Protein 3NKE (pdb70)

Radius of gyration: 24.03 Å; Cα contacts (8 Å, |Δi|>4): 809; chains: 3; bounding box: 55×60×63 Å

B-factor: mean 20.42, std 9.15, range [9.09, 65.32]

Organism: Escherichia coli (strain K12) (NCBI:txid83333)

Nearest PDB structures (foldseek):
  3nke-assembly1_A  TM=1.006E+00  e=5.273E-25  Escherichia coli K-12
  3nke-assembly1_C  TM=9.849E-01  e=6.735E-23  Escherichia coli K-12
  3nke-assembly1_B  TM=9.902E-01  e=1.759E-22  Escherichia coli K-12
  4p6i-assembly1_F  TM=9.764E-01  e=3.446E-22  Escherichia coli K-12
  5dqz-assembly1_C  TM=9.670E-01  e=1.459E-20  Escherichia coli K-12

Structure (mmCIF, N/CA/C/O backbone):
data_3NKE
#
_entry.id   3NKE
#
_cell.length_a   53.709
_cell.length_b   90.047
_cell.length_c   121.876
_cell.angle_alpha   90.00
_cell.angle_beta   90.00
_cell.angle_gamma   90.00
#
_symmetry.space_group_name_H-M   'P 21 21 21'
#
loop_
_entity.id
_entity.type
_entity.pdbx_description
1 polymer 'protein ygbT'
2 non-polymer 1,2-ETHANEDIOL
3 non-polymer 'SULFITE ION'
4 non-polymer 'SULFATE ION'
5 water water
#
loop_
_atom_site.group_PDB
_atom_site.id
_atom_site.type_symbol
_atom_site.label_atom_id
_atom_site.label_alt_id
_atom_site.label_comp_id
_atom_site.label_asym_id
_atom_site.label_entity_id
_atom_site.label_seq_id
_atom_site.pdbx_PDB_ins_code
_atom_site.Cartn_x
_atom_site.Cartn_y
_atom_site.Cartn_z
_atom_site.occupancy
_atom_site.B_iso_or_equiv
_atom_site.auth_seq_id
_atom_site.auth_comp_id
_atom_site.auth_asym_id
_atom_site.auth_atom_id
_atom_site.pdbx_PDB_model_num
ATOM 1 N N . ALA A 1 3 ? 2.170 15.519 35.640 1.00 28.49 94 ALA A N 1
ATOM 2 C CA . ALA A 1 3 ? 2.854 15.388 34.325 1.00 28.12 94 ALA A CA 1
ATOM 3 C C . ALA A 1 3 ? 3.937 14.285 34.291 1.00 25.11 94 ALA A C 1
ATOM 4 O O . ALA A 1 3 ? 3.899 13.491 33.347 1.00 26.09 94 ALA A O 1
ATOM 6 N N . ARG A 1 4 ? 4.896 14.217 35.238 1.00 23.87 95 ARG A N 1
ATOM 7 C CA . ARG A 1 4 ? 5.843 13.078 35.199 1.00 21.73 95 ARG A CA 1
ATOM 8 C C . ARG A 1 4 ? 5.053 11.800 35.320 1.00 18.60 95 ARG A C 1
ATOM 9 O O . ARG A 1 4 ? 5.400 10.853 34.664 1.00 17.07 95 ARG A O 1
ATOM 17 N N . SER A 1 5 ? 4.003 11.760 36.146 1.00 18.00 96 SER A N 1
ATOM 18 C CA . SER A 1 5 ? 3.230 10.528 36.319 1.00 17.70 96 SER A CA 1
ATOM 19 C C . SER A 1 5 ? 2.660 10.036 35.007 1.00 17.97 96 SER A C 1
ATOM 20 O O . SER A 1 5 ? 2.619 8.843 34.736 1.00 16.47 96 SER A O 1
ATOM 23 N N . ASP A 1 6 ? 2.262 10.969 34.161 1.00 17.58 97 ASP A N 1
ATOM 24 C CA . ASP A 1 6 ? 1.670 10.591 32.890 1.00 17.89 97 ASP A CA 1
ATOM 25 C C . ASP A 1 6 ? 2.694 9.923 31.990 1.00 16.24 97 ASP A C 1
ATOM 26 O O . ASP A 1 6 ? 2.367 8.980 31.295 1.00 16.01 97 ASP A O 1
ATOM 31 N N . LYS A 1 7 ? 3.916 10.428 31.987 1.00 15.41 98 LYS A N 1
ATOM 32 C CA . LYS A 1 7 ? 4.959 9.786 31.201 1.00 14.09 98 LYS A CA 1
ATOM 33 C C . LYS A 1 7 ? 5.217 8.370 31.694 1.00 12.39 98 LYS A C 1
ATOM 34 O O . LYS A 1 7 ? 5.315 7.456 30.905 1.00 11.57 98 LYS A O 1
ATOM 40 N N . LEU A 1 8 ? 5.328 8.204 33.001 1.00 11.81 99 LEU A N 1
ATOM 41 C CA . LEU A 1 8 ? 5.633 6.912 33.583 1.00 11.36 99 LEU A CA 1
ATOM 42 C C . LEU A 1 8 ? 4.529 5.921 33.350 1.00 11.80 99 LEU A C 1
ATOM 43 O O . LEU A 1 8 ? 4.780 4.747 33.058 1.00 12.93 99 LEU A O 1
ATOM 48 N N . LEU A 1 9 ? 3.282 6.383 33.410 1.00 12.56 100 LEU A N 1
ATOM 49 C CA . LEU A 1 9 ? 2.162 5.501 33.192 1.00 12.95 100 LEU A CA 1
ATOM 50 C C . LEU A 1 9 ? 2.081 5.080 31.711 1.00 11.94 100 LEU A C 1
ATOM 51 O O . LEU A 1 9 ? 1.724 3.945 31.425 1.00 13.65 100 LEU A O 1
ATOM 56 N N . TYR A 1 10 ? 2.462 5.976 30.796 1.00 12.02 101 TYR A N 1
ATOM 57 C CA . TYR A 1 10 ? 2.520 5.660 29.352 1.00 11.59 101 TYR A CA 1
ATOM 58 C C . TYR A 1 10 ? 3.596 4.601 29.094 1.00 11.01 101 TYR A C 1
ATOM 59 O O . TYR A 1 10 ? 3.373 3.589 28.437 1.00 12.08 101 TYR A O 1
ATOM 68 N N . GLN A 1 11 ? 4.790 4.803 29.637 1.00 9.81 102 GLN A N 1
ATOM 69 C CA . GLN A 1 11 ? 5.881 3.816 29.441 1.00 9.78 102 GLN A CA 1
ATOM 70 C C . GLN A 1 11 ? 5.484 2.452 30.019 1.00 10.21 102 GLN A C 1
ATOM 71 O O . GLN A 1 11 ? 5.715 1.427 29.399 1.00 10.81 102 GLN A O 1
ATOM 77 N N . ALA A 1 12 ? 4.927 2.440 31.222 1.00 10.97 103 ALA A N 1
ATOM 78 C CA . ALA A 1 12 ? 4.497 1.183 31.828 1.00 11.91 103 ALA A CA 1
ATOM 79 C C . ALA A 1 12 ? 3.371 0.539 31.025 1.00 12.65 103 ALA A C 1
ATOM 80 O O . ALA A 1 12 ? 3.385 -0.676 30.851 1.00 14.41 103 ALA A O 1
ATOM 82 N N . LYS A 1 13 ? 2.417 1.308 30.518 1.00 12.28 104 LYS A N 1
ATOM 83 C CA . LYS A 1 13 ? 1.364 0.729 29.674 1.00 14.27 104 LYS A CA 1
ATOM 84 C C . LYS A 1 13 ? 1.961 -0.050 28.497 1.00 13.76 104 LYS A C 1
ATOM 85 O O . LYS A 1 13 ? 1.567 -1.183 28.152 1.00 15.93 104 LYS A O 1
ATOM 91 N N . LEU A 1 14 ? 2.914 0.584 27.833 1.00 11.67 105 LEU A N 1
ATOM 92 C CA . LEU A 1 14 ? 3.549 0.004 26.657 1.00 11.97 105 LEU A CA 1
ATOM 93 C C . LEU A 1 14 ? 4.295 -1.253 27.055 1.00 11.64 105 LEU A C 1
ATOM 94 O O . LEU A 1 14 ? 4.291 -2.244 26.318 1.00 12.96 105 LEU A O 1
ATOM 99 N N . ALA A 1 15 ? 4.986 -1.224 28.189 1.00 11.95 106 ALA A N 1
ATOM 100 C CA . ALA A 1 15 ? 5.854 -2.305 28.608 1.00 12.66 106 ALA A CA 1
ATOM 101 C C . ALA A 1 15 ? 5.063 -3.524 29.097 1.00 14.74 106 ALA A C 1
ATOM 102 O O . ALA A 1 15 ? 5.623 -4.640 29.115 1.00 16.78 106 ALA A O 1
ATOM 104 N N . LEU A 1 16 ? 3.787 -3.329 29.468 1.00 14.60 107 LEU A N 1
ATOM 105 C CA . LEU A 1 16 ? 2.985 -4.415 30.054 1.00 15.73 107 LEU A CA 1
ATOM 106 C C . LEU A 1 16 ? 2.011 -5.073 29.098 1.00 15.91 107 LEU A C 1
ATOM 107 O O . LEU A 1 16 ? 1.267 -5.995 29.482 1.00 19.00 107 LEU A O 1
ATOM 112 N N . ASP A 1 17 ? 1.901 -4.552 27.898 1.00 14.78 108 ASP A N 1
ATOM 113 C CA . ASP A 1 17 ? 0.936 -5.067 26.920 1.00 15.24 108 ASP A CA 1
ATOM 114 C C . ASP A 1 17 ? 1.759 -5.796 25.855 1.00 15.58 108 ASP A C 1
ATOM 115 O O . ASP A 1 17 ? 2.670 -5.204 25.285 1.00 15.46 108 ASP A O 1
ATOM 120 N N . GLU A 1 18 ? 1.496 -7.080 25.584 1.00 15.55 109 GLU A N 1
ATOM 121 C CA . GLU A 1 18 ? 2.358 -7.836 24.663 1.00 16.51 109 GLU A CA 1
ATOM 122 C C . GLU A 1 18 ? 2.356 -7.288 23.256 1.00 15.59 109 GLU A C 1
ATOM 123 O O . GLU A 1 18 ? 3.410 -7.332 22.596 1.00 16.46 109 GLU A O 1
ATOM 129 N N A ASP A 1 19 ? 1.230 -6.772 22.761 0.50 15.36 110 ASP A N 1
ATOM 130 N N B ASP A 1 19 ? 1.220 -6.817 22.773 0.50 15.41 110 ASP A N 1
ATOM 131 C CA A ASP A 1 19 ? 1.132 -6.144 21.420 0.50 15.30 110 ASP A CA 1
ATOM 132 C CA B ASP A 1 19 ? 1.178 -6.246 21.449 0.50 15.24 110 ASP A CA 1
ATOM 133 C C A ASP A 1 19 ? 1.946 -4.844 21.356 0.50 13.79 110 ASP A C 1
ATOM 134 C C B ASP A 1 19 ? 2.044 -4.978 21.446 0.50 14.00 110 ASP A C 1
ATOM 135 O O A ASP A 1 19 ? 2.623 -4.529 20.360 0.50 11.63 110 ASP A O 1
ATOM 136 O O B ASP A 1 19 ? 2.924 -4.896 20.588 0.50 13.33 110 ASP A O 1
ATOM 145 N N . LEU A 1 20 ? 1.846 -4.066 22.413 1.00 13.95 111 LEU A N 1
ATOM 146 C CA . LEU A 1 20 ? 2.541 -2.786 22.434 1.00 12.80 111 LEU A CA 1
ATOM 147 C C . LEU A 1 20 ? 4.030 -3.001 22.618 1.00 12.23 111 LEU A C 1
ATOM 148 O O . LEU A 1 20 ? 4.818 -2.353 21.968 1.00 12.03 111 LEU A O 1
ATOM 153 N N . ARG A 1 21 ? 4.401 -3.911 23.499 1.00 11.53 112 ARG A N 1
ATOM 154 C CA . ARG A 1 21 ? 5.812 -4.235 23.760 1.00 13.22 112 ARG A CA 1
ATOM 155 C C . ARG A 1 21 ? 6.478 -4.664 22.469 1.00 12.63 112 ARG A C 1
ATOM 156 O O . ARG A 1 21 ? 7.596 -4.210 22.156 1.00 12.11 112 ARG A O 1
ATOM 164 N N . LEU A 1 22 ? 5.829 -5.532 21.703 1.00 12.06 113 LEU A N 1
ATOM 165 C CA . LEU A 1 22 ? 6.420 -5.967 20.442 1.00 12.06 113 LEU A CA 1
ATOM 166 C C . LEU A 1 22 ? 6.539 -4.809 19.447 1.00 11.85 113 LEU A C 1
ATOM 167 O O . LEU A 1 22 ? 7.555 -4.710 18.728 1.00 11.06 113 LEU A O 1
ATOM 172 N N . LYS A 1 23 ? 5.548 -3.924 19.356 1.00 10.52 114 LYS A N 1
ATOM 173 C CA . LYS A 1 23 ? 5.671 -2.774 18.482 1.00 11.57 114 LYS A CA 1
ATOM 174 C C . LYS A 1 23 ? 6.914 -1.935 18.854 1.00 10.56 114 LYS A C 1
ATOM 175 O O . LYS A 1 23 ? 7.649 -1.472 17.979 1.00 11.15 114 LYS A O 1
ATOM 181 N N . VAL A 1 24 ? 7.130 -1.723 20.149 1.00 10.02 115 VAL A N 1
ATOM 182 C CA . VAL A 1 24 ? 8.277 -0.926 20.614 1.00 10.24 115 VAL A CA 1
ATOM 183 C C . VAL A 1 24 ? 9.581 -1.642 20.269 1.00 9.66 115 VAL A C 1
ATOM 184 O O . VAL A 1 24 ? 10.512 -1.019 19.758 1.00 9.62 115 VAL A O 1
ATOM 188 N N . VAL A 1 25 ? 9.652 -2.946 20.536 1.00 9.75 116 VAL A N 1
ATOM 189 C CA . VAL A 1 25 ? 10.876 -3.727 20.233 1.00 9.81 116 VAL A CA 1
ATOM 190 C C . VAL A 1 25 ? 11.157 -3.725 18.743 1.00 9.80 116 VAL A C 1
ATOM 191 O O . VAL A 1 25 ? 12.316 -3.583 18.304 1.00 9.76 116 VAL A O 1
ATOM 195 N N . ARG A 1 26 ? 10.135 -3.849 17.919 1.00 9.91 117 ARG A N 1
ATOM 196 C CA . ARG A 1 26 ? 10.306 -3.782 16.482 1.00 10.45 117 ARG A CA 1
ATOM 197 C C . ARG A 1 26 ? 10.902 -2.434 16.063 1.00 9.91 117 ARG A C 1
ATOM 198 O O . ARG A 1 26 ? 11.756 -2.386 15.170 1.00 10.02 117 ARG A O 1
ATOM 206 N N . LYS A 1 27 ? 10.440 -1.337 16.670 1.00 9.83 118 LYS A N 1
ATOM 207 C CA . LYS A 1 27 ? 10.984 -0.023 16.339 1.00 9.85 118 LYS A CA 1
ATOM 208 C C . LYS A 1 27 ? 12.459 0.096 16.800 1.00 9.71 118 LYS A C 1
ATOM 209 O O . LYS A 1 27 ? 13.293 0.643 16.091 1.00 10.17 118 LYS A O 1
ATOM 223 N N . PHE A 1 29 ? 14.571 -2.310 16.921 1.00 9.65 120 PHE A N 1
ATOM 224 C CA . PHE A 1 29 ? 15.302 -3.077 15.932 1.00 9.74 120 PHE A CA 1
ATOM 225 C C . PHE A 1 29 ? 15.493 -2.270 14.653 1.00 9.79 120 PHE A C 1
ATOM 226 O O . PHE A 1 29 ? 16.593 -2.208 14.083 1.00 9.80 120 PHE A O 1
ATOM 234 N N . GLU A 1 30 ? 14.432 -1.640 14.198 1.00 9.88 121 GLU A N 1
ATOM 235 C CA . GLU A 1 30 ? 14.481 -0.848 12.994 1.00 10.64 121 GLU A CA 1
ATOM 236 C C . GLU A 1 30 ? 15.470 0.302 13.084 1.00 10.83 121 GLU A C 1
ATOM 237 O O . GLU A 1 30 ? 16.225 0.593 12.133 1.00 11.04 121 GLU A O 1
ATOM 243 N N . LEU A 1 31 ? 15.513 0.961 14.224 1.00 9.89 122 LEU A N 1
ATOM 244 C CA . LEU A 1 31 ? 16.453 2.064 14.398 1.00 9.95 122 LEU A CA 1
ATOM 245 C C . LEU A 1 31 ? 17.869 1.554 14.503 1.00 9.84 122 LEU A C 1
ATOM 246 O O . LEU A 1 31 ? 18.801 2.202 14.051 1.00 9.95 122 LEU A O 1
ATOM 251 N N . ARG A 1 32 ? 18.065 0.392 15.120 1.00 9.70 123 ARG A N 1
ATOM 252 C CA . ARG A 1 32 ? 19.400 -0.183 15.233 1.00 9.68 123 ARG A CA 1
ATOM 253 C C . ARG A 1 32 ? 19.979 -0.582 13.885 1.00 9.74 123 ARG A C 1
ATOM 254 O O . ARG A 1 32 ? 21.191 -0.427 13.663 1.00 9.77 123 ARG A O 1
ATOM 262 N N . PHE A 1 33 ? 19.147 -1.153 13.021 1.00 9.40 124 PHE A N 1
ATOM 263 C CA . PHE A 1 33 ? 19.640 -1.770 11.803 1.00 10.05 124 PHE A CA 1
ATOM 264 C C . PHE A 1 33 ? 19.246 -1.065 10.533 1.00 10.20 124 PHE A C 1
ATOM 265 O O . PHE A 1 33 ? 19.748 -1.443 9.480 1.00 12.08 124 PHE A O 1
ATOM 273 N N . GLY A 1 34 ? 18.420 -0.044 10.581 1.00 10.32 125 GLY A N 1
ATOM 274 C CA . GLY A 1 34 ? 17.955 0.638 9.348 1.00 10.95 125 GLY A CA 1
ATOM 275 C C . GLY A 1 34 ? 17.041 -0.192 8.501 1.00 12.47 125 GLY A C 1
ATOM 276 O O . GLY A 1 34 ? 16.921 0.047 7.285 1.00 14.00 125 GLY A O 1
ATOM 277 N N . GLU A 1 35 ? 16.358 -1.163 9.067 1.00 13.05 126 GLU A N 1
ATOM 278 C CA . GLU A 1 35 ? 15.542 -2.124 8.322 1.00 14.45 126 GLU A CA 1
ATOM 279 C C . GLU A 1 35 ? 14.273 -2.393 9.066 1.00 14.40 126 GLU A C 1
ATOM 280 O O . GLU A 1 35 ? 14.294 -2.504 10.282 1.00 14.56 126 GLU A O 1
ATOM 286 N N . PRO A 1 36 ? 13.166 -2.564 8.344 1.00 15.05 127 PRO A N 1
ATOM 287 C CA . PRO A 1 36 ? 11.970 -3.044 9.028 1.00 14.91 127 PRO A CA 1
ATOM 288 C C . PRO A 1 36 ? 12.258 -4.343 9.743 1.00 15.31 127 PRO A C 1
ATOM 289 O O . PRO A 1 36 ? 12.981 -5.231 9.223 1.00 15.54 127 PRO A O 1
ATOM 293 N N . ALA A 1 37 ? 11.708 -4.478 10.945 1.00 15.92 128 ALA A N 1
ATOM 294 C CA . ALA A 1 37 ? 11.915 -5.658 11.714 1.00 14.96 128 ALA A CA 1
ATOM 295 C C . ALA A 1 37 ? 11.208 -6.800 11.015 1.00 15.57 128 ALA A C 1
ATOM 296 O O . ALA A 1 37 ? 10.118 -6.621 10.483 1.00 16.44 128 ALA A O 1
ATOM 298 N N . PRO A 1 38 ? 11.810 -7.970 11.021 1.00 15.30 129 PRO A N 1
ATOM 299 C CA . PRO A 1 38 ? 11.164 -9.094 10.341 1.00 16.59 129 PRO A CA 1
ATOM 300 C C . PRO A 1 38 ? 9.845 -9.436 10.965 1.00 15.77 129 PRO A C 1
ATOM 301 O O . PRO A 1 38 ? 9.693 -9.482 12.206 1.00 15.55 129 PRO A O 1
ATOM 305 N N . ALA A 1 39 ? 8.908 -9.698 10.060 1.00 16.37 130 ALA A N 1
ATOM 306 C CA . ALA A 1 39 ? 7.569 -10.051 10.416 1.00 16.70 130 ALA A CA 1
ATOM 307 C C . ALA A 1 39 ? 7.492 -11.387 11.132 1.00 16.96 130 ALA A C 1
ATOM 308 O O . ALA A 1 39 ? 8.323 -12.278 10.957 1.00 16.03 130 ALA A O 1
ATOM 310 N N . ARG A 1 40 ? 6.468 -11.500 11.956 1.00 17.73 131 ARG A N 1
ATOM 311 C CA . ARG A 1 40 ? 6.121 -12.760 12.592 1.00 18.75 131 ARG A CA 1
ATOM 312 C C . ARG A 1 40 ? 7.282 -13.269 13.454 1.00 18.25 131 ARG A C 1
ATOM 313 O O . ARG A 1 40 ? 7.587 -14.452 13.472 1.00 19.54 131 ARG A O 1
ATOM 321 N N . ARG A 1 41 ? 7.946 -12.347 14.165 1.00 15.36 132 ARG A N 1
ATOM 322 C CA . ARG A 1 41 ? 8.983 -12.690 15.100 1.00 15.18 132 ARG A CA 1
ATOM 323 C C . ARG A 1 41 ? 8.674 -12.044 16.457 1.00 15.03 132 ARG A C 1
ATOM 324 O O . ARG A 1 41 ? 8.339 -10.868 16.525 1.00 16.79 132 ARG A O 1
ATOM 332 N N . SER A 1 42 ? 8.808 -12.809 17.513 1.00 14.36 133 SER A N 1
ATOM 333 C CA . SER A 1 42 ? 8.529 -12.342 18.866 1.00 14.87 133 SER A CA 1
ATOM 334 C C . SER A 1 42 ? 9.655 -11.471 19.355 1.00 13.86 133 SER A C 1
ATOM 335 O O . SER A 1 42 ? 10.727 -11.446 18.762 1.00 12.94 133 SER A O 1
ATOM 338 N N . VAL A 1 43 ? 9.464 -10.859 20.526 1.00 13.43 134 VAL A N 1
ATOM 339 C CA . VAL A 1 43 ? 10.530 -10.118 21.162 1.00 14.12 134 VAL A CA 1
ATOM 340 C C . VAL A 1 43 ? 11.730 -11.035 21.389 1.00 13.68 134 VAL A C 1
ATOM 341 O O . VAL A 1 43 ? 12.861 -10.639 21.130 1.00 13.45 134 VAL A O 1
ATOM 345 N N . GLU A 1 44 ? 11.543 -12.257 21.868 1.00 16.54 135 GLU A N 1
ATOM 346 C CA . GLU A 1 44 ? 12.704 -13.140 22.092 1.00 17.93 135 GLU A CA 1
ATOM 347 C C . GLU A 1 44 ? 13.433 -13.484 20.780 1.00 16.91 135 GLU A C 1
ATOM 348 O O . GLU A 1 44 ? 14.684 -13.531 20.762 1.00 16.73 135 GLU A O 1
ATOM 354 N N . GLN A 1 45 ? 12.677 -13.701 19.706 1.00 15.61 136 GLN A N 1
ATOM 355 C CA . GLN A 1 45 ? 13.312 -13.988 18.420 1.00 15.46 136 GLN A CA 1
ATOM 356 C C . GLN A 1 45 ? 14.085 -12.760 17.915 1.00 15.41 136 GLN A C 1
ATOM 357 O O . GLN A 1 45 ? 15.178 -12.901 17.398 1.00 14.75 136 GLN A O 1
ATOM 363 N N . LEU A 1 46 ? 13.534 -11.562 18.067 1.00 14.34 137 LEU A N 1
ATOM 364 C CA . LEU A 1 46 ? 14.248 -10.364 17.635 1.00 13.83 137 LEU A CA 1
ATOM 365 C C . LEU A 1 46 ? 15.526 -10.151 18.464 1.00 13.36 137 LEU A C 1
ATOM 366 O O . LEU A 1 46 ? 16.557 -9.719 17.937 1.00 13.22 137 LEU A O 1
ATOM 371 N N . ARG A 1 47 ? 15.473 -10.443 19.755 1.00 13.79 138 ARG A N 1
ATOM 372 C CA . ARG A 1 47 ? 16.663 -10.350 20.614 1.00 14.13 138 ARG A CA 1
ATOM 373 C C . ARG A 1 47 ? 17.743 -11.285 20.096 1.00 13.72 138 ARG A C 1
ATOM 374 O O . ARG A 1 47 ? 18.923 -10.899 20.068 1.00 14.51 138 ARG A O 1
ATOM 382 N N . GLY A 1 48 ? 17.365 -12.482 19.653 1.00 14.14 139 GLY A N 1
ATOM 383 C CA . GLY A 1 48 ? 18.323 -13.453 19.142 1.00 14.62 139 GLY A CA 1
ATOM 384 C C . GLY A 1 48 ? 18.948 -12.986 17.834 1.00 13.33 139 GLY A C 1
ATOM 385 O O . GLY A 1 48 ? 20.149 -13.137 17.627 1.00 13.73 139 GLY A O 1
ATOM 386 N N . ILE A 1 49 ? 18.136 -12.443 16.934 1.00 12.91 140 ILE A N 1
ATOM 387 C CA . ILE A 1 49 ? 18.643 -11.941 15.682 1.00 12.80 140 ILE A CA 1
ATOM 388 C C . ILE A 1 49 ? 19.585 -10.763 15.926 1.00 11.70 140 ILE A C 1
ATOM 389 O O . ILE A 1 49 ? 20.680 -10.714 15.363 1.00 13.21 140 ILE A O 1
ATOM 394 N N . GLU A 1 50 ? 19.190 -9.838 16.807 1.00 11.47 141 GLU A N 1
ATOM 395 C CA . GLU A 1 50 ? 20.073 -8.731 17.132 1.00 12.80 141 GLU A CA 1
ATOM 396 C C . GLU A 1 50 ? 21.399 -9.258 17.705 1.00 12.22 141 GLU A C 1
ATOM 397 O O . GLU A 1 50 ? 22.484 -8.775 17.360 1.00 12.23 141 GLU A O 1
ATOM 403 N N . GLY A 1 51 ? 21.327 -10.250 18.595 1.00 11.54 142 GLY A N 1
ATOM 404 C CA . GLY A 1 51 ? 22.527 -10.784 19.206 1.00 12.52 142 GLY A CA 1
ATOM 405 C C . GLY A 1 51 ? 23.493 -11.402 18.211 1.00 12.09 142 GLY A C 1
ATOM 406 O O . GLY A 1 51 ? 24.692 -11.199 18.301 1.00 12.65 142 GLY A O 1
ATOM 407 N N A SER A 1 52 ? 23.015 -12.178 17.241 0.50 12.29 143 SER A N 1
ATOM 408 N N B SER A 1 52 ? 22.956 -12.166 17.277 0.50 11.82 143 SER A N 1
ATOM 409 C CA A SER A 1 52 ? 23.909 -12.756 16.222 0.50 12.61 143 SER A CA 1
ATOM 410 C CA B SER A 1 52 ? 23.729 -12.745 16.204 0.50 11.76 143 SER A CA 1
ATOM 411 C C A SER A 1 52 ? 24.485 -11.667 15.301 0.50 11.71 143 SER A C 1
ATOM 412 C C B SER A 1 52 ? 24.445 -11.662 15.420 0.50 11.07 143 SER A C 1
ATOM 413 O O A SER A 1 52 ? 25.659 -11.751 14.865 0.50 11.36 143 SER A O 1
ATOM 414 O O B SER A 1 52 ? 25.656 -11.755 15.216 0.50 10.79 143 SER A O 1
ATOM 419 N N . ARG A 1 53 ? 23.718 -10.605 15.032 1.00 11.34 144 ARG A N 1
ATOM 420 C CA . ARG A 1 53 ? 24.280 -9.531 14.216 1.00 11.87 144 ARG A CA 1
ATOM 421 C C . ARG A 1 53 ? 25.356 -8.784 14.997 1.00 11.37 144 ARG A C 1
ATOM 422 O O . ARG A 1 53 ? 26.358 -8.407 14.454 1.00 12.49 144 ARG A O 1
ATOM 430 N N . VAL A 1 54 ? 25.125 -8.548 16.278 1.00 10.67 145 VAL A N 1
ATOM 431 C CA . VAL A 1 54 ? 26.088 -7.851 17.127 1.00 11.67 145 VAL A CA 1
ATOM 432 C C . VAL A 1 54 ? 27.366 -8.668 17.265 1.00 11.57 145 VAL A C 1
ATOM 433 O O . VAL A 1 54 ? 28.460 -8.154 17.206 1.00 11.34 145 VAL A O 1
ATOM 437 N N . ARG A 1 55 ? 27.239 -9.989 17.398 1.00 10.75 146 ARG A N 1
ATOM 438 C CA A ARG A 1 55 ? 28.431 -10.853 17.462 0.50 11.48 146 ARG A CA 1
ATOM 439 C CA B ARG A 1 55 ? 28.410 -10.826 17.493 0.50 12.06 146 ARG A CA 1
ATOM 440 C C . ARG A 1 55 ? 29.257 -10.662 16.214 1.00 11.97 146 ARG A C 1
ATOM 441 O O . ARG A 1 55 ? 30.484 -10.530 16.264 1.00 12.25 146 ARG A O 1
ATOM 456 N N . ALA A 1 56 ? 28.591 -10.639 15.067 1.00 11.38 147 ALA A N 1
ATOM 457 C CA . ALA A 1 56 ? 29.270 -10.435 13.824 1.00 12.40 147 ALA A CA 1
ATOM 458 C C . ALA A 1 56 ? 29.893 -9.049 13.714 1.00 12.63 147 ALA A C 1
ATOM 459 O O . ALA A 1 56 ? 30.993 -8.916 13.193 1.00 13.01 147 ALA A O 1
ATOM 461 N N . THR A 1 57 ? 29.225 -8.015 14.218 1.00 11.71 148 THR A N 1
ATOM 462 C CA . THR A 1 57 ? 29.783 -6.663 14.182 1.00 12.20 148 THR A CA 1
ATOM 463 C C . THR A 1 57 ? 31.063 -6.565 15.008 1.00 11.04 148 THR A C 1
ATOM 464 O O . THR A 1 57 ? 32.061 -5.998 14.549 1.00 12.45 148 THR A O 1
ATOM 468 N N . TYR A 1 58 ? 31.054 -7.136 16.221 1.00 11.47 149 TYR A N 1
ATOM 469 C CA . TYR A 1 58 ? 32.288 -7.113 17.023 1.00 11.60 149 TYR A CA 1
ATOM 470 C C . TYR A 1 58 ? 33.430 -7.830 16.326 1.00 13.16 149 TYR A C 1
ATOM 471 O O . TYR A 1 58 ? 34.586 -7.369 16.337 1.00 13.13 149 TYR A O 1
ATOM 480 N N . ALA A 1 59 ? 33.136 -8.973 15.708 1.00 13.56 150 ALA A N 1
ATOM 481 C CA . ALA A 1 59 ? 34.205 -9.727 15.031 1.00 13.90 150 ALA A CA 1
ATOM 482 C C . ALA A 1 59 ? 34.810 -8.945 13.862 1.00 13.77 150 ALA A C 1
ATOM 483 O O . ALA A 1 59 ? 36.030 -8.987 13.632 1.00 14.34 150 ALA A O 1
ATOM 485 N N . LEU A 1 60 ? 33.972 -8.229 13.124 1.00 12.91 151 LEU A N 1
ATOM 486 C CA . LEU A 1 60 ? 34.456 -7.423 12.009 1.00 13.64 151 LEU A CA 1
ATOM 487 C C . LEU A 1 60 ? 35.289 -6.228 12.528 1.00 12.79 151 LEU A C 1
ATOM 488 O O . LEU A 1 60 ? 36.370 -5.947 12.025 1.00 13.59 151 LEU A O 1
ATOM 493 N N . LEU A 1 61 ? 34.815 -5.556 13.565 1.00 11.28 152 LEU A N 1
ATOM 494 C CA . LEU A 1 61 ? 35.587 -4.475 14.176 1.00 10.96 152 LEU A CA 1
ATOM 495 C C . LEU A 1 61 ? 36.929 -4.985 14.629 1.00 10.82 152 LEU A C 1
ATOM 496 O O . LEU A 1 61 ? 37.929 -4.285 14.436 1.00 11.40 152 LEU A O 1
ATOM 501 N N . ALA A 1 62 ? 36.990 -6.174 15.211 1.00 11.37 153 ALA A N 1
ATOM 502 C CA . ALA A 1 62 ? 38.276 -6.683 15.669 1.00 11.80 153 ALA A CA 1
ATOM 503 C C . ALA A 1 62 ? 39.246 -6.808 14.509 1.00 13.61 153 ALA A C 1
ATOM 504 O O . ALA A 1 62 ? 40.420 -6.431 14.611 1.00 13.70 153 ALA A O 1
ATOM 506 N N . LYS A 1 63 ? 38.756 -7.265 13.364 1.00 13.61 154 LYS A N 1
ATOM 507 C CA . LYS A 1 63 ? 39.637 -7.403 12.183 1.00 14.78 154 LYS A CA 1
ATOM 508 C C . LYS A 1 63 ? 40.092 -6.036 11.710 1.00 14.87 154 LYS A C 1
ATOM 509 O O . LYS A 1 63 ? 41.285 -5.797 11.406 1.00 15.18 154 LYS A O 1
ATOM 515 N N . GLN A 1 64 ? 39.149 -5.101 11.650 1.00 12.99 155 GLN A N 1
ATOM 516 C CA . GLN A 1 64 ? 39.379 -3.748 11.165 1.00 12.99 155 GLN A CA 1
ATOM 517 C C . GLN A 1 64 ? 40.321 -2.894 12.028 1.00 13.46 155 GLN A C 1
ATOM 518 O O . GLN A 1 64 ? 40.830 -1.859 11.583 1.00 16.34 155 GLN A O 1
ATOM 524 N N . TYR A 1 65 ? 40.515 -3.312 13.259 1.00 12.94 156 TYR A N 1
ATOM 525 C CA . TYR A 1 65 ? 41.422 -2.643 14.162 1.00 12.67 156 TYR A CA 1
ATOM 526 C C . TYR A 1 65 ? 42.613 -3.521 14.564 1.00 13.75 156 TYR A C 1
ATOM 527 O O . TYR A 1 65 ? 43.447 -3.092 15.359 1.00 14.18 156 TYR A O 1
ATOM 536 N N . GLY A 1 66 ? 42.701 -4.718 13.997 1.00 14.88 157 GLY A N 1
ATOM 537 C CA . GLY A 1 66 ? 43.858 -5.588 14.280 1.00 15.52 157 GLY A CA 1
ATOM 538 C C . GLY A 1 66 ? 43.904 -6.142 15.678 1.00 15.61 157 GLY A C 1
ATOM 539 O O . GLY A 1 66 ? 44.996 -6.479 16.182 1.00 18.95 157 GLY A O 1
ATOM 540 N N . VAL A 1 67 ? 42.755 -6.353 16.296 1.00 14.50 158 VAL A N 1
ATOM 541 C CA . VAL A 1 67 ? 42.632 -6.787 17.677 1.00 15.59 158 VAL A CA 1
ATOM 542 C C . VAL A 1 67 ? 42.299 -8.270 17.775 1.00 16.03 158 VAL A C 1
ATOM 543 O O . VAL A 1 67 ? 41.371 -8.737 17.113 1.00 16.89 158 VAL A O 1
ATOM 547 N N . THR A 1 68 ? 43.036 -9.033 18.597 1.00 17.16 159 THR A N 1
ATOM 548 C CA . THR A 1 68 ? 42.720 -10.450 18.772 1.00 19.01 159 THR A CA 1
ATOM 549 C C . THR A 1 68 ? 41.394 -10.565 19.494 1.00 18.57 159 THR A C 1
ATOM 550 O O . THR A 1 68 ? 41.185 -9.881 20.495 1.00 17.76 159 THR A O 1
ATOM 554 N N . TRP A 1 69 ? 40.510 -11.428 18.993 1.00 18.14 160 TRP A N 1
ATOM 555 C CA . TRP A 1 69 ? 39.116 -11.491 19.421 1.00 17.78 160 TRP A CA 1
ATOM 556 C C . TRP A 1 69 ? 38.414 -12.840 19.151 1.00 20.82 160 TRP A C 1
ATOM 557 O O . TRP A 1 69 ? 38.427 -13.348 18.015 1.00 23.14 160 TRP A O 1
ATOM 568 N N . ASN A 1 70 ? 37.743 -13.316 20.193 1.00 22.59 161 ASN A N 1
ATOM 569 C CA . ASN A 1 70 ? 37.011 -14.566 20.273 1.00 25.14 161 ASN A CA 1
ATOM 570 C C . ASN A 1 70 ? 35.555 -14.298 20.677 1.00 23.57 161 ASN A C 1
ATOM 571 O O . ASN A 1 70 ? 34.771 -15.224 20.821 1.00 25.56 161 ASN A O 1
ATOM 576 N N . GLY A 1 71 ? 35.194 -13.027 20.892 1.00 20.47 162 GLY A N 1
ATOM 577 C CA . GLY A 1 71 ? 33.931 -12.690 21.512 1.00 18.98 162 GLY A CA 1
ATOM 578 C C . GLY A 1 71 ? 34.015 -11.714 22.690 1.00 17.67 162 GLY A C 1
ATOM 579 O O . GLY A 1 71 ? 35.053 -11.527 23.313 1.00 16.22 162 GLY A O 1
ATOM 580 N N . ARG A 1 72 ? 32.868 -11.122 22.994 1.00 16.78 163 ARG A N 1
ATOM 581 C CA . ARG A 1 72 ? 32.732 -10.124 24.034 1.00 16.28 163 ARG A CA 1
ATOM 582 C C . ARG A 1 72 ? 32.811 -10.894 25.344 1.00 18.59 163 ARG A C 1
ATOM 583 O O . ARG A 1 72 ? 32.075 -11.889 25.524 1.00 19.19 163 ARG A O 1
ATOM 591 N N . ARG A 1 73 ? 33.673 -10.476 26.254 1.00 23.83 164 ARG A N 1
ATOM 592 C CA . ARG A 1 73 ? 33.735 -11.139 27.543 1.00 27.21 164 ARG A CA 1
ATOM 593 C C . ARG A 1 73 ? 34.408 -10.313 28.610 1.00 27.57 164 ARG A C 1
ATOM 594 O O . ARG A 1 73 ? 35.375 -9.593 28.369 1.00 25.96 164 ARG A O 1
ATOM 602 N N . TYR A 1 74 ? 33.871 -10.444 29.805 1.00 30.32 165 TYR A N 1
ATOM 603 C CA . TYR A 1 74 ? 34.306 -9.642 30.934 1.00 32.94 165 TYR A CA 1
ATOM 604 C C . TYR A 1 74 ? 33.765 -10.297 32.183 1.00 36.90 165 TYR A C 1
ATOM 605 O O . TYR A 1 74 ? 32.738 -10.997 32.133 1.00 39.10 165 TYR A O 1
ATOM 614 N N . ASP A 1 75 ? 34.443 -10.066 33.300 1.00 40.45 166 ASP A N 1
ATOM 615 C CA . ASP A 1 75 ? 33.975 -10.559 34.593 1.00 44.79 166 ASP A CA 1
ATOM 616 C C . ASP A 1 75 ? 32.598 -9.977 34.925 1.00 45.44 166 ASP A C 1
ATOM 617 O O . ASP A 1 75 ? 32.461 -8.785 35.209 1.00 45.88 166 ASP A O 1
ATOM 622 N N . GLU A 1 80 ? 33.889 -4.420 34.003 1.00 43.00 171 GLU A N 1
ATOM 623 C CA . GLU A 1 80 ? 34.972 -3.437 34.005 1.00 43.61 171 GLU A CA 1
ATOM 624 C C . GLU A 1 80 ? 36.360 -4.052 33.740 1.00 44.64 171 GLU A C 1
ATOM 625 O O . GLU A 1 80 ? 37.230 -3.384 33.163 1.00 45.66 171 GLU A O 1
ATOM 627 N N . LYS A 1 81 ? 36.566 -5.303 34.175 1.00 44.74 172 LYS A N 1
ATOM 628 C CA . LYS A 1 81 ? 37.858 -6.008 34.029 1.00 45.76 172 LYS A CA 1
ATOM 629 C C . LYS A 1 81 ? 37.819 -7.110 32.950 1.00 42.22 172 LYS A C 1
ATOM 630 O O . LYS A 1 81 ? 36.755 -7.705 32.698 1.00 40.11 172 LYS A O 1
ATOM 632 N N . GLY A 1 82 ? 38.991 -7.382 32.352 1.00 31.08 173 GLY A N 1
ATOM 633 C CA . GLY A 1 82 ? 39.158 -8.309 31.198 1.00 29.59 173 GLY A CA 1
ATOM 634 C C . GLY A 1 82 ? 40.470 -8.026 30.451 1.00 27.59 173 GLY A C 1
ATOM 635 O O . GLY A 1 82 ? 41.369 -7.377 31.022 1.00 29.29 173 GLY A O 1
ATOM 636 N N . ASP A 1 83 ? 40.616 -8.505 29.200 1.00 23.77 174 ASP A N 1
ATOM 637 C CA . ASP A 1 83 ? 41.741 -8.088 28.327 1.00 20.79 174 ASP A CA 1
ATOM 638 C C . ASP A 1 83 ? 41.558 -6.600 27.924 1.00 17.09 174 ASP A C 1
ATOM 639 O O . ASP A 1 83 ? 40.537 -6.004 28.250 1.00 17.56 174 ASP A O 1
ATOM 644 N N . THR A 1 84 ? 42.545 -6.007 27.252 1.00 15.96 175 THR A N 1
ATOM 645 C CA . THR A 1 84 ? 42.509 -4.574 26.993 1.00 14.50 175 THR A CA 1
ATOM 646 C C . THR A 1 84 ? 41.252 -4.238 26.186 1.00 12.88 175 THR A C 1
ATOM 647 O O . THR A 1 84 ? 40.545 -3.280 26.510 1.00 12.57 175 THR A O 1
ATOM 651 N N . ILE A 1 85 ? 40.974 -4.971 25.116 1.00 11.44 176 ILE A N 1
ATOM 652 C CA . ILE A 1 85 ? 39.844 -4.611 24.281 1.00 11.60 176 ILE A CA 1
ATOM 653 C C . ILE A 1 85 ? 38.551 -4.690 25.074 1.00 11.61 176 ILE A C 1
ATOM 654 O O . ILE A 1 85 ? 37.713 -3.810 24.976 1.00 10.70 176 ILE A O 1
ATOM 659 N N . ASN A 1 86 ? 38.332 -5.755 25.826 1.00 11.43 177 ASN A N 1
ATOM 660 C CA . ASN A 1 86 ? 37.078 -5.840 26.573 1.00 12.66 177 ASN A CA 1
ATOM 661 C C . ASN A 1 86 ? 36.957 -4.798 27.660 1.00 12.88 177 ASN A C 1
ATOM 662 O O . ASN A 1 86 ? 35.876 -4.293 27.904 1.00 13.29 177 ASN A O 1
ATOM 667 N N . GLN A 1 87 ? 38.063 -4.423 28.292 1.00 12.66 178 GLN A N 1
ATOM 668 C CA . GLN A 1 87 ? 38.052 -3.324 29.242 1.00 13.77 178 GLN A CA 1
ATOM 669 C C . GLN A 1 87 ? 37.697 -2.009 28.537 1.00 12.50 178 GLN A C 1
ATOM 670 O O . GLN A 1 87 ? 36.924 -1.182 29.068 1.00 13.29 178 GLN A O 1
ATOM 676 N N . CYS A 1 88 ? 38.236 -1.790 27.343 1.00 11.39 179 CYS A N 1
ATOM 677 C CA . CYS A 1 88 ? 37.915 -0.589 26.603 1.00 11.02 179 CYS A CA 1
ATOM 678 C C . CYS A 1 88 ? 36.429 -0.531 26.242 1.00 10.69 179 CYS A C 1
ATOM 679 O O . CYS A 1 88 ? 35.797 0.512 26.334 1.00 10.27 179 CYS A O 1
ATOM 682 N N . ILE A 1 89 ? 35.907 -1.638 25.746 1.00 10.55 180 ILE A N 1
ATOM 683 C CA . ILE A 1 89 ? 34.471 -1.671 25.389 1.00 9.48 180 ILE A CA 1
ATOM 684 C C . ILE A 1 89 ? 33.610 -1.397 26.631 1.00 10.44 180 ILE A C 1
ATOM 685 O O . ILE A 1 89 ? 32.645 -0.643 26.524 1.00 10.49 180 ILE A O 1
ATOM 690 N N . SER A 1 90 ? 33.944 -2.006 27.764 1.00 11.08 181 SER A N 1
ATOM 691 C CA . SER A 1 90 ? 33.176 -1.755 29.000 1.00 11.83 181 SER A CA 1
ATOM 692 C C . SER A 1 90 ? 33.270 -0.282 29.385 1.00 11.15 181 SER A C 1
ATOM 693 O O . SER A 1 90 ? 32.260 0.325 29.790 1.00 12.36 181 SER A O 1
ATOM 696 N N . ALA A 1 91 ? 34.450 0.306 29.317 1.00 11.12 182 ALA A N 1
ATOM 697 C CA . ALA A 1 91 ? 34.586 1.710 29.664 1.00 11.33 182 ALA A CA 1
ATOM 698 C C . ALA A 1 91 ? 33.724 2.580 28.770 1.00 11.58 182 ALA A C 1
ATOM 699 O O . ALA A 1 91 ? 33.059 3.532 29.211 1.00 12.61 182 ALA A O 1
ATOM 701 N N . ALA A 1 92 ? 33.724 2.299 27.483 1.00 10.85 183 ALA A N 1
ATOM 702 C CA . ALA A 1 92 ? 32.982 3.094 26.526 1.00 10.26 183 ALA A CA 1
ATOM 703 C C . ALA A 1 92 ? 31.483 2.935 26.722 1.00 10.17 183 ALA A C 1
ATOM 704 O O . ALA A 1 92 ? 30.763 3.932 26.738 1.00 10.27 183 ALA A O 1
ATOM 706 N N . THR A 1 93 ? 31.014 1.702 26.865 1.00 9.93 184 THR A N 1
ATOM 707 C CA A THR A 1 93 ? 29.574 1.526 26.988 0.50 10.85 184 THR A CA 1
ATOM 708 C CA B THR A 1 93 ? 29.584 1.411 27.019 0.50 10.91 184 THR A CA 1
ATOM 709 C C . THR A 1 93 ? 29.079 2.023 28.335 1.00 11.34 184 THR A C 1
ATOM 710 O O . THR A 1 93 ? 27.992 2.621 28.383 1.00 11.59 184 THR A O 1
ATOM 717 N N A SER A 1 94 ? 29.853 1.877 29.403 0.50 11.03 185 SER A N 1
ATOM 718 N N B SER A 1 94 ? 29.860 1.902 29.411 0.50 10.41 185 SER A N 1
ATOM 719 C CA A SER A 1 94 ? 29.422 2.472 30.665 0.50 12.16 185 SER A CA 1
ATOM 720 C CA B SER A 1 94 ? 29.494 2.554 30.686 0.50 11.00 185 SER A CA 1
ATOM 721 C C A SER A 1 94 ? 29.308 4.011 30.594 0.50 12.81 185 SER A C 1
ATOM 722 C C B SER A 1 94 ? 29.273 4.047 30.537 0.50 12.14 185 SER A C 1
ATOM 723 O O A SER A 1 94 ? 28.418 4.587 31.240 0.50 12.77 185 SER A O 1
ATOM 724 O O B SER A 1 94 ? 28.327 4.641 31.082 0.50 11.78 185 SER A O 1
ATOM 729 N N . CYS A 1 95 ? 30.199 4.684 29.854 1.00 11.75 186 CYS A N 1
ATOM 730 C CA A CYS A 1 95 ? 30.091 6.107 29.601 0.50 11.92 186 CYS A CA 1
ATOM 731 C CA B CYS A 1 95 ? 30.115 6.126 29.601 0.50 12.13 186 CYS A CA 1
ATOM 732 C C . CYS A 1 95 ? 28.787 6.426 28.874 1.00 12.23 186 CYS A C 1
ATOM 733 O O . CYS A 1 95 ? 28.031 7.336 29.251 1.00 12.13 186 CYS A O 1
ATOM 738 N N . LEU A 1 96 ? 28.485 5.641 27.843 1.00 11.42 187 LEU A N 1
ATOM 739 C CA . LEU A 1 96 ? 27.261 5.838 27.114 1.00 11.49 187 LEU A CA 1
ATOM 740 C C . LEU A 1 96 ? 26.043 5.590 27.986 1.00 11.17 187 LEU A C 1
ATOM 741 O O . LEU A 1 96 ? 25.041 6.330 27.852 1.00 10.78 187 LEU A O 1
ATOM 746 N N . TYR A 1 97 ? 26.084 4.567 28.858 1.00 11.48 188 TYR A N 1
ATOM 747 C CA . TYR A 1 97 ? 24.930 4.312 29.771 1.00 11.21 188 TYR A CA 1
ATOM 748 C C . TYR A 1 97 ? 24.627 5.517 30.632 1.00 12.86 188 TYR A C 1
ATOM 749 O O . TYR A 1 97 ? 23.450 5.789 30.964 1.00 12.50 188 TYR A O 1
ATOM 758 N N . GLY A 1 98 ? 25.632 6.252 31.071 1.00 12.40 189 GLY A N 1
ATOM 759 C CA . GLY A 1 98 ? 25.394 7.431 31.887 1.00 13.32 189 GLY A CA 1
ATOM 760 C C . GLY A 1 98 ? 24.584 8.477 31.145 1.00 11.87 189 GLY A C 1
ATOM 761 O O . GLY A 1 98 ? 23.577 9.027 31.648 1.00 12.65 189 GLY A O 1
ATOM 762 N N A VAL A 1 99 ? 25.001 8.817 29.935 0.50 11.74 190 VAL A N 1
ATOM 763 N N B VAL A 1 99 ? 25.002 8.781 29.932 0.50 11.61 190 VAL A N 1
ATOM 764 C CA A VAL A 1 99 ? 24.303 9.828 29.172 0.50 11.29 190 VAL A CA 1
ATOM 765 C CA B VAL A 1 99 ? 24.365 9.795 29.129 0.50 10.71 190 VAL A CA 1
ATOM 766 C C A VAL A 1 99 ? 22.893 9.316 28.783 0.50 10.21 190 VAL A C 1
ATOM 767 C C B VAL A 1 99 ? 22.964 9.358 28.630 0.50 10.26 190 VAL A C 1
ATOM 768 O O A VAL A 1 99 ? 21.894 10.027 28.843 0.50 9.82 190 VAL A O 1
ATOM 769 O O B VAL A 1 99 ? 22.075 10.199 28.372 0.50 9.88 190 VAL A O 1
ATOM 776 N N . THR A 1 100 ? 22.812 8.042 28.450 1.00 9.70 191 THR A N 1
ATOM 777 C CA . THR A 1 100 ? 21.534 7.440 28.033 1.00 9.39 191 THR A CA 1
ATOM 778 C C . THR A 1 100 ? 20.570 7.516 29.194 1.00 9.36 191 THR A C 1
ATOM 779 O O . THR A 1 100 ? 19.382 7.875 29.016 1.00 9.28 191 THR A O 1
ATOM 783 N N . GLU A 1 101 ? 21.021 7.229 30.422 1.00 9.51 192 GLU A N 1
ATOM 784 C CA . GLU A 1 101 ? 20.179 7.417 31.581 1.00 9.57 192 GLU A CA 1
ATOM 785 C C . GLU A 1 101 ? 19.727 8.844 31.687 1.00 9.68 192 GLU A C 1
ATOM 786 O O . GLU A 1 101 ? 18.530 9.087 31.986 1.00 10.54 192 GLU A O 1
ATOM 792 N N . ALA A 1 102 ? 20.614 9.819 31.524 1.00 10.59 193 ALA A N 1
ATOM 793 C CA . ALA A 1 102 ? 20.208 11.206 31.609 1.00 10.91 193 ALA A CA 1
ATOM 794 C C . ALA A 1 102 ? 19.151 11.515 30.603 1.00 11.12 193 ALA A C 1
ATOM 795 O O . ALA A 1 102 ? 18.212 12.241 30.887 1.00 11.93 193 ALA A O 1
ATOM 797 N N . ALA A 1 103 ? 19.239 10.960 29.395 1.00 10.22 194 ALA A N 1
ATOM 798 C CA . ALA A 1 103 ? 18.247 11.238 28.343 1.00 10.38 194 ALA A CA 1
ATOM 799 C C . ALA A 1 103 ? 16.886 10.639 28.688 1.00 10.10 194 ALA A C 1
ATOM 800 O O . ALA A 1 103 ? 15.860 11.278 28.475 1.00 11.22 194 ALA A O 1
ATOM 802 N N . ILE A 1 104 ? 16.878 9.439 29.233 1.00 9.69 195 ILE A N 1
ATOM 803 C CA . ILE A 1 104 ? 15.669 8.795 29.673 1.00 9.88 195 ILE A CA 1
ATOM 804 C C . ILE A 1 104 ? 15.014 9.633 30.764 1.00 9.56 195 ILE A C 1
ATOM 805 O O . ILE A 1 104 ? 13.784 9.904 30.733 1.00 10.64 195 ILE A O 1
ATOM 810 N N . LEU A 1 105 ? 15.795 10.042 31.765 1.00 9.91 196 LEU A N 1
ATOM 811 C CA . LEU A 1 105 ? 15.255 10.894 32.849 1.00 11.04 196 LEU A CA 1
ATOM 812 C C . LEU A 1 105 ? 14.759 12.226 32.281 1.00 11.61 196 LEU A C 1
ATOM 813 O O . LEU A 1 105 ? 13.692 12.734 32.721 1.00 13.00 196 LEU A O 1
ATOM 818 N N . ALA A 1 106 ? 15.478 12.804 31.332 1.00 12.31 197 ALA A N 1
ATOM 819 C CA . ALA A 1 106 ? 15.088 14.073 30.718 1.00 13.34 197 ALA A CA 1
ATOM 820 C C . ALA A 1 106 ? 13.722 13.978 30.074 1.00 15.37 197 ALA A C 1
ATOM 821 O O . ALA A 1 106 ? 12.937 14.952 30.083 1.00 17.32 197 ALA A O 1
ATOM 823 N N . ALA A 1 107 ? 13.414 12.815 29.508 1.00 14.83 198 ALA A N 1
ATOM 824 C CA . ALA A 1 107 ? 12.139 12.558 28.832 1.00 16.10 198 ALA A CA 1
ATOM 825 C C . ALA A 1 107 ? 11.055 12.146 29.846 1.00 16.37 198 ALA A C 1
ATOM 826 O O . ALA A 1 107 ? 9.869 11.975 29.472 1.00 18.69 198 ALA A O 1
ATOM 828 N N . GLY A 1 108 ? 11.415 12.006 31.117 1.00 15.48 199 GLY A N 1
ATOM 829 C CA . GLY A 1 108 ? 10.500 11.709 32.241 1.00 16.22 199 GLY A CA 1
ATOM 830 C C . GLY A 1 108 ? 10.278 10.226 32.518 1.00 16.35 199 GLY A C 1
ATOM 831 O O . GLY A 1 108 ? 9.463 9.839 33.381 1.00 19.59 199 GLY A O 1
ATOM 832 N N . TYR A 1 109 ? 10.988 9.363 31.790 1.00 13.25 200 TYR A N 1
ATOM 833 C CA . TYR A 1 109 ? 10.802 7.941 31.886 1.00 12.87 200 TYR A CA 1
ATOM 834 C C . TYR A 1 109 ? 11.694 7.299 32.939 1.00 12.70 200 TYR A C 1
ATOM 835 O O . TYR A 1 109 ? 12.553 7.975 33.541 1.00 13.35 200 TYR A O 1
ATOM 844 N N . ALA A 1 110 ? 11.462 6.020 33.174 1.00 12.42 201 ALA A N 1
ATOM 845 C CA . ALA A 1 110 ? 12.172 5.266 34.190 1.00 12.98 201 ALA A CA 1
ATOM 846 C C . ALA A 1 110 ? 13.224 4.388 33.554 1.00 12.66 201 ALA A C 1
ATOM 847 O O . ALA A 1 110 ? 12.899 3.512 32.731 1.00 12.90 201 ALA A O 1
ATOM 849 N N . PRO A 1 111 ? 14.479 4.555 33.971 1.00 12.29 202 PRO A N 1
ATOM 850 C CA . PRO A 1 111 ? 15.548 3.670 33.469 1.00 11.92 202 PRO A CA 1
ATOM 851 C C . PRO A 1 111 ? 15.292 2.204 33.692 1.00 12.75 202 PRO A C 1
ATOM 852 O O . PRO A 1 111 ? 15.841 1.391 32.937 1.00 12.94 202 PRO A O 1
ATOM 856 N N . ALA A 1 112 ? 14.532 1.815 34.696 1.00 12.27 203 ALA A N 1
ATOM 857 C CA . ALA A 1 112 ? 14.366 0.446 35.123 1.00 14.43 203 ALA A CA 1
ATOM 858 C C . ALA A 1 112 ? 13.336 -0.296 34.293 1.00 14.47 203 ALA A C 1
ATOM 859 O O . ALA A 1 112 ? 13.277 -1.525 34.387 1.00 17.67 203 ALA A O 1
ATOM 861 N N . ILE A 1 113 ? 12.498 0.386 33.484 1.00 13.25 204 ILE A N 1
ATOM 862 C CA . ILE A 1 113 ? 11.336 -0.254 32.839 1.00 12.55 204 ILE A CA 1
ATOM 863 C C . ILE A 1 113 ? 11.657 -0.446 31.370 1.00 11.45 204 ILE A C 1
ATOM 864 O O . ILE A 1 113 ? 11.485 0.467 30.552 1.00 11.19 204 ILE A O 1
ATOM 869 N N . GLY A 1 114 ? 12.137 -1.637 31.049 1.00 12.35 205 GLY A N 1
ATOM 870 C CA . GLY A 1 114 ? 12.612 -1.957 29.707 1.00 11.90 205 GLY A CA 1
ATOM 871 C C . GLY A 1 114 ? 11.698 -2.833 28.905 1.00 11.50 205 GLY A C 1
ATOM 872 O O . GLY A 1 114 ? 10.613 -3.203 29.344 1.00 12.99 205 GLY A O 1
ATOM 873 N N . PHE A 1 115 ? 12.149 -3.115 27.693 1.00 10.55 206 PHE A N 1
ATOM 874 C CA . PHE A 1 115 ? 11.406 -3.840 26.651 1.00 10.84 206 PHE A CA 1
ATOM 875 C C . PHE A 1 115 ? 12.156 -5.078 26.203 1.00 13.09 206 PHE A C 1
ATOM 876 O O . PHE A 1 115 ? 11.625 -6.184 26.346 1.00 15.35 206 PHE A O 1
ATOM 884 N N . VAL A 1 116 ? 13.375 -4.903 25.679 1.00 12.89 207 VAL A N 1
ATOM 885 C CA . VAL A 1 116 ? 14.240 -6.032 25.312 1.00 13.08 207 VAL A CA 1
ATOM 886 C C . VAL A 1 116 ? 14.877 -6.588 26.569 1.00 14.21 207 VAL A C 1
ATOM 887 O O . VAL A 1 116 ? 14.819 -7.786 26.875 1.00 17.76 207 VAL A O 1
ATOM 891 N N . HIS A 1 117 ? 15.461 -5.705 27.341 1.00 13.28 208 HIS A N 1
ATOM 892 C CA . HIS A 1 117 ? 16.020 -6.029 28.667 1.00 13.66 208 HIS A CA 1
ATOM 893 C C . HIS A 1 117 ? 14.996 -5.711 29.721 1.00 15.38 208 HIS A C 1
ATOM 894 O O . HIS A 1 117 ? 14.278 -4.716 29.631 1.00 15.28 208 HIS A O 1
ATOM 901 N N . THR A 1 118 ? 14.976 -6.509 30.771 1.00 16.46 209 THR A N 1
ATOM 902 C CA . THR A 1 118 ? 14.045 -6.272 31.857 1.00 19.05 209 THR A CA 1
ATOM 903 C C . THR A 1 118 ? 14.682 -6.724 33.170 1.00 19.28 209 THR A C 1
ATOM 904 O O . THR A 1 118 ? 15.606 -7.522 33.218 1.00 19.24 209 THR A O 1
ATOM 908 N N . GLY A 1 119 ? 14.200 -6.131 34.252 1.00 19.11 210 GLY A N 1
ATOM 909 C CA . GLY A 1 119 ? 14.494 -6.605 35.598 1.00 19.48 210 GLY A CA 1
ATOM 910 C C . GLY A 1 119 ? 15.697 -6.005 36.283 1.00 19.41 210 GLY A C 1
ATOM 911 O O . GLY A 1 119 ? 16.011 -6.401 37.408 1.00 21.20 210 GLY A O 1
ATOM 912 N N . LYS A 1 120 ? 16.361 -5.037 35.668 1.00 17.69 211 LYS A N 1
ATOM 913 C CA . LYS A 1 120 ? 17.575 -4.433 36.242 1.00 17.99 211 LYS A CA 1
ATOM 914 C C . LYS A 1 120 ? 17.407 -2.916 36.306 1.00 16.17 211 LYS A C 1
ATOM 915 O O . LYS A 1 120 ? 16.607 -2.346 35.556 1.00 15.43 211 LYS A O 1
ATOM 921 N N . PRO A 1 121 ? 18.167 -2.236 37.166 1.00 15.70 212 PRO A N 1
ATOM 922 C CA . PRO A 1 121 ? 17.976 -0.786 37.292 1.00 15.73 212 PRO A CA 1
ATOM 923 C C . PRO A 1 121 ? 18.140 -0.009 35.990 1.00 15.34 212 PRO A C 1
ATOM 924 O O . PRO A 1 121 ? 17.579 1.084 35.845 1.00 15.57 212 PRO A O 1
ATOM 928 N N . LEU A 1 122 ? 18.929 -0.542 35.075 1.00 14.39 213 LEU A N 1
ATOM 929 C CA . LEU A 1 122 ? 19.197 0.183 33.855 1.00 13.92 213 LEU A CA 1
ATOM 930 C C . LEU A 1 122 ? 18.631 -0.532 32.624 1.00 11.04 213 LEU A C 1
ATOM 931 O O . LEU A 1 122 ? 19.101 -0.278 31.541 1.00 10.83 213 LEU A O 1
ATOM 936 N N . SER A 1 123 ? 17.624 -1.393 32.797 1.00 11.02 214 SER A N 1
ATOM 937 C CA . SER A 1 123 ? 17.127 -2.168 31.643 1.00 11.56 214 SER A CA 1
ATOM 938 C C . SER A 1 123 ? 16.762 -1.317 30.429 1.00 10.92 214 SER A C 1
ATOM 939 O O . SER A 1 123 ? 17.148 -1.654 29.323 1.00 10.25 214 SER A O 1
ATOM 942 N N . PHE A 1 124 ? 16.025 -0.233 30.614 1.00 9.91 215 PHE A N 1
ATOM 943 C CA . PHE A 1 124 ? 15.672 0.647 29.468 1.00 9.80 215 PHE A CA 1
ATOM 944 C C . PHE A 1 124 ? 16.873 1.372 28.931 1.00 9.77 215 PHE A C 1
ATOM 945 O O . PHE A 1 124 ? 16.963 1.643 27.749 1.00 9.73 215 PHE A O 1
ATOM 953 N N . VAL A 1 125 ? 17.835 1.711 29.810 1.00 9.83 216 VAL A N 1
ATOM 954 C CA . VAL A 1 125 ? 19.120 2.260 29.376 1.00 9.83 216 VAL A CA 1
ATOM 955 C C . VAL A 1 125 ? 19.802 1.297 28.420 1.00 9.82 21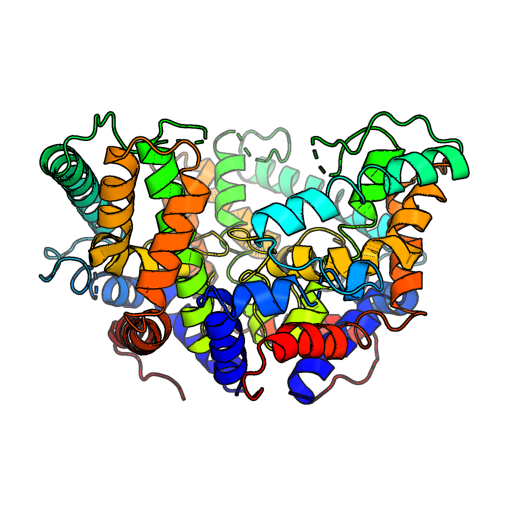6 VAL A C 1
ATOM 956 O O . VAL A 1 125 ? 20.283 1.715 27.386 1.00 9.77 216 VAL A O 1
ATOM 960 N N . TYR A 1 126 ? 19.833 0.018 28.760 1.00 9.89 217 TYR A N 1
ATOM 961 C CA . TYR A 1 126 ? 20.484 -0.967 27.878 1.00 9.92 217 TYR A CA 1
ATOM 962 C C . TYR A 1 126 ? 19.776 -0.988 26.534 1.00 9.85 217 TYR A C 1
ATOM 963 O O . TYR A 1 126 ? 20.408 -1.025 25.486 1.00 10.08 217 TYR A O 1
ATOM 972 N N . ASP A 1 127 ? 18.453 -0.961 26.567 1.00 9.83 218 ASP A N 1
ATOM 973 C CA . ASP A 1 127 ? 17.678 -0.986 25.329 1.00 9.81 218 ASP A CA 1
ATOM 974 C C . ASP A 1 127 ? 18.051 0.164 24.411 1.00 9.75 218 ASP A C 1
ATOM 975 O O . ASP A 1 127 ? 18.265 0.003 23.207 1.00 10.21 218 ASP A O 1
ATOM 980 N N . ILE A 1 128 ? 18.077 1.362 24.968 1.00 9.71 219 ILE A N 1
ATOM 981 C CA . ILE A 1 128 ? 18.312 2.571 24.162 1.00 9.70 219 ILE A CA 1
ATOM 982 C C . ILE A 1 128 ? 19.770 2.688 23.732 1.00 9.70 219 ILE A C 1
ATOM 983 O O . ILE A 1 128 ? 20.061 2.989 22.564 1.00 9.73 219 ILE A O 1
ATOM 988 N N . ALA A 1 129 ? 20.696 2.455 24.661 1.00 9.71 220 ALA A N 1
ATOM 989 C CA . ALA A 1 129 ? 22.114 2.569 24.324 1.00 9.73 220 ALA A CA 1
ATOM 990 C C . ALA A 1 129 ? 22.483 1.594 23.210 1.00 9.73 220 ALA A C 1
ATOM 991 O O . ALA A 1 129 ? 23.302 1.912 22.346 1.00 10.22 220 ALA A O 1
ATOM 993 N N . ASP A 1 130 ? 21.870 0.425 23.234 1.00 9.75 221 ASP A N 1
ATOM 994 C CA . ASP A 1 130 ? 22.159 -0.579 22.206 1.00 10.10 221 ASP A CA 1
ATOM 995 C C . ASP A 1 130 ? 21.811 -0.108 20.806 1.00 9.81 221 ASP A C 1
ATOM 996 O O . ASP A 1 130 ? 22.398 -0.604 19.827 1.00 9.87 221 ASP A O 1
ATOM 1001 N N . ILE A 1 131 ? 20.820 0.771 20.659 1.00 9.79 222 ILE A N 1
ATOM 1002 C CA . ILE A 1 131 ? 20.463 1.249 19.330 1.00 9.86 222 ILE A CA 1
ATOM 1003 C C . ILE A 1 131 ? 21.611 1.978 18.673 1.00 9.87 222 ILE A C 1
ATOM 1004 O O . ILE A 1 131 ? 21.833 1.829 17.489 1.00 9.95 222 ILE A O 1
ATOM 1009 N N . ILE A 1 132 ? 22.360 2.769 19.448 1.00 9.82 223 ILE A N 1
ATOM 1010 C CA . ILE A 1 132 ? 23.309 3.714 18.852 1.00 9.87 223 ILE A CA 1
ATOM 1011 C C . ILE A 1 132 ? 24.762 3.394 19.153 1.00 9.84 223 ILE A C 1
ATOM 1012 O O . ILE A 1 132 ? 25.632 4.036 18.605 1.00 9.89 223 ILE A O 1
ATOM 1017 N N . LYS A 1 133 ? 25.048 2.422 20.036 1.00 9.80 224 LYS A N 1
ATOM 1018 C CA . LYS A 1 133 ? 26.417 2.268 20.518 1.00 9.82 224 LYS A CA 1
ATOM 1019 C C . LYS A 1 133 ? 27.442 1.918 19.466 1.00 9.86 224 LYS A C 1
ATOM 1020 O O . LYS A 1 133 ? 28.633 2.176 19.705 1.00 9.90 224 LYS A O 1
ATOM 1026 N N . PHE A 1 134 ? 27.043 1.372 18.320 1.00 9.89 225 PHE A N 1
ATOM 1027 C CA . PHE A 1 134 ? 27.995 1.004 17.286 1.00 9.95 225 PHE A CA 1
ATOM 1028 C C . PHE A 1 134 ? 28.327 2.117 16.316 1.00 10.43 225 PHE A C 1
ATOM 1029 O O . PHE A 1 134 ? 29.211 1.954 15.474 1.00 11.51 225 PHE A O 1
ATOM 1037 N N . ASP A 1 135 ? 27.697 3.281 16.445 1.00 10.30 226 ASP A N 1
ATOM 1038 C CA . ASP A 1 135 ? 28.001 4.384 15.523 1.00 11.26 226 ASP A CA 1
ATOM 1039 C C . ASP A 1 135 ? 29.420 4.849 15.766 1.00 11.20 226 ASP A C 1
ATOM 1040 O O . ASP A 1 135 ? 30.233 4.887 14.823 1.00 12.75 226 ASP A O 1
ATOM 1045 N N . THR A 1 136 ? 29.727 5.231 16.993 1.00 10.20 227 THR A N 1
ATOM 1046 C CA . THR A 1 136 ? 31.045 5.794 17.330 1.00 11.29 227 THR A CA 1
ATOM 1047 C C . THR A 1 136 ? 31.612 5.296 18.638 1.00 10.76 227 THR A C 1
ATOM 1048 O O . THR A 1 136 ? 32.829 5.240 18.792 1.00 11.23 227 THR A O 1
ATOM 1052 N N . VAL A 1 137 ? 30.788 4.913 19.599 1.00 10.07 228 VAL A N 1
ATOM 1053 C CA . VAL A 1 137 ? 31.244 4.558 20.928 1.00 10.09 228 VAL A CA 1
ATOM 1054 C C . VAL A 1 137 ? 32.040 3.257 20.909 1.00 10.11 228 VAL A C 1
ATOM 1055 O O . VAL A 1 137 ? 33.177 3.195 21.387 1.00 10.40 228 VAL A O 1
ATOM 1059 N N . VAL A 1 138 ? 31.463 2.180 20.400 1.00 10.05 229 VAL A N 1
ATOM 1060 C CA . VAL A 1 138 ? 32.181 0.909 20.367 1.00 10.12 229 VAL A CA 1
ATOM 1061 C C . VAL A 1 138 ? 33.374 0.982 19.392 1.00 10.19 229 VAL A C 1
ATOM 1062 O O . VAL A 1 138 ? 34.473 0.550 19.783 1.00 10.28 229 VAL A O 1
ATOM 1066 N N . PRO A 1 139 ? 33.259 1.594 18.218 1.00 10.32 230 PRO A N 1
ATOM 1067 C CA . PRO A 1 139 ? 34.462 1.786 17.381 1.00 10.26 230 PRO A CA 1
ATOM 1068 C C . PRO A 1 139 ? 35.567 2.523 18.127 1.00 10.75 230 PRO A C 1
ATOM 1069 O O . PRO A 1 139 ? 36.748 2.190 17.948 1.00 11.34 230 PRO A O 1
ATOM 1073 N N . LYS A 1 140 ? 35.210 3.501 18.963 1.00 10.52 231 LYS A N 1
ATOM 1074 C CA . LYS A 1 140 ? 36.261 4.258 19.669 1.00 10.63 231 LYS A CA 1
ATOM 1075 C C . LYS A 1 140 ? 36.990 3.352 20.640 1.00 11.56 231 LYS A C 1
ATOM 1076 O O . LYS A 1 140 ? 38.220 3.469 20.818 1.00 11.45 231 LYS A O 1
ATOM 1082 N N . ALA A 1 141 ? 36.294 2.416 21.280 1.00 10.49 232 ALA A N 1
ATOM 1083 C CA . ALA A 1 141 ? 36.920 1.446 22.148 1.00 10.63 232 ALA A CA 1
ATOM 1084 C C . ALA A 1 141 ? 37.969 0.634 21.372 1.00 10.78 232 ALA A C 1
ATOM 1085 O O . ALA A 1 141 ? 39.058 0.393 21.860 1.00 11.31 232 ALA A O 1
ATOM 1087 N N . PHE A 1 142 ? 37.631 0.186 20.182 1.00 10.62 233 PHE A N 1
ATOM 1088 C CA . PHE A 1 142 ? 38.564 -0.572 19.342 1.00 11.57 233 PHE A CA 1
ATOM 1089 C C . PHE A 1 142 ? 39.727 0.314 18.916 1.00 11.13 233 PHE A C 1
ATOM 1090 O O . PHE A 1 142 ? 40.891 -0.155 18.890 1.00 11.32 233 PHE A O 1
ATOM 1098 N N . GLU A 1 143 ? 39.457 1.568 18.589 1.00 11.26 234 GLU A N 1
ATOM 1099 C CA . GLU A 1 143 ? 40.519 2.494 18.189 1.00 12.29 234 GLU A CA 1
ATOM 1100 C C . GLU A 1 143 ? 41.520 2.653 19.320 1.00 12.65 234 GLU A C 1
ATOM 1101 O O . GLU A 1 143 ? 42.759 2.617 19.076 1.00 12.42 234 GLU A O 1
ATOM 1107 N N . ILE A 1 144 ? 41.062 2.847 20.557 1.00 12.11 235 ILE A N 1
ATOM 1108 C CA A ILE A 1 144 ? 41.922 3.016 21.729 0.50 12.11 235 ILE A CA 1
ATOM 1109 C CA B ILE A 1 144 ? 41.966 3.059 21.662 0.50 12.53 235 ILE A CA 1
ATOM 1110 C C . ILE A 1 144 ? 42.682 1.746 22.014 1.00 11.50 235 ILE A C 1
ATOM 1111 O O . ILE A 1 144 ? 43.860 1.765 22.312 1.00 12.92 235 ILE A O 1
ATOM 1120 N N . ALA A 1 145 ? 42.022 0.608 21.938 1.00 11.89 236 ALA A N 1
ATOM 1121 C CA . ALA A 1 145 ? 42.695 -0.656 22.192 1.00 12.62 236 ALA A CA 1
ATOM 1122 C C . ALA A 1 145 ? 43.874 -0.848 21.217 1.00 13.25 236 ALA A C 1
ATOM 1123 O O . ALA A 1 145 ? 45.011 -1.211 21.623 1.00 13.34 236 ALA A O 1
ATOM 1125 N N . ARG A 1 146 ? 43.634 -0.600 19.939 1.00 13.28 237 ARG A N 1
ATOM 1126 C CA . ARG A 1 146 ? 44.697 -0.665 18.928 1.00 13.78 237 ARG A CA 1
ATOM 1127 C C . ARG A 1 146 ? 45.825 0.325 19.255 1.00 13.81 237 ARG A C 1
ATOM 1128 O O . ARG A 1 146 ? 47.038 -0.017 19.111 1.00 14.87 237 ARG A O 1
ATOM 1136 N N . ARG A 1 147 ? 45.487 1.545 19.666 1.00 14.41 238 ARG A N 1
ATOM 1137 C CA . ARG A 1 147 ? 46.482 2.543 20.056 1.00 16.37 238 ARG A CA 1
ATOM 1138 C C . ARG A 1 147 ? 47.350 2.017 21.224 1.00 15.57 238 ARG A C 1
ATOM 1139 O O . ARG A 1 147 ? 48.544 2.372 21.301 1.00 16.03 238 ARG A O 1
ATOM 1147 N N . ASN A 1 148 ? 46.772 1.231 22.119 1.00 14.52 239 ASN A N 1
ATOM 1148 C CA . ASN A 1 148 ? 47.440 0.662 23.268 1.00 14.53 239 ASN A CA 1
ATOM 1149 C C . ASN A 1 148 ? 48.138 1.726 24.131 1.00 15.27 239 ASN A C 1
ATOM 1150 O O . ASN A 1 148 ? 49.316 1.606 24.432 1.00 14.80 239 ASN A O 1
ATOM 1155 N N . PRO A 1 149 ? 47.429 2.793 24.526 1.00 14.62 240 PRO A N 1
ATOM 1156 C CA . PRO A 1 149 ? 48.051 3.827 25.360 1.00 15.79 240 PRO A CA 1
ATOM 1157 C C . PRO A 1 149 ? 48.283 3.385 26.803 1.00 16.22 240 PRO A C 1
ATOM 1158 O O . PRO A 1 149 ? 47.873 2.299 27.210 1.00 16.21 240 PRO A O 1
ATOM 1162 N N . GLY A 1 150 ? 48.995 4.220 27.553 1.00 16.88 241 GLY A N 1
ATOM 1163 C CA . GLY A 1 150 ? 49.276 3.906 28.960 1.00 18.10 241 GLY A CA 1
ATOM 1164 C C . GLY A 1 150 ? 48.070 3.640 29.825 1.00 19.13 241 GLY A C 1
ATOM 1165 O O . GLY A 1 150 ? 48.061 2.706 30.651 1.00 20.12 241 GLY A O 1
ATOM 1166 N N . GLU A 1 151 ? 47.036 4.452 29.675 1.00 17.61 242 GLU A N 1
ATOM 1167 C CA . GLU A 1 151 ? 45.837 4.290 30.517 1.00 18.30 242 GLU A CA 1
ATOM 1168 C C . GLU A 1 151 ? 44.619 4.197 29.619 1.00 16.98 242 GLU A C 1
ATOM 1169 O O . GLU A 1 151 ? 43.918 5.182 29.385 1.00 16.34 242 GLU A O 1
ATOM 1175 N N . PRO A 1 152 ? 44.374 3.009 29.058 1.00 16.20 243 PRO A N 1
ATOM 1176 C CA . PRO A 1 152 ? 43.351 2.912 28.019 1.00 15.30 243 PRO A CA 1
ATOM 1177 C C . PRO A 1 152 ? 41.938 3.208 28.489 1.00 14.80 243 PRO A C 1
ATOM 1178 O O . PRO A 1 152 ? 41.188 3.873 27.744 1.00 13.94 243 PRO A O 1
ATOM 1182 N N . ASP A 1 153 ? 41.551 2.778 29.678 1.00 14.98 244 ASP A N 1
ATOM 1183 C CA . ASP A 1 153 ? 40.182 3.113 30.131 1.00 15.98 244 ASP A CA 1
ATOM 1184 C C . ASP A 1 153 ? 39.997 4.636 30.271 1.00 15.04 244 ASP A C 1
ATOM 1185 O O . ASP A 1 153 ? 38.960 5.191 29.842 1.00 14.33 244 ASP A O 1
ATOM 1190 N N . ARG A 1 154 ? 40.985 5.340 30.816 1.00 15.43 245 ARG A N 1
ATOM 1191 C CA . ARG A 1 154 ? 40.891 6.791 30.890 1.00 13.75 245 ARG A CA 1
ATOM 1192 C C . ARG A 1 154 ? 40.835 7.409 29.493 1.00 12.97 245 ARG A C 1
ATOM 1193 O O . ARG A 1 154 ? 40.055 8.336 29.228 1.00 12.13 245 ARG A O 1
ATOM 1201 N N . GLU A 1 155 ? 41.638 6.892 28.562 1.00 12.51 246 GLU A N 1
ATOM 1202 C CA . GLU A 1 155 ? 41.602 7.453 27.220 1.00 13.14 246 GLU A CA 1
ATOM 1203 C C . GLU A 1 155 ? 40.222 7.231 26.569 1.00 11.88 246 GLU A C 1
ATOM 1204 O O . GLU A 1 155 ? 39.750 8.080 25.838 1.00 12.08 246 GLU A O 1
ATOM 1210 N N . VAL A 1 156 ? 39.613 6.090 26.851 1.00 11.74 247 VAL A N 1
ATOM 1211 C CA . VAL A 1 156 ? 38.245 5.814 26.356 1.00 12.62 247 VAL A CA 1
ATOM 1212 C C . VAL A 1 156 ? 37.279 6.814 26.946 1.00 12.54 247 VAL A C 1
ATOM 1213 O O . VAL A 1 156 ? 36.493 7.413 26.220 1.00 11.99 247 VAL A O 1
ATOM 1217 N N . ARG A 1 157 ? 37.361 7.020 28.265 1.00 11.73 248 ARG A N 1
ATOM 1218 C CA . ARG A 1 157 ? 36.477 8.011 28.904 1.00 11.45 248 ARG A CA 1
ATOM 1219 C C . ARG A 1 157 ? 36.605 9.416 28.349 1.00 12.40 248 ARG A C 1
ATOM 1220 O O . ARG A 1 157 ? 35.623 10.081 28.066 1.00 12.38 248 ARG A O 1
ATOM 1228 N N . LEU A 1 158 ? 37.843 9.879 28.205 1.00 11.45 249 LEU A N 1
ATOM 1229 C CA . LEU A 1 158 ? 38.099 11.163 27.595 1.00 12.12 249 LEU A CA 1
ATOM 1230 C C . LEU A 1 158 ? 37.463 11.249 26.212 1.00 11.79 249 LEU A C 1
ATOM 1231 O O . LEU A 1 158 ? 36.815 12.234 25.851 1.00 12.51 249 LEU A O 1
ATOM 1236 N N . ALA A 1 159 ? 37.713 10.242 25.390 1.00 12.02 250 ALA A N 1
ATOM 1237 C CA . ALA A 1 159 ? 37.234 10.251 24.013 1.00 11.40 250 ALA A CA 1
ATOM 1238 C C . ALA A 1 159 ? 35.713 10.188 23.950 1.00 11.90 250 ALA A C 1
ATOM 1239 O O . ALA A 1 159 ? 35.111 10.879 23.126 1.00 12.95 250 ALA A O 1
ATOM 1241 N N . CYS A 1 160 ? 35.103 9.419 24.836 1.00 11.68 251 CYS A N 1
ATOM 1242 C CA . CYS A 1 160 ? 33.646 9.319 24.804 1.00 13.40 251 CYS A CA 1
ATOM 1243 C C . CYS A 1 160 ? 32.986 10.583 25.321 1.00 12.05 251 CYS A C 1
ATOM 1244 O O . CYS A 1 160 ? 32.001 11.059 24.747 1.00 12.34 251 CYS A O 1
ATOM 1247 N N . ARG A 1 161 ? 33.533 11.194 26.374 1.00 11.06 252 ARG A N 1
ATOM 1248 C CA . ARG A 1 161 ? 32.998 12.503 26.804 1.00 11.36 252 ARG A CA 1
ATOM 1249 C C . ARG A 1 161 ? 33.043 13.495 25.663 1.00 10.67 252 ARG A C 1
ATOM 1250 O O . ARG A 1 161 ? 32.080 14.234 25.459 1.00 12.02 252 ARG A O 1
ATOM 1258 N N . ASP A 1 162 ? 34.118 13.490 24.873 1.00 11.64 253 ASP A N 1
ATOM 1259 C CA . ASP A 1 162 ? 34.236 14.383 23.750 1.00 12.21 253 ASP A CA 1
ATOM 1260 C C . ASP A 1 162 ? 33.205 14.046 22.645 1.00 11.88 253 ASP A C 1
ATOM 1261 O O . ASP A 1 162 ? 32.621 14.953 22.065 1.00 12.85 253 ASP A O 1
ATOM 1266 N N . ILE A 1 163 ? 33.010 12.751 22.359 1.00 12.34 254 ILE A N 1
ATOM 1267 C CA . ILE A 1 163 ? 31.938 12.371 21.418 1.00 12.60 254 ILE A CA 1
ATOM 1268 C C . ILE A 1 163 ? 30.597 12.943 21.891 1.00 12.28 254 ILE A C 1
ATOM 1269 O O . ILE A 1 163 ? 29.875 13.563 21.135 1.00 13.38 254 ILE A O 1
ATOM 1274 N N . PHE A 1 164 ? 30.260 12.715 23.158 1.00 11.15 255 PHE A N 1
ATOM 1275 C CA . PHE A 1 164 ? 28.932 13.127 23.617 1.00 10.82 255 PHE A CA 1
ATOM 1276 C C . PHE A 1 164 ? 28.785 14.633 23.615 1.00 12.13 255 PHE A C 1
ATOM 1277 O O . PHE A 1 164 ? 27.725 15.134 23.262 1.00 12.68 255 PHE A O 1
ATOM 1285 N N . ARG A 1 165 ? 29.849 15.356 23.966 1.00 11.08 256 ARG A N 1
ATOM 1286 C CA . ARG A 1 165 ? 29.812 16.809 23.955 1.00 12.20 256 ARG A CA 1
ATOM 1287 C C . ARG A 1 165 ? 29.656 17.329 22.521 1.00 13.30 256 ARG A C 1
ATOM 1288 O O . ARG A 1 165 ? 28.763 18.127 22.228 1.00 14.53 256 ARG A O 1
ATOM 1296 N N . SER A 1 166 ? 30.487 16.844 21.629 1.00 13.79 257 SER A N 1
ATOM 1297 C CA A SER A 1 166 ? 30.580 17.351 20.256 0.50 15.72 257 SER A CA 1
ATOM 1298 C CA B SER A 1 166 ? 30.537 17.419 20.289 0.50 15.34 257 SER A CA 1
ATOM 1299 C C . SER A 1 166 ? 29.353 16.965 19.448 1.00 16.19 257 SER A C 1
ATOM 1300 O O . SER A 1 166 ? 28.911 17.729 18.572 1.00 18.39 257 SER A O 1
ATOM 1305 N N . SER A 1 167 ? 28.848 15.751 19.705 1.00 14.77 258 SER A N 1
ATOM 1306 C CA . SER A 1 167 ? 27.723 15.162 18.942 1.00 16.04 258 SER A CA 1
ATOM 1307 C C . SER A 1 167 ? 26.376 15.522 19.493 1.00 15.43 258 SER A C 1
ATOM 1308 O O . SER A 1 167 ? 25.373 15.218 18.843 1.00 16.71 258 SER A O 1
ATOM 1311 N N . LYS A 1 168 ? 26.306 16.134 20.662 1.00 14.63 259 LYS A N 1
ATOM 1312 C CA . LYS A 1 168 ? 25.038 16.468 21.324 1.00 14.92 259 LYS A CA 1
ATOM 1313 C C . LYS A 1 168 ? 24.206 15.191 21.521 1.00 13.17 259 LYS A C 1
ATOM 1314 O O . LYS A 1 168 ? 22.977 15.158 21.302 1.00 13.68 259 LYS A O 1
ATOM 1320 N N . THR A 1 169 ? 24.870 14.164 21.999 1.00 12.11 260 THR A N 1
ATOM 1321 C CA . THR A 1 169 ? 24.243 12.847 22.152 1.00 11.21 260 THR A CA 1
ATOM 1322 C C . THR A 1 169 ? 22.995 12.857 23.045 1.00 11.29 260 THR A C 1
ATOM 1323 O O . THR A 1 169 ? 21.960 12.292 22.666 1.00 12.03 260 THR A O 1
ATOM 1327 N N . LEU A 1 170 ? 23.074 13.498 24.200 1.00 10.74 261 LEU A N 1
ATOM 1328 C CA . LEU A 1 170 ? 21.945 13.577 25.139 1.00 11.06 261 LEU A CA 1
ATOM 1329 C C . LEU A 1 170 ? 20.737 14.207 24.443 1.00 11.71 261 LEU A C 1
ATOM 1330 O O . LEU A 1 170 ? 19.644 13.642 24.449 1.00 11.25 261 LEU A O 1
ATOM 1335 N N . ALA A 1 171 ? 20.933 15.383 23.849 1.00 12.38 262 ALA A N 1
ATOM 1336 C CA . ALA A 1 171 ? 19.819 16.082 23.234 1.00 13.45 262 ALA A CA 1
ATOM 1337 C C . ALA A 1 171 ? 19.215 15.237 22.133 1.00 13.13 262 ALA A C 1
ATOM 1338 O O . ALA A 1 171 ? 18.014 15.256 21.974 1.00 15.36 262 ALA A O 1
ATOM 1340 N N . LYS A 1 172 ? 20.024 14.547 21.343 1.00 11.84 263 LYS A N 1
ATOM 1341 C CA A LYS A 1 172 ? 19.543 13.727 20.245 0.50 12.96 263 LYS A CA 1
ATOM 1342 C CA B LYS A 1 172 ? 19.508 13.765 20.255 0.50 12.96 263 LYS A CA 1
ATOM 1343 C C . LYS A 1 172 ? 18.832 12.476 20.717 1.00 12.33 263 LYS A C 1
ATOM 1344 O O . LYS A 1 172 ? 17.896 12.010 20.050 1.00 12.93 263 LYS A O 1
ATOM 1355 N N . LEU A 1 173 ? 19.222 11.930 21.864 1.00 11.66 264 LEU A N 1
ATOM 1356 C CA . LEU A 1 173 ? 18.589 10.726 22.358 1.00 11.50 264 LEU A CA 1
ATOM 1357 C C . LEU A 1 173 ? 17.180 10.999 22.794 1.00 11.49 264 LEU A C 1
ATOM 1358 O O . LEU A 1 173 ? 16.355 10.088 22.768 1.00 11.72 264 LEU A O 1
ATOM 1363 N N . ILE A 1 174 ? 16.897 12.194 23.281 1.00 11.97 265 ILE A N 1
ATOM 1364 C CA . ILE A 1 174 ? 15.564 12.429 23.848 1.00 12.60 265 ILE A CA 1
ATOM 1365 C C . ILE A 1 174 ? 14.442 12.190 22.814 1.00 13.46 265 ILE A C 1
ATOM 1366 O O . ILE A 1 174 ? 13.527 11.394 23.091 1.00 12.66 265 ILE A O 1
ATOM 1371 N N . PRO A 1 175 ? 14.498 12.807 21.621 1.00 13.78 266 PRO A N 1
ATOM 1372 C CA . PRO A 1 175 ? 13.457 12.494 20.617 1.00 14.40 266 PRO A CA 1
ATOM 1373 C C . PRO A 1 175 ? 13.526 11.055 20.116 1.00 12.67 266 PRO A C 1
ATOM 1374 O O . PRO A 1 175 ? 12.544 10.498 19.671 1.00 13.17 266 PRO A O 1
ATOM 1378 N N . LEU A 1 176 ? 14.700 10.455 20.172 1.00 11.65 267 LEU A N 1
ATOM 1379 C CA . LEU A 1 176 ? 14.824 9.067 19.740 1.00 11.25 267 LEU A CA 1
ATOM 1380 C C . LEU A 1 176 ? 14.017 8.175 20.709 1.00 11.02 267 LEU A C 1
ATOM 1381 O O . LEU A 1 176 ? 13.274 7.306 20.267 1.00 10.66 267 LEU A O 1
ATOM 1386 N N . ILE A 1 177 ? 14.147 8.420 22.021 1.00 10.51 268 ILE A N 1
ATOM 1387 C CA . ILE A 1 177 ? 13.418 7.673 23.028 1.00 9.75 268 ILE A CA 1
ATOM 1388 C C . ILE A 1 177 ? 11.924 7.873 22.812 1.00 9.34 268 ILE A C 1
ATOM 1389 O O . ILE A 1 177 ? 11.146 6.932 22.842 1.00 9.89 268 ILE A O 1
ATOM 1394 N N . GLU A 1 178 ? 11.504 9.105 22.535 1.00 10.25 269 GLU A N 1
ATOM 1395 C CA . GLU A 1 178 ? 10.080 9.336 22.334 1.00 10.73 269 GLU A CA 1
ATOM 1396 C C . GLU A 1 178 ? 9.620 8.600 21.081 1.00 11.80 269 GLU A C 1
ATOM 1397 O O . GLU A 1 178 ? 8.485 8.080 21.032 1.00 11.96 269 GLU A O 1
ATOM 1403 N N . ASP A 1 179 ? 10.427 8.610 20.026 1.00 11.63 270 ASP A N 1
ATOM 1404 C CA . ASP A 1 179 ? 10.054 7.914 18.766 1.00 12.88 270 ASP A CA 1
ATOM 1405 C C . ASP A 1 179 ? 9.918 6.402 19.002 1.00 11.92 270 ASP A C 1
ATOM 1406 O O . ASP A 1 179 ? 9.046 5.734 18.444 1.00 12.90 270 ASP A O 1
ATOM 1411 N N . VAL A 1 180 ? 10.815 5.815 19.805 1.00 11.37 271 VAL A N 1
ATOM 1412 C CA . VAL A 1 180 ? 10.757 4.415 20.119 1.00 11.55 271 VAL A CA 1
ATOM 1413 C C . VAL A 1 180 ? 9.421 4.066 20.811 1.00 10.81 271 VAL A C 1
ATOM 1414 O O . VAL A 1 180 ? 8.713 3.135 20.420 1.00 11.49 271 VAL A O 1
ATOM 1418 N N . LEU A 1 181 ? 9.044 4.849 21.823 1.00 9.70 272 LEU A N 1
ATOM 1419 C CA . LEU A 1 181 ? 7.793 4.599 22.556 1.00 9.41 272 LEU A CA 1
ATOM 1420 C C . LEU A 1 181 ? 6.591 4.900 21.672 1.00 11.17 272 LEU A C 1
ATOM 1421 O O . LEU A 1 181 ? 5.584 4.193 21.777 1.00 10.96 272 LEU A O 1
ATOM 1426 N N . ALA A 1 182 ? 6.696 5.909 20.813 1.00 11.65 273 ALA A N 1
ATOM 1427 C CA . ALA A 1 182 ? 5.532 6.279 19.961 1.00 12.12 273 ALA A CA 1
ATOM 1428 C C . ALA A 1 182 ? 5.189 5.150 18.991 1.00 13.27 273 ALA A C 1
ATOM 1429 O O . ALA A 1 182 ? 4.065 5.145 18.444 1.00 12.95 273 ALA A O 1
ATOM 1431 N N . ALA A 1 183 ? 6.098 4.202 18.749 1.00 12.63 274 ALA A N 1
ATOM 1432 C CA . ALA A 1 183 ? 5.808 3.090 17.876 1.00 13.75 274 ALA A CA 1
ATOM 1433 C C . ALA A 1 183 ? 4.724 2.176 18.413 1.00 14.30 274 ALA A C 1
ATOM 1434 O O . ALA A 1 183 ? 4.188 1.393 17.671 1.00 15.41 274 ALA A O 1
ATOM 1436 N N . GLY A 1 184 ? 4.383 2.277 19.695 1.00 13.21 275 GLY A N 1
ATOM 1437 C CA . GLY A 1 184 ? 3.251 1.569 20.238 1.00 14.46 275 GLY A CA 1
ATOM 1438 C C . GLY A 1 184 ? 1.933 2.027 19.657 1.00 14.70 275 GLY A C 1
ATOM 1439 O O . GLY A 1 184 ? 0.934 1.325 19.849 1.00 16.56 275 GLY A O 1
ATOM 1440 N N . GLU A 1 185 ? 1.902 3.186 19.004 1.00 15.57 276 GLU A N 1
ATOM 1441 C CA . GLU A 1 185 ? 0.681 3.764 18.371 1.00 17.90 276 GLU A CA 1
ATOM 1442 C C . GLU A 1 185 ? -0.419 4.083 19.385 1.00 18.32 276 GLU A C 1
ATOM 1443 O O . GLU A 1 185 ? -1.634 4.073 19.068 1.00 19.94 276 GLU A O 1
ATOM 1449 N N . ILE A 1 186 ? 0.025 4.426 20.591 1.00 17.19 277 ILE A N 1
ATOM 1450 C CA . ILE A 1 186 ? -0.772 4.997 21.695 1.00 18.68 277 ILE A CA 1
ATOM 1451 C C . ILE A 1 186 ? -0.437 6.490 21.720 1.00 19.51 277 ILE A C 1
ATOM 1452 O O . ILE A 1 186 ? 0.727 6.853 21.605 1.00 16.75 277 ILE A O 1
ATOM 1457 N N . GLN A 1 187 ? -1.447 7.357 21.825 1.00 20.44 278 GLN A N 1
ATOM 1458 C CA . GLN A 1 187 ? -1.233 8.790 21.867 1.00 22.45 278 GLN A CA 1
ATOM 1459 C C . GLN A 1 187 ? -0.256 9.134 22.976 1.00 22.03 278 GLN A C 1
ATOM 1460 O O . GLN A 1 187 ? -0.525 8.817 24.140 1.00 22.22 278 GLN A O 1
ATOM 1466 N N . PRO A 1 188 ? 0.863 9.785 22.628 1.00 21.37 279 PRO A N 1
ATOM 1467 C CA . PRO A 1 188 ? 1.819 10.101 23.682 1.00 22.52 279 PRO A CA 1
ATOM 1468 C C . PRO A 1 188 ? 1.321 11.186 24.601 1.00 23.98 279 PRO A C 1
ATOM 1469 O O . PRO A 1 188 ? 0.513 12.002 24.185 1.00 24.51 279 PRO A O 1
ATOM 1473 N N . PRO A 1 189 ? 1.838 11.255 25.825 1.00 24.01 280 PRO A N 1
ATOM 1474 C CA . PRO A 1 189 ? 1.610 12.375 26.728 1.00 25.80 280 PRO A CA 1
ATOM 1475 C C . PRO A 1 189 ? 1.957 13.715 26.076 1.00 27.63 280 PRO A C 1
ATOM 1476 O O . PRO A 1 189 ? 2.882 13.752 25.265 1.00 28.93 280 PRO A O 1
ATOM 1480 N N . GLY B 1 1 ? 10.058 24.912 48.424 1.00 41.91 92 GLY B N 1
ATOM 1481 C CA . GLY B 1 1 ? 11.237 24.404 47.666 1.00 41.24 92 GLY B CA 1
ATOM 1482 C C . GLY B 1 1 ? 10.872 23.555 46.455 1.00 39.78 92 GLY B C 1
ATOM 1483 O O . GLY B 1 1 ? 11.743 22.917 45.852 1.00 40.61 92 GLY B O 1
ATOM 1484 N N . GLY B 1 2 ? 9.591 23.558 46.082 1.00 38.78 93 GLY B N 1
ATOM 1485 C CA . GLY B 1 2 ? 9.122 22.796 44.930 1.00 36.05 93 GLY B CA 1
ATOM 1486 C C . GLY B 1 2 ? 8.507 21.472 45.327 1.00 33.52 93 GLY B C 1
ATOM 1487 O O . GLY B 1 2 ? 8.862 20.887 46.355 1.00 31.24 93 GLY B O 1
ATOM 1488 N N . ALA B 1 3 ? 7.602 20.981 44.487 1.00 31.28 94 ALA B N 1
ATOM 1489 C CA . ALA B 1 3 ? 6.745 19.841 44.822 1.00 29.93 94 ALA B CA 1
ATOM 1490 C C . ALA B 1 3 ? 7.512 18.523 45.023 1.00 27.84 94 ALA B C 1
ATOM 1491 O O . ALA B 1 3 ? 7.211 17.716 45.939 1.00 26.78 94 ALA B O 1
ATOM 1493 N N . ARG B 1 4 ? 8.462 18.266 44.131 1.00 26.70 95 ARG B N 1
ATOM 1494 C CA . ARG B 1 4 ? 9.280 17.059 44.221 1.00 25.33 95 ARG B CA 1
ATOM 1495 C C . ARG B 1 4 ? 10.170 17.054 45.466 1.00 24.14 95 ARG B C 1
ATOM 1496 O O . ARG B 1 4 ? 10.211 16.052 46.189 1.00 22.13 95 ARG B O 1
ATOM 1504 N N . SER B 1 5 ? 10.833 18.177 45.743 1.00 23.26 96 SER B N 1
ATOM 1505 C CA . SER B 1 5 ? 11.609 18.361 46.983 1.00 23.37 96 SER B CA 1
ATOM 1506 C C . SER B 1 5 ? 10.717 18.163 48.209 1.00 22.17 96 SER B C 1
ATOM 1507 O O . SER B 1 5 ? 11.059 17.457 49.162 1.00 20.08 96 SER B O 1
ATOM 1510 N N . ASP B 1 6 ? 9.543 18.769 48.184 1.00 21.44 97 ASP B N 1
ATOM 1511 C CA . ASP B 1 6 ? 8.570 18.623 49.273 1.00 21.55 97 ASP B CA 1
ATOM 1512 C C . ASP B 1 6 ? 8.173 17.166 49.550 1.00 19.66 97 ASP B C 1
ATOM 1513 O O . ASP B 1 6 ? 8.135 16.733 50.712 1.00 18.92 97 ASP B O 1
ATOM 1518 N N . LYS B 1 7 ? 7.902 16.391 48.498 1.00 17.47 98 LYS B N 1
ATOM 1519 C CA . LYS B 1 7 ? 7.561 15.001 48.692 1.00 17.59 98 LYS B CA 1
ATOM 1520 C C . LYS B 1 7 ? 8.707 14.194 49.265 1.00 16.41 98 LYS B C 1
ATOM 1521 O O . LYS B 1 7 ? 8.509 13.359 50.173 1.00 16.22 98 LYS B O 1
ATOM 1527 N N . LEU B 1 8 ? 9.912 14.395 48.758 1.00 16.08 99 LEU B N 1
ATOM 1528 C CA . LEU B 1 8 ? 11.041 13.698 49.294 1.00 16.51 99 LEU B CA 1
ATOM 1529 C C . LEU B 1 8 ? 11.303 14.024 50.748 1.00 16.02 99 LEU B C 1
ATOM 1530 O O . LEU B 1 8 ? 11.659 13.133 51.536 1.00 15.08 99 LEU B O 1
ATOM 1535 N N . LEU B 1 9 ? 11.183 15.290 51.126 1.00 15.51 100 LEU B N 1
ATOM 1536 C CA . LEU B 1 9 ? 11.397 15.691 52.506 1.00 16.98 100 LEU B CA 1
ATOM 1537 C C . LEU B 1 9 ? 10.349 15.081 53.427 1.00 15.84 100 LEU B C 1
ATOM 1538 O O . LEU B 1 9 ? 10.669 14.669 54.537 1.00 17.06 100 LEU B O 1
ATOM 1543 N N . TYR B 1 10 ? 9.121 14.950 52.955 1.00 15.23 101 TYR B N 1
ATOM 1544 C CA . TYR B 1 10 ? 8.064 14.237 53.694 1.00 15.57 101 TYR B CA 1
ATOM 1545 C C . TYR B 1 10 ? 8.390 12.773 53.887 1.00 14.59 101 TYR B C 1
ATOM 1546 O O . TYR B 1 10 ? 8.375 12.290 54.997 1.00 15.07 101 TYR B O 1
ATOM 1555 N N . GLN B 1 11 ? 8.681 12.042 52.802 1.00 14.28 102 GLN B N 1
ATOM 1556 C CA . GLN B 1 11 ? 9.044 10.616 52.900 1.00 14.04 102 GLN B CA 1
ATOM 1557 C C . GLN B 1 11 ? 10.259 10.422 53.837 1.00 14.40 102 GLN B C 1
ATOM 1558 O O . GLN B 1 11 ? 10.267 9.520 54.700 1.00 14.47 102 GLN B O 1
ATOM 1564 N N . ALA B 1 12 ? 11.292 11.254 53.700 1.00 13.69 103 ALA B N 1
ATOM 1565 C CA . ALA B 1 12 ? 12.512 11.125 54.529 1.00 15.06 103 ALA B CA 1
ATOM 1566 C C . ALA B 1 12 ? 12.234 11.449 56.002 1.00 14.54 103 ALA B C 1
ATOM 1567 O O . ALA B 1 12 ? 12.748 10.782 56.911 1.00 15.17 103 ALA B O 1
ATOM 1569 N N . LYS B 1 13 ? 11.388 12.443 56.290 1.00 15.11 104 LYS B N 1
ATOM 1570 C CA . LYS B 1 13 ? 11.019 12.746 57.652 1.00 15.89 104 LYS B CA 1
ATOM 1571 C C . LYS B 1 13 ? 10.398 11.507 58.298 1.00 14.67 104 LYS B C 1
ATOM 1572 O O . LYS B 1 13 ? 10.753 11.147 59.428 1.00 15.14 104 LYS B O 1
ATOM 1578 N N . LEU B 1 14 ? 9.459 10.885 57.599 1.00 13.80 105 LEU B N 1
ATOM 1579 C CA . LEU B 1 14 ? 8.797 9.686 58.098 1.00 14.08 105 LEU B CA 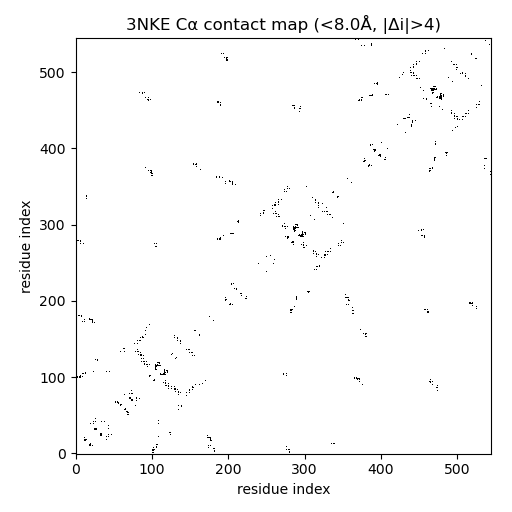1
ATOM 1580 C C . LEU B 1 14 ? 9.790 8.534 58.321 1.00 13.11 105 LEU B C 1
ATOM 1581 O O . LEU B 1 14 ? 9.695 7.778 59.303 1.00 13.17 105 LEU B O 1
ATOM 1586 N N . ALA B 1 15 ? 10.720 8.369 57.388 1.00 12.82 106 ALA B N 1
ATOM 1587 C CA . ALA B 1 15 ? 11.595 7.206 57.384 1.00 12.74 106 ALA B CA 1
ATOM 1588 C C . ALA B 1 15 ? 12.690 7.351 58.442 1.00 12.00 106 ALA B C 1
ATOM 1589 O O . ALA B 1 15 ? 13.226 6.325 58.913 1.00 13.76 106 ALA B O 1
ATOM 1591 N N . LEU B 1 16 ? 13.045 8.576 58.798 1.00 12.54 107 LEU B N 1
ATOM 1592 C CA . LEU B 1 16 ? 14.182 8.830 59.677 1.00 12.99 107 LEU B CA 1
ATOM 1593 C C . LEU B 1 16 ? 13.779 9.008 61.145 1.00 14.85 107 LEU B C 1
ATOM 1594 O O . LEU B 1 16 ? 14.633 9.015 62.004 1.00 16.95 107 LEU B O 1
ATOM 1599 N N . ASP B 1 17 ? 12.492 9.196 61.404 1.00 13.54 108 ASP B N 1
ATOM 1600 C CA . ASP B 1 17 ? 11.972 9.368 62.761 1.00 13.41 108 ASP B CA 1
ATOM 1601 C C . ASP B 1 17 ? 11.478 7.995 63.228 1.00 13.48 108 ASP B C 1
ATOM 1602 O O . ASP B 1 17 ? 10.641 7.391 62.591 1.00 12.83 108 ASP B O 1
ATOM 1607 N N . GLU B 1 18 ? 12.018 7.499 64.345 1.00 13.00 109 GLU B N 1
ATOM 1608 C CA . GLU B 1 18 ? 11.686 6.143 64.771 1.00 13.81 109 GLU B CA 1
ATOM 1609 C C . GLU B 1 18 ? 10.219 5.947 65.115 1.00 13.10 109 GLU B C 1
ATOM 1610 O O . GLU B 1 18 ? 9.690 4.866 64.907 1.00 14.23 109 GLU B O 1
ATOM 1616 N N . ASP B 1 19 ? 9.557 6.976 65.612 1.00 13.30 110 ASP B N 1
ATOM 1617 C CA . ASP B 1 19 ? 8.134 6.844 65.886 1.00 13.38 110 ASP B CA 1
ATOM 1618 C C . ASP B 1 19 ? 7.310 6.840 64.622 1.00 12.59 110 ASP B C 1
ATOM 1619 O O . ASP B 1 19 ? 6.424 6.009 64.478 1.00 13.37 110 ASP B O 1
ATOM 1624 N N . LEU B 1 20 ? 7.638 7.761 63.714 1.00 13.23 111 LEU B N 1
ATOM 1625 C CA . LEU B 1 20 ? 6.876 7.843 62.480 1.00 12.30 111 LEU B CA 1
ATOM 1626 C C . LEU B 1 20 ? 7.071 6.599 61.634 1.00 12.89 111 LEU B C 1
ATOM 1627 O O . LEU B 1 20 ? 6.130 6.062 61.042 1.00 13.17 111 LEU B O 1
ATOM 1632 N N . ARG B 1 21 ? 8.316 6.143 61.558 1.00 12.14 112 ARG B N 1
ATOM 1633 C CA . ARG B 1 21 ? 8.588 4.950 60.793 1.00 12.31 112 ARG B CA 1
ATOM 1634 C C . ARG B 1 21 ? 7.864 3.707 61.305 1.00 11.59 112 ARG B C 1
ATOM 1635 O O . ARG B 1 21 ? 7.371 2.957 60.558 1.00 11.73 112 ARG B O 1
ATOM 1643 N N . LEU B 1 22 ? 7.775 3.569 62.627 1.00 11.70 113 LEU B N 1
ATOM 1644 C CA . LEU B 1 22 ? 7.016 2.467 63.192 1.00 11.74 113 LEU B CA 1
ATOM 1645 C C . LEU B 1 22 ? 5.523 2.594 62.869 1.00 12.28 113 LEU B C 1
ATOM 1646 O O . LEU B 1 22 ? 4.878 1.611 62.551 1.00 13.05 113 LEU B O 1
ATOM 1651 N N . LYS B 1 23 ? 4.984 3.804 62.897 1.00 12.06 114 LYS B N 1
ATOM 1652 C CA . LYS B 1 23 ? 3.572 3.970 62.456 1.00 13.20 114 LYS B CA 1
ATOM 1653 C C . LYS B 1 23 ? 3.364 3.515 61.006 1.00 12.82 114 LYS B C 1
ATOM 1654 O O . LYS B 1 23 ? 2.378 2.851 60.691 1.00 13.56 114 LYS B O 1
ATOM 1660 N N . VAL B 1 24 ? 4.305 3.883 60.130 1.00 12.17 115 VAL B N 1
ATOM 1661 C CA . VAL B 1 24 ? 4.238 3.490 58.710 1.00 11.82 115 VAL B CA 1
ATOM 1662 C C . VAL B 1 24 ? 4.339 1.973 58.609 1.00 12.17 115 VAL B C 1
ATOM 1663 O O . VAL B 1 24 ? 3.539 1.331 57.910 1.00 13.36 115 VAL B O 1
ATOM 1667 N N . VAL B 1 25 ? 5.298 1.366 59.307 1.00 11.90 116 VAL B N 1
ATOM 1668 C CA . VAL B 1 25 ? 5.445 -0.095 59.251 1.00 11.81 116 VAL B CA 1
ATOM 1669 C C . VAL B 1 25 ? 4.196 -0.852 59.766 1.00 11.83 116 VAL B C 1
ATOM 1670 O O . VAL B 1 25 ? 3.787 -1.878 59.235 1.00 13.22 116 VAL B O 1
ATOM 1674 N N . ARG B 1 26 ? 3.601 -0.340 60.824 1.00 13.02 117 ARG B N 1
ATOM 1675 C CA . ARG B 1 26 ? 2.364 -0.968 61.356 1.00 13.99 117 ARG B CA 1
ATOM 1676 C C . ARG B 1 26 ? 1.231 -0.922 60.337 1.00 13.35 117 ARG B C 1
ATOM 1677 O O . ARG B 1 26 ? 0.487 -1.862 60.237 1.00 15.39 117 ARG B O 1
ATOM 1685 N N . LYS B 1 27 ? 1.148 0.162 59.573 1.00 13.89 118 LYS B N 1
ATOM 1686 C CA . LYS B 1 27 ? 0.161 0.283 58.493 1.00 14.53 118 LYS B CA 1
ATOM 1687 C C . LYS B 1 27 ? 0.481 -0.735 57.406 1.00 14.62 118 LYS B C 1
ATOM 1688 O O . LYS B 1 27 ? -0.426 -1.413 56.903 1.00 16.17 118 LYS B O 1
ATOM 1702 N N . PHE B 1 29 ? 1.991 -3.574 57.750 1.00 15.18 120 PHE B N 1
ATOM 1703 C CA . PHE B 1 29 ? 1.666 -4.877 58.305 1.00 15.55 120 PHE B CA 1
ATOM 1704 C C . PHE B 1 29 ? 0.165 -5.143 58.230 1.00 17.12 120 PHE B C 1
ATOM 1705 O O . PHE B 1 29 ? -0.264 -6.225 57.828 1.00 17.51 120 PHE B O 1
ATOM 1713 N N . GLU B 1 30 ? -0.632 -4.137 58.594 1.00 17.60 121 GLU B N 1
ATOM 1714 C CA . GLU B 1 30 ? -2.075 -4.262 58.568 1.00 19.32 121 GLU B CA 1
ATOM 1715 C C . GLU B 1 30 ? -2.576 -4.520 57.151 1.00 18.49 121 GLU B C 1
ATOM 1716 O O . GLU B 1 30 ? -3.447 -5.376 56.954 1.00 18.78 121 GLU B O 1
ATOM 1722 N N . LEU B 1 31 ? -2.074 -3.774 56.179 1.00 17.66 122 LEU B N 1
ATOM 1723 C CA . LEU B 1 31 ? -2.470 -3.968 54.765 1.00 17.71 122 LEU B CA 1
ATOM 1724 C C . LEU B 1 31 ? -2.038 -5.352 54.291 1.00 19.07 122 LEU B C 1
ATOM 1725 O O . LEU B 1 31 ? -2.768 -6.029 53.552 1.00 19.99 122 LEU B O 1
ATOM 1730 N N . ARG B 1 32 ? -0.850 -5.787 54.687 1.00 18.48 123 ARG B N 1
ATOM 1731 C CA . ARG B 1 32 ? -0.356 -7.098 54.245 1.00 18.85 123 ARG B CA 1
ATOM 1732 C C . ARG B 1 32 ? -1.140 -8.277 54.841 1.00 19.65 123 ARG B C 1
ATOM 1733 O O . ARG B 1 32 ? -1.438 -9.264 54.153 1.00 20.79 123 ARG B O 1
ATOM 1741 N N . PHE B 1 33 ? -1.451 -8.199 56.122 1.00 18.65 124 PHE B N 1
ATOM 1742 C CA . PHE B 1 33 ? -1.957 -9.367 56.845 1.00 19.13 124 PHE B CA 1
ATOM 1743 C C . PHE B 1 33 ? -3.414 -9.244 57.244 1.00 20.77 124 PHE B C 1
ATOM 1744 O O . PHE B 1 33 ? -4.007 -10.206 57.752 1.00 23.66 124 PHE B O 1
ATOM 1752 N N . GLY B 1 34 ? -4.009 -8.067 57.055 1.00 21.96 125 GLY B N 1
ATOM 1753 C CA . GLY B 1 34 ? -5.426 -7.882 57.374 1.00 21.14 125 GLY B CA 1
ATOM 1754 C 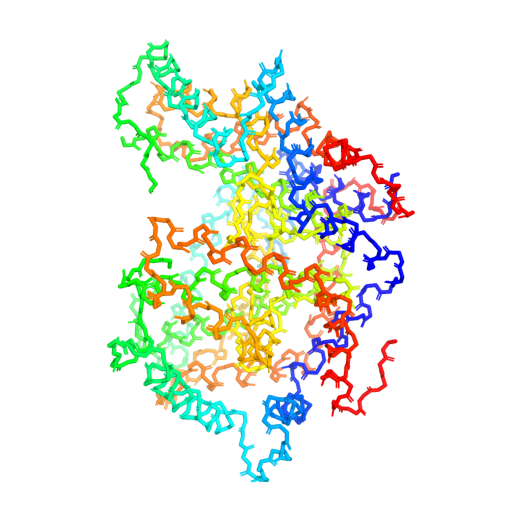C . GLY B 1 34 ? -5.761 -7.909 58.855 1.00 20.97 125 GLY B C 1
ATOM 1755 O O . GLY B 1 34 ? -6.877 -8.265 59.264 1.00 21.31 125 GLY B O 1
ATOM 1756 N N . GLU B 1 35 ? -4.792 -7.546 59.684 1.00 20.24 126 GLU B N 1
ATOM 1757 C CA . GLU B 1 35 ? -5.024 -7.431 61.104 1.00 22.00 126 GLU B CA 1
ATOM 1758 C C . GLU B 1 35 ? -3.921 -6.574 61.679 1.00 21.89 126 GLU B C 1
ATOM 1759 O O . GLU B 1 35 ? -2.883 -6.434 61.055 1.00 23.64 126 GLU B O 1
ATOM 1765 N N . PRO B 1 36 ? -4.139 -6.005 62.868 1.00 21.86 127 PRO B N 1
ATOM 1766 C CA . PRO B 1 36 ? -3.078 -5.181 63.441 1.00 22.74 127 PRO B CA 1
ATOM 1767 C C . PRO B 1 36 ? -1.907 -5.999 63.934 1.00 23.00 127 PRO B C 1
ATOM 1768 O O . PRO B 1 36 ? -2.092 -7.142 64.333 1.00 24.58 127 PRO B O 1
ATOM 1772 N N . ALA B 1 37 ? -0.712 -5.426 63.907 1.00 24.48 128 ALA B N 1
ATOM 1773 C CA . ALA B 1 37 ? 0.434 -6.106 64.483 1.00 24.97 128 ALA B CA 1
ATOM 1774 C C . ALA B 1 37 ? 0.282 -6.139 66.012 1.00 24.32 128 ALA B C 1
ATOM 1775 O O . ALA B 1 37 ? -0.456 -5.327 66.582 1.00 23.64 128 ALA B O 1
ATOM 1777 N N . PRO B 1 38 ? 0.941 -7.107 66.676 1.00 24.00 129 PRO B N 1
ATOM 1778 C CA . PRO B 1 38 ? 0.893 -7.108 68.134 1.00 23.37 129 PRO B CA 1
ATOM 1779 C C . PRO B 1 38 ? 1.449 -5.829 68.779 1.00 21.44 129 PRO B C 1
ATOM 1780 O O . PRO B 1 38 ? 2.260 -5.086 68.187 1.00 20.80 129 PRO B O 1
ATOM 1784 N N . ALA B 1 39 ? 1.018 -5.591 70.008 1.00 20.99 130 ALA B N 1
ATOM 1785 C CA . ALA B 1 39 ? 1.465 -4.403 70.753 1.00 18.50 130 ALA B CA 1
ATOM 1786 C C . ALA B 1 39 ? 2.952 -4.378 71.017 1.00 17.65 130 ALA B C 1
ATOM 1787 O O . ALA B 1 39 ? 3.603 -5.388 71.280 1.00 17.61 130 ALA B O 1
ATOM 1789 N N . ARG B 1 40 ? 3.491 -3.176 70.927 1.00 15.04 131 ARG B N 1
ATOM 1790 C CA . ARG B 1 40 ? 4.859 -2.826 71.322 1.00 15.31 131 ARG B CA 1
ATOM 1791 C C . ARG B 1 40 ? 5.939 -3.528 70.518 1.00 16.94 131 ARG B C 1
ATOM 1792 O O . ARG B 1 40 ? 7.086 -3.643 70.937 1.00 20.33 131 ARG B O 1
ATOM 1800 N N . ARG B 1 41 ? 5.624 -3.979 69.320 1.00 13.91 132 ARG B N 1
ATOM 1801 C CA . ARG B 1 41 ? 6.634 -4.589 68.493 1.00 14.69 132 ARG B CA 1
ATOM 1802 C C . ARG B 1 41 ? 7.438 -3.519 67.768 1.00 13.05 132 ARG B C 1
ATOM 1803 O O . ARG B 1 41 ? 6.863 -2.532 67.270 1.00 14.50 132 ARG B O 1
ATOM 1811 N N . SER B 1 42 ? 8.751 -3.713 67.734 1.00 13.50 133 SER B N 1
ATOM 1812 C CA . SER B 1 42 ? 9.645 -2.880 66.960 1.00 13.42 133 SER B CA 1
ATOM 1813 C C . SER B 1 42 ? 9.566 -3.246 65.479 1.00 13.39 133 SER B C 1
ATOM 1814 O O . SER B 1 42 ? 9.041 -4.285 65.113 1.00 14.13 133 SER B O 1
ATOM 1817 N N . VAL B 1 43 ? 10.103 -2.377 64.628 1.00 13.34 134 VAL B N 1
ATOM 1818 C CA . VAL B 1 43 ? 10.166 -2.696 63.194 1.00 13.87 134 VAL B CA 1
ATOM 1819 C C . VAL B 1 43 ? 10.927 -4.002 63.032 1.00 14.60 134 VAL B C 1
ATOM 1820 O O . VAL B 1 43 ? 10.510 -4.876 62.280 1.00 15.22 134 VAL B O 1
ATOM 1824 N N . GLU B 1 44 ? 12.052 -4.145 63.712 1.00 15.45 135 GLU B N 1
ATOM 1825 C CA . GLU B 1 44 ? 12.796 -5.388 63.630 1.00 17.45 135 GLU B CA 1
ATOM 1826 C C . GLU B 1 44 ? 11.939 -6.611 63.991 1.00 16.02 135 GLU B C 1
ATOM 1827 O O . GLU B 1 44 ? 11.978 -7.645 63.285 1.00 18.11 135 GLU B O 1
ATOM 1833 N N . GLN B 1 45 ? 11.144 -6.521 65.066 1.00 16.21 136 GLN B N 1
ATOM 1834 C CA . GLN B 1 45 ? 10.292 -7.618 65.467 1.00 16.28 136 GLN B CA 1
ATOM 1835 C C . GLN B 1 45 ? 9.211 -7.870 64.447 1.00 16.42 136 GLN B C 1
ATOM 1836 O O . GLN B 1 45 ? 8.897 -9.019 64.196 1.00 16.71 136 GLN B O 1
ATOM 18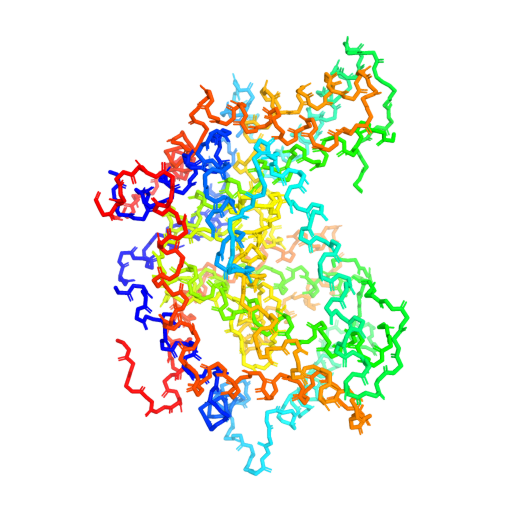42 N N . LEU B 1 46 ? 8.638 -6.819 63.880 1.00 15.10 137 LEU B N 1
ATOM 1843 C CA . LEU B 1 46 ? 7.617 -6.996 62.863 1.00 15.60 137 LEU B CA 1
ATOM 1844 C C . LEU B 1 46 ? 8.201 -7.617 61.594 1.00 15.79 137 LEU B C 1
ATOM 1845 O O . LEU B 1 46 ? 7.527 -8.431 60.966 1.00 17.11 137 LEU B O 1
ATOM 1850 N N . ARG B 1 47 ? 9.404 -7.203 61.214 1.00 17.08 138 ARG B N 1
ATOM 1851 C CA . ARG B 1 47 ? 10.109 -7.840 60.080 1.00 18.23 138 ARG B CA 1
ATOM 1852 C C . ARG B 1 47 ? 10.264 -9.342 60.341 1.00 18.52 138 ARG B C 1
ATOM 1853 O O . ARG B 1 47 ? 10.076 -10.150 59.405 1.00 19.83 138 ARG B O 1
ATOM 1861 N N . GLY B 1 48 ? 10.590 -9.734 61.577 1.00 18.94 139 GLY B N 1
ATOM 1862 C CA . GLY B 1 48 ? 10.688 -11.126 61.958 1.00 20.01 139 GLY B CA 1
ATOM 1863 C C . GLY B 1 48 ? 9.384 -11.899 61.908 1.00 19.76 139 GLY B C 1
ATOM 1864 O O . GLY B 1 48 ? 9.331 -13.027 61.397 1.00 21.42 139 GLY B O 1
ATOM 1865 N N . ILE B 1 49 ? 8.308 -11.287 62.392 1.00 19.55 140 ILE B N 1
ATOM 1866 C CA . ILE B 1 49 ? 6.978 -11.871 62.313 1.00 18.78 140 ILE B CA 1
ATOM 1867 C C . ILE B 1 49 ? 6.547 -12.035 60.849 1.00 17.85 140 ILE B C 1
ATOM 1868 O O . ILE B 1 49 ? 6.020 -13.097 60.445 1.00 18.82 140 ILE B O 1
ATOM 1873 N N . GLU B 1 50 ? 6.734 -10.991 60.046 1.00 18.11 141 GLU B N 1
ATOM 1874 C CA . GLU B 1 50 ? 6.477 -11.131 58.610 1.00 19.21 141 GLU B CA 1
ATOM 1875 C C . GLU B 1 50 ? 7.276 -12.289 58.010 1.00 19.19 141 GLU B C 1
ATOM 1876 O O . GLU B 1 50 ? 6.725 -13.067 57.200 1.00 18.48 141 GLU B O 1
ATOM 1882 N N . GLY B 1 51 ? 8.560 -12.402 58.380 1.00 20.07 142 GLY B N 1
ATOM 1883 C CA . GLY B 1 51 ? 9.410 -13.471 57.833 1.00 21.00 142 GLY B CA 1
ATOM 1884 C C . GLY B 1 51 ? 8.849 -14.833 58.137 1.00 21.48 142 GLY B C 1
ATOM 1885 O O . GLY B 1 51 ? 8.859 -15.720 57.267 1.00 22.11 142 GLY B O 1
ATOM 1886 N N . SER B 1 52 ? 8.369 -15.058 59.351 1.00 21.73 143 SER B N 1
ATOM 1887 C CA . SER B 1 52 ? 7.871 -16.378 59.731 1.00 23.10 143 SER B CA 1
ATOM 1888 C C . SER B 1 52 ? 6.546 -16.685 59.048 1.00 22.18 143 SER B C 1
ATOM 1889 O O . SER B 1 52 ? 6.325 -17.804 58.591 1.00 22.08 143 SER B O 1
ATOM 1892 N N . ARG B 1 53 ? 5.680 -15.696 58.931 1.00 20.85 144 ARG B N 1
ATOM 1893 C CA . ARG B 1 53 ? 4.415 -15.870 58.213 1.00 21.33 144 ARG B CA 1
ATOM 1894 C C . ARG B 1 53 ? 4.683 -16.145 56.726 1.00 20.31 144 ARG B C 1
ATOM 1895 O O . ARG B 1 53 ? 4.014 -16.978 56.105 1.00 20.94 144 ARG B O 1
ATOM 1903 N N . VAL B 1 54 ? 5.673 -15.470 56.145 1.00 20.73 145 VAL B N 1
ATOM 1904 C CA . VAL B 1 54 ? 6.047 -15.713 54.746 1.00 20.23 145 VAL B CA 1
ATOM 1905 C C . VAL B 1 54 ? 6.586 -17.136 54.526 1.00 20.81 145 VAL B C 1
ATOM 1906 O O . VAL B 1 54 ? 6.208 -17.815 53.550 1.00 20.20 145 VAL B O 1
ATOM 1910 N N . ARG B 1 55 ? 7.451 -17.593 55.414 1.00 21.61 146 ARG B N 1
ATOM 1911 C CA . ARG B 1 55 ? 7.947 -18.974 55.344 1.00 22.23 146 ARG B CA 1
ATOM 1912 C C . ARG B 1 55 ? 6.771 -19.960 55.320 1.00 22.20 146 ARG B C 1
ATOM 1913 O O . ARG B 1 55 ? 6.741 -20.910 54.515 1.00 21.85 146 ARG B O 1
ATOM 1921 N N . ALA B 1 56 ? 5.781 -19.728 56.164 1.00 21.99 147 ALA B N 1
ATOM 1922 C CA . ALA B 1 56 ? 4.601 -20.573 56.216 1.00 23.10 147 ALA B CA 1
ATOM 1923 C C . ALA B 1 56 ? 3.785 -20.492 54.930 1.00 22.63 147 ALA B C 1
ATOM 1924 O O . ALA B 1 56 ? 3.288 -21.515 54.450 1.00 24.52 147 ALA B O 1
ATOM 1926 N N . THR B 1 57 ? 3.654 -19.293 54.363 1.00 22.49 148 THR B N 1
ATOM 1927 C CA . THR B 1 57 ? 2.867 -19.097 53.145 1.00 23.11 148 THR B CA 1
ATOM 1928 C C . THR B 1 57 ? 3.494 -19.814 51.948 1.00 22.81 148 THR B C 1
ATOM 1929 O O . THR B 1 57 ? 2.785 -20.466 51.170 1.00 23.75 148 THR B O 1
ATOM 1933 N N . TYR B 1 58 ? 4.815 -19.747 51.821 1.00 21.92 149 TYR B N 1
ATOM 1934 C CA . T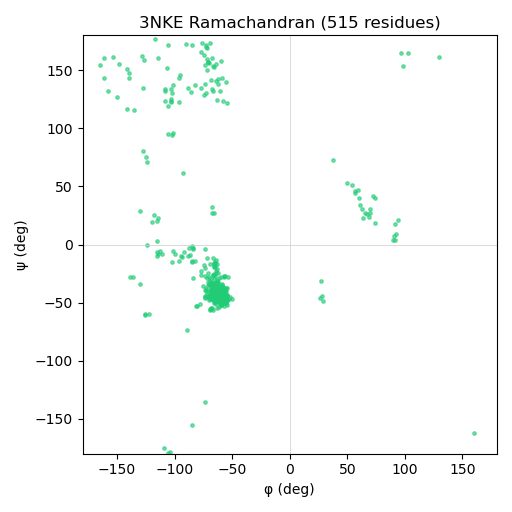YR B 1 58 ? 5.487 -20.481 50.756 1.00 21.88 149 TYR B CA 1
ATOM 1935 C C . TYR B 1 58 ? 5.196 -21.980 50.874 1.00 23.22 149 TYR B C 1
ATOM 1936 O O . TYR B 1 58 ? 4.975 -22.663 49.861 1.00 23.75 149 TYR B O 1
ATOM 1945 N N . ALA B 1 59 ? 5.263 -22.488 52.102 1.00 24.50 150 ALA B N 1
ATOM 1946 C CA . ALA B 1 59 ? 5.048 -23.921 52.378 1.00 25.69 150 ALA B CA 1
ATOM 1947 C C . ALA B 1 59 ? 3.638 -24.351 52.004 1.00 26.36 150 ALA B C 1
ATOM 1948 O O . ALA B 1 59 ? 3.439 -25.432 51.421 1.00 25.96 150 ALA B O 1
ATOM 1950 N N . LEU B 1 60 ? 2.665 -23.499 52.316 1.00 26.05 151 LEU B N 1
ATOM 1951 C CA . LEU B 1 60 ? 1.268 -23.768 51.987 1.00 26.96 151 LEU B CA 1
ATOM 1952 C C . LEU B 1 60 ? 1.053 -23.770 50.482 1.00 26.08 151 LEU B C 1
ATOM 1953 O O . LEU B 1 60 ? 0.413 -24.680 49.917 1.00 26.31 151 LEU B O 1
ATOM 1958 N N . LEU B 1 61 ? 1.616 -22.774 49.807 1.00 23.16 152 LEU B N 1
ATOM 1959 C CA . LEU B 1 61 ? 1.523 -22.700 48.354 1.00 23.07 152 LEU B CA 1
ATOM 1960 C C . LEU B 1 61 ? 2.151 -23.930 47.692 1.00 23.00 152 LEU B C 1
ATOM 1961 O O . LEU B 1 61 ? 1.594 -24.479 46.718 1.00 22.28 152 LEU B O 1
ATOM 1966 N N . ALA B 1 62 ? 3.296 -24.374 48.204 1.00 22.61 153 ALA B N 1
ATOM 1967 C CA . ALA B 1 62 ? 3.936 -25.561 47.662 1.00 24.03 153 ALA B CA 1
ATOM 1968 C C . ALA B 1 62 ? 3.006 -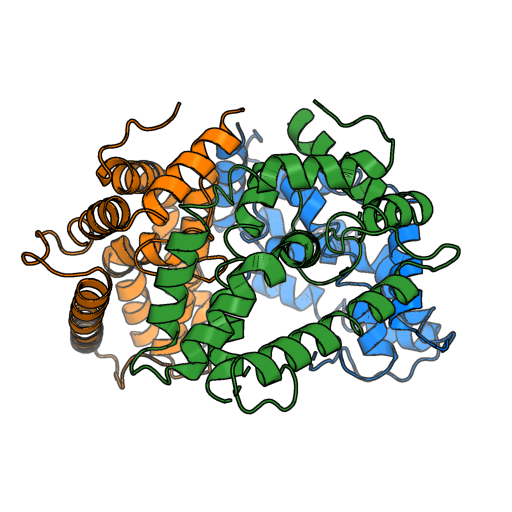26.762 47.792 1.00 25.33 153 ALA B C 1
ATOM 1969 O O . ALA B 1 62 ? 2.824 -27.515 46.826 1.00 26.13 153 ALA B O 1
ATOM 1971 N N . LYS B 1 63 ? 2.389 -26.916 48.958 1.00 25.75 154 LYS B N 1
ATOM 1972 C CA . LYS B 1 63 ? 1.442 -28.014 49.194 1.00 27.86 154 LYS B CA 1
ATOM 1973 C C . LYS B 1 63 ? 0.240 -27.938 48.258 1.00 28.26 154 LYS B C 1
ATOM 1974 O O . LYS B 1 63 ? -0.176 -28.939 47.650 1.00 29.99 154 LYS B O 1
ATOM 1980 N N . GLN B 1 64 ? -0.331 -26.754 48.134 1.00 28.17 155 GLN B N 1
ATOM 1981 C CA . GLN B 1 64 ? -1.542 -26.548 47.318 1.00 29.33 155 GLN B CA 1
ATOM 1982 C C . GLN B 1 64 ? -1.337 -26.824 45.828 1.00 29.32 155 GLN B C 1
ATOM 1983 O O . GLN B 1 64 ? -2.207 -27.391 45.159 1.00 30.25 155 GLN B O 1
ATOM 1989 N N . TYR B 1 65 ? -0.178 -26.423 45.321 1.00 27.70 156 TYR B N 1
ATOM 1990 C CA . TYR B 1 65 ? 0.164 -26.571 43.918 1.00 27.87 156 TYR B CA 1
ATOM 1991 C C . TYR B 1 65 ? 0.950 -27.854 43.618 1.00 29.51 156 TYR B C 1
ATOM 1992 O O . TYR B 1 65 ? 1.126 -28.199 42.448 1.00 31.42 156 TYR B O 1
ATOM 2001 N N . GLY B 1 66 ? 1.400 -28.577 44.643 1.00 29.76 157 GLY B N 1
ATOM 2002 C CA . GLY B 1 66 ? 2.139 -29.832 44.425 1.00 31.01 157 GLY B CA 1
ATOM 2003 C C . GLY B 1 66 ? 3.544 -29.611 43.889 1.00 30.59 157 GLY B C 1
ATOM 2004 O O . GLY B 1 66 ? 4.034 -30.342 43.029 1.00 31.58 157 GLY B O 1
ATOM 2005 N N . VAL B 1 67 ? 4.206 -28.608 44.440 1.00 28.89 158 VAL B N 1
ATOM 2006 C CA . VAL B 1 67 ? 5.523 -28.209 44.001 1.00 29.00 158 VAL B CA 1
ATOM 2007 C C . VAL B 1 67 ? 6.475 -28.630 45.102 1.00 29.11 158 VAL B C 1
ATOM 2008 O O . VAL B 1 67 ? 6.211 -28.365 46.281 1.00 29.05 158 VAL B O 1
ATOM 2012 N N . THR B 1 68 ? 7.572 -29.289 44.731 1.00 30.36 159 THR B N 1
ATOM 2013 C CA . THR B 1 68 ? 8.600 -29.681 45.701 1.00 31.09 159 THR B CA 1
ATOM 2014 C C . THR B 1 68 ? 9.259 -28.410 46.256 1.00 29.65 159 THR B C 1
ATOM 2015 O O . THR B 1 68 ? 9.635 -27.517 45.497 1.00 28.76 159 THR B O 1
ATOM 2019 N N . TRP B 1 69 ? 9.391 -28.331 47.577 1.00 29.98 160 TRP B N 1
ATOM 2020 C CA . TRP B 1 69 ? 9.780 -27.073 48.230 1.00 28.35 160 TRP B CA 1
ATOM 2021 C C . TRP B 1 69 ? 10.849 -27.305 49.289 1.00 29.36 160 TRP B C 1
ATOM 2022 O O . TRP B 1 69 ? 10.622 -28.008 50.271 1.00 30.96 160 TRP B O 1
ATOM 2033 N N . ASN B 1 70 ? 12.025 -26.731 49.060 1.00 29.09 161 ASN B N 1
ATOM 2034 C CA . ASN B 1 70 ? 13.151 -26.841 49.985 1.00 29.97 161 ASN B CA 1
ATOM 2035 C C . ASN B 1 70 ? 13.526 -25.481 50.573 1.00 29.07 161 ASN B C 1
ATOM 2036 O O . ASN B 1 70 ? 14.629 -25.280 51.087 1.00 30.43 161 ASN B O 1
ATOM 2041 N N . GLY B 1 71 ? 12.576 -24.551 50.505 1.00 27.01 162 GLY B N 1
ATOM 2042 C CA . GLY B 1 71 ? 12.740 -23.235 51.071 1.00 26.15 162 GLY B CA 1
ATOM 2043 C C . GLY B 1 71 ? 13.181 -22.223 50.035 1.00 25.13 162 GLY B C 1
ATOM 2044 O O . GLY B 1 71 ? 13.616 -22.567 48.928 1.00 24.89 162 GLY B O 1
ATOM 2045 N N . ARG B 1 72 ? 13.053 -20.960 50.406 1.00 25.22 163 ARG B N 1
ATOM 2046 C CA . ARG B 1 72 ? 13.411 -19.854 49.537 1.00 25.28 163 ARG B CA 1
ATOM 2047 C C . ARG B 1 72 ? 14.928 -19.659 49.503 1.00 27.78 163 ARG B C 1
ATOM 2048 O O . ARG B 1 72 ? 15.580 -19.658 50.552 1.00 29.28 163 ARG B O 1
ATOM 2056 N N . ARG B 1 73 ? 15.480 -19.481 48.304 1.00 29.00 164 ARG B N 1
ATOM 2057 C CA . ARG B 1 73 ? 16.932 -19.389 48.098 1.00 31.11 164 ARG B CA 1
ATOM 2058 C C . ARG B 1 73 ? 17.491 -18.050 48.587 1.00 32.93 164 ARG B C 1
ATOM 2059 O O . ARG B 1 73 ? 17.291 -17.009 47.952 1.00 34.52 164 ARG B O 1
ATOM 2061 N N . LYS B 1 81 ? 21.801 -20.285 39.112 1.00 32.09 172 LYS B N 1
ATOM 2062 C CA . LYS B 1 81 ? 20.359 -20.246 39.378 1.00 30.27 172 LYS B CA 1
ATOM 2063 C C . LYS B 1 81 ? 20.000 -21.345 40.371 1.00 29.14 172 LYS B C 1
ATOM 2064 O O . LYS B 1 81 ? 20.686 -22.363 40.454 1.00 31.01 172 LYS B O 1
ATOM 2070 N N . GLY B 1 82 ? 18.908 -21.145 41.091 1.00 27.71 173 GLY B N 1
ATOM 2071 C CA . GLY B 1 82 ? 18.397 -22.142 42.021 1.00 25.86 173 GLY B CA 1
ATOM 2072 C C . GLY B 1 82 ? 17.512 -23.160 41.327 1.00 24.09 173 GLY B C 1
ATOM 2073 O O . GLY B 1 82 ? 17.634 -23.383 40.104 1.00 22.51 173 GLY B O 1
ATOM 2074 N N . ASP B 1 83 ? 16.618 -23.774 42.102 1.00 21.93 174 ASP B N 1
ATOM 2075 C CA . ASP B 1 83 ? 15.656 -24.721 41.551 1.00 22.07 174 ASP B CA 1
ATOM 2076 C C . ASP B 1 83 ? 14.598 -23.994 40.740 1.00 21.34 174 ASP B C 1
ATOM 2077 O O . ASP B 1 83 ? 14.496 -22.750 40.794 1.00 19.87 174 ASP B O 1
ATOM 2082 N N . THR B 1 84 ? 13.792 -24.739 40.006 1.00 20.70 175 THR B N 1
ATOM 2083 C CA . THR B 1 84 ? 12.795 -24.120 39.134 1.00 21.74 175 THR B CA 1
ATOM 2084 C C . THR B 1 84 ? 11.839 -23.230 39.920 1.00 20.36 175 THR B C 1
ATOM 2085 O O . THR B 1 84 ? 11.589 -22.104 39.496 1.00 19.47 175 THR B O 1
ATOM 2089 N N . ILE B 1 85 ? 11.321 -23.683 41.058 1.00 19.93 176 ILE B N 1
ATOM 2090 C CA . ILE B 1 85 ? 10.371 -22.856 41.820 1.00 19.51 176 ILE B CA 1
ATOM 2091 C C . ILE B 1 85 ? 11.044 -21.570 42.266 1.00 17.96 176 ILE B C 1
ATOM 2092 O O . ILE B 1 85 ? 10.440 -20.496 42.155 1.00 17.92 176 ILE B O 1
ATOM 2097 N N . ASN B 1 86 ? 12.271 -21.618 42.770 1.00 18.42 177 ASN B N 1
ATOM 2098 C CA . ASN B 1 86 ? 12.916 -20.354 43.146 1.00 17.58 177 ASN B CA 1
ATOM 2099 C C . ASN B 1 86 ? 13.188 -19.422 41.971 1.00 17.59 177 ASN B C 1
ATOM 2100 O O . ASN B 1 86 ? 13.052 -18.204 42.099 1.00 17.09 177 ASN B O 1
ATOM 2105 N N . GLN B 1 87 ? 13.493 -19.988 40.805 1.00 17.01 178 GLN B N 1
ATOM 2106 C CA . GLN B 1 87 ? 13.633 -19.213 39.580 1.00 16.00 178 GLN B CA 1
ATOM 2107 C C . GLN B 1 87 ? 12.331 -18.506 39.243 1.00 15.94 178 GLN B C 1
ATOM 2108 O O . GLN B 1 87 ? 12.332 -17.333 38.879 1.00 15.82 178 GLN B O 1
ATOM 2114 N N . CYS B 1 88 ? 11.210 -19.182 39.423 1.00 15.11 179 CYS B N 1
ATOM 2115 C CA . CYS B 1 88 ? 9.909 -18.617 39.118 1.00 16.07 179 CYS B CA 1
ATOM 2116 C C . CYS B 1 88 ? 9.539 -17.518 40.112 1.00 14.94 179 CYS B C 1
ATOM 2117 O O . CYS B 1 88 ? 9.034 -16.480 39.706 1.00 15.29 179 CYS B O 1
ATOM 2120 N N . ILE B 1 89 ? 9.763 -17.762 41.399 1.00 15.44 180 ILE B N 1
ATOM 2121 C CA . ILE B 1 89 ? 9.450 -16.773 42.423 1.00 15.01 180 ILE B CA 1
ATOM 2122 C C . ILE B 1 89 ? 10.302 -15.511 42.142 1.00 15.62 180 ILE B C 1
ATOM 2123 O O . ILE B 1 89 ? 9.820 -14.376 42.202 1.00 15.21 180 ILE B O 1
ATOM 2128 N N . SER B 1 90 ? 11.581 -15.694 41.852 1.00 15.94 181 SER B N 1
ATOM 2129 C CA . SER B 1 90 ? 12.456 -14.561 41.558 1.00 15.46 181 SER B CA 1
ATOM 2130 C C . SER B 1 90 ? 12.026 -13.760 40.315 1.00 15.13 181 SER B C 1
ATOM 2131 O O . SER B 1 90 ? 12.046 -12.542 40.311 1.00 15.83 181 SER B O 1
ATOM 2134 N N . ALA B 1 91 ? 11.621 -14.430 39.244 1.00 14.49 182 ALA B N 1
ATOM 2135 C CA . ALA B 1 91 ? 11.104 -13.766 38.047 1.00 14.94 182 ALA B CA 1
ATOM 2136 C C . ALA B 1 91 ? 9.849 -12.968 38.350 1.00 13.94 182 ALA B C 1
ATOM 2137 O O . ALA B 1 91 ? 9.745 -11.819 37.916 1.00 14.11 182 ALA B O 1
ATOM 2139 N N . ALA B 1 92 ? 8.897 -13.577 39.077 1.00 12.70 183 ALA B N 1
ATOM 2140 C CA . ALA B 1 92 ? 7.641 -12.922 39.466 1.00 14.08 183 ALA B CA 1
ATOM 2141 C C . ALA B 1 92 ? 7.891 -11.689 40.322 1.00 14.91 183 ALA B C 1
ATOM 2142 O O . ALA B 1 92 ? 7.281 -10.638 40.078 1.00 15.21 183 ALA B O 1
ATOM 2144 N N . THR B 1 93 ? 8.761 -11.808 41.311 1.00 14.81 184 THR B N 1
ATOM 2145 C CA . THR B 1 93 ? 8.940 -10.715 42.247 1.00 14.79 184 THR B CA 1
ATOM 2146 C C . THR B 1 93 ? 9.746 -9.633 41.527 1.00 14.23 184 THR B C 1
ATOM 2147 O O . THR B 1 93 ? 9.470 -8.457 41.730 1.00 14.71 184 THR B O 1
ATOM 2151 N N . SER B 1 94 ? 10.698 -9.996 40.660 1.00 15.04 185 SER B N 1
ATOM 2152 C CA . SER B 1 94 ? 11.418 -8.990 39.879 1.00 15.13 185 SER B CA 1
ATOM 2153 C C . SER B 1 94 ? 10.423 -8.200 39.014 1.00 15.21 185 SER B C 1
ATOM 2154 O O . SER B 1 94 ? 10.484 -6.976 38.928 1.00 15.76 185 SER B O 1
ATOM 2157 N N . CYS B 1 95 ? 9.503 -8.884 38.362 1.00 15.02 186 CYS B N 1
ATOM 2158 C CA A CYS B 1 95 ? 8.509 -8.216 37.521 0.50 14.55 186 CYS B CA 1
ATOM 2159 C CA B CYS B 1 95 ? 8.491 -8.211 37.543 0.50 16.68 186 CYS B CA 1
ATOM 2160 C C . CYS B 1 95 ? 7.692 -7.235 38.368 1.00 15.28 186 CYS B C 1
ATOM 2161 O O . CYS B 1 95 ? 7.500 -6.098 37.998 1.00 15.04 186 CYS B O 1
ATOM 2166 N N . LEU B 1 96 ? 7.221 -7.708 39.508 1.00 15.47 187 LEU B N 1
ATOM 2167 C CA . LEU B 1 96 ? 6.516 -6.829 40.436 1.00 15.11 187 LEU B CA 1
ATOM 2168 C C . LEU B 1 96 ? 7.339 -5.643 40.921 1.00 15.90 187 LEU B C 1
ATOM 2169 O O . LEU B 1 96 ? 6.809 -4.557 41.043 1.00 15.19 187 LEU B O 1
ATOM 2174 N N . TYR B 1 97 ? 8.632 -5.844 41.195 1.00 14.52 188 TYR B N 1
ATOM 2175 C CA . TYR B 1 97 ? 9.457 -4.709 41.550 1.00 15.23 188 TYR B CA 1
ATOM 2176 C C . TYR B 1 97 ? 9.479 -3.625 40.518 1.00 14.90 188 TYR B C 1
ATOM 2177 O O . TYR B 1 97 ? 9.573 -2.435 40.839 1.00 14.64 188 TYR B O 1
ATOM 2186 N N . GLY B 1 98 ? 9.529 -3.998 39.240 1.00 15.03 189 GLY B N 1
ATOM 2187 C CA . GLY B 1 98 ? 9.510 -2.999 38.194 1.00 15.31 189 GLY B CA 1
ATOM 2188 C C . GLY B 1 98 ? 8.237 -2.164 38.203 1.00 14.11 189 GLY B C 1
ATOM 2189 O O . GLY B 1 98 ? 8.302 -0.927 38.164 1.00 16.17 189 GLY B O 1
ATOM 2190 N N . VAL B 1 99 ? 7.106 -2.806 38.257 1.00 13.16 190 VAL B N 1
ATOM 2191 C CA . VAL B 1 99 ? 5.834 -2.050 38.335 1.00 15.31 190 VAL B CA 1
ATOM 2192 C C . VAL B 1 99 ? 5.705 -1.212 39.641 1.00 15.47 190 VAL B C 1
ATOM 2193 O O . VAL B 1 99 ? 5.192 -0.086 39.632 1.00 15.64 190 VAL B O 1
ATOM 2197 N N . THR B 1 100 ? 6.241 -1.750 40.745 1.00 14.44 191 THR B N 1
ATOM 2198 C CA . THR B 1 100 ? 6.223 -1.060 42.040 1.00 12.90 191 THR B CA 1
ATOM 2199 C C . THR B 1 100 ? 7.105 0.165 41.977 1.00 13.07 191 THR B C 1
ATOM 2200 O O . THR B 1 100 ? 6.696 1.231 42.455 1.00 12.82 191 THR B O 1
ATOM 2204 N N . GLU B 1 101 ? 8.299 0.044 41.371 1.00 12.19 192 GLU B N 1
ATOM 2205 C CA . GLU B 1 101 ? 9.172 1.198 41.206 1.00 14.25 192 GLU B CA 1
ATOM 2206 C C . GLU B 1 101 ? 8.443 2.257 40.368 1.00 12.94 192 GLU B C 1
ATOM 2207 O O . GLU B 1 101 ? 8.538 3.471 40.696 1.00 14.28 192 GLU B O 1
ATOM 2213 N N . ALA B 1 102 ? 7.801 1.854 39.268 1.00 15.87 193 ALA B N 1
ATOM 2214 C CA . ALA B 1 102 ? 7.085 2.814 38.420 1.00 16.08 193 ALA B CA 1
ATOM 2215 C C . ALA B 1 102 ? 6.004 3.535 39.209 1.00 15.36 193 ALA B C 1
ATOM 2216 O O . ALA B 1 102 ? 5.890 4.786 39.125 1.00 16.42 193 ALA B O 1
ATOM 2218 N N . ALA B 1 103 ? 5.319 2.803 40.087 1.00 15.10 194 ALA B N 1
ATOM 2219 C CA . ALA B 1 103 ? 4.285 3.371 40.933 1.00 15.12 194 ALA B CA 1
ATOM 2220 C C . ALA B 1 103 ? 4.844 4.346 41.953 1.00 14.65 194 ALA B C 1
ATOM 2221 O O . ALA B 1 103 ? 4.301 5.476 42.137 1.00 14.92 194 ALA B O 1
ATOM 2223 N N . ILE B 1 104 ? 5.958 3.996 42.601 1.00 13.90 195 ILE B N 1
ATOM 2224 C CA . ILE B 1 104 ? 6.588 4.907 43.532 1.00 14.75 195 ILE B CA 1
ATOM 2225 C C . ILE B 1 104 ? 7.026 6.187 42.820 1.00 12.91 195 ILE B C 1
ATOM 2226 O O . ILE B 1 104 ? 6.776 7.279 43.315 1.00 14.20 195 ILE B O 1
ATOM 2231 N N . LEU B 1 105 ? 7.707 6.073 41.678 1.00 14.72 196 LEU B N 1
ATOM 2232 C CA . LEU B 1 105 ? 8.148 7.233 40.893 1.00 14.89 196 LEU B CA 1
ATOM 2233 C C . LEU B 1 105 ? 6.953 8.092 40.425 1.00 15.31 196 LEU B C 1
ATOM 2234 O O . LEU B 1 105 ? 6.995 9.331 40.545 1.00 16.18 196 LEU B O 1
ATOM 2239 N N . ALA B 1 106 ? 5.892 7.452 40.013 1.00 15.80 197 ALA B N 1
ATOM 2240 C CA . ALA B 1 106 ? 4.648 8.135 39.575 1.00 16.93 197 ALA B CA 1
ATOM 2241 C C . ALA B 1 106 ? 3.986 8.902 40.734 1.00 17.24 197 ALA B C 1
ATOM 2242 O O . ALA B 1 106 ? 3.515 10.034 40.513 1.00 19.27 197 ALA B O 1
ATOM 2244 N N . ALA B 1 107 ? 3.990 8.326 41.943 1.00 17.18 198 ALA B N 1
ATOM 2245 C CA . ALA B 1 107 ? 3.487 8.956 43.136 1.00 17.41 198 ALA B CA 1
ATOM 2246 C C . ALA B 1 107 ? 4.362 10.106 43.558 1.00 17.29 198 ALA B C 1
ATOM 2247 O O . ALA B 1 107 ? 3.953 10.944 44.374 1.00 20.39 198 ALA B O 1
ATOM 2249 N N . GLY B 1 108 ? 5.589 10.180 43.042 1.00 16.72 199 GLY B N 1
ATOM 2250 C CA . GLY B 1 108 ? 6.491 11.253 43.355 1.00 16.16 199 GLY B CA 1
ATOM 2251 C C . GLY B 1 108 ? 7.465 11.013 44.475 1.00 15.61 199 GLY B C 1
ATOM 2252 O O . GLY B 1 108 ? 8.016 11.957 45.032 1.00 17.28 199 GLY B O 1
ATOM 2253 N N . TYR B 1 109 ? 7.715 9.746 44.778 1.00 15.74 200 TYR B N 1
ATOM 2254 C CA . TYR B 1 109 ? 8.506 9.355 45.940 1.00 15.06 200 TYR B CA 1
ATOM 2255 C C . TYR B 1 109 ? 9.789 8.608 45.522 1.00 14.51 200 TYR B C 1
ATOM 2256 O O . TYR B 1 109 ? 10.028 8.376 44.324 1.00 14.87 200 TYR B O 1
ATOM 2265 N N . ALA B 1 110 ? 10.624 8.253 46.507 1.00 15.19 201 ALA B N 1
ATOM 2266 C CA . ALA B 1 110 ? 11.967 7.747 46.286 1.00 14.31 201 ALA B CA 1
ATOM 2267 C C . ALA B 1 110 ? 12.020 6.254 46.536 1.00 14.19 201 ALA B C 1
ATOM 2268 O O . ALA B 1 110 ? 11.805 5.798 47.665 1.00 13.78 201 ALA B O 1
ATOM 2270 N N . PRO B 1 111 ? 12.376 5.474 45.520 1.00 13.54 202 PRO B N 1
ATOM 2271 C CA . PRO B 1 111 ? 12.620 4.066 45.706 1.00 12.75 202 PRO B CA 1
ATOM 2272 C C . PRO B 1 111 ? 13.645 3.705 46.814 1.00 13.62 202 PRO B C 1
ATOM 2273 O O . PRO B 1 111 ? 13.491 2.651 47.405 1.00 14.59 202 PRO B O 1
ATOM 2277 N N . ALA B 1 112 ? 14.626 4.550 47.136 1.00 13.98 203 ALA B N 1
ATOM 2278 C CA . ALA B 1 112 ? 15.715 4.170 48.053 1.00 14.46 203 ALA B CA 1
ATOM 2279 C C . ALA B 1 112 ? 15.379 4.344 49.538 1.00 15.41 203 ALA B C 1
ATOM 2280 O O . ALA B 1 112 ? 16.094 3.821 50.401 1.00 16.74 203 ALA B O 1
ATOM 2282 N N . ILE B 1 113 ? 14.310 5.079 49.836 1.00 14.12 204 ILE B N 1
ATOM 2283 C CA . ILE B 1 113 ? 13.999 5.469 51.214 1.00 14.21 204 ILE B CA 1
ATOM 2284 C C . ILE B 1 113 ? 12.866 4.594 51.779 1.00 12.97 204 ILE B C 1
ATOM 2285 O O . ILE B 1 113 ? 11.689 4.884 51.617 1.00 13.31 204 ILE B O 1
ATOM 2290 N N . GLY B 1 114 ? 13.268 3.519 52.470 1.00 13.23 205 GLY B N 1
ATOM 2291 C CA . GLY B 1 114 ? 12.359 2.519 52.977 1.00 12.13 205 GLY B CA 1
ATOM 2292 C C . GLY B 1 114 ? 12.111 2.615 54.496 1.00 11.83 205 GLY B C 1
ATOM 2293 O O . GLY B 1 114 ? 12.628 3.522 55.169 1.00 13.47 205 GLY B O 1
ATOM 2294 N N . PHE B 1 115 ? 11.297 1.656 54.931 1.00 11.70 206 PHE B N 1
ATOM 2295 C CA . PHE B 1 115 ? 10.729 1.548 56.305 1.00 12.56 206 PHE B CA 1
ATOM 2296 C C . PHE B 1 115 ? 11.029 0.200 56.934 1.00 13.76 206 PHE B C 1
ATOM 2297 O O . PHE B 1 115 ? 11.688 0.155 57.980 1.00 15.36 206 PHE B O 1
ATOM 2305 N N . VAL B 1 116 ? 10.586 -0.900 56.329 1.00 13.43 207 VAL B N 1
ATOM 2306 C CA . VAL B 1 116 ? 10.964 -2.237 56.801 1.00 15.07 207 VAL B CA 1
ATOM 2307 C C . VAL B 1 116 ? 12.337 -2.578 56.288 1.00 15.61 207 VAL B C 1
ATOM 2308 O O . VAL B 1 116 ? 13.243 -2.939 57.050 1.00 17.30 207 VAL B O 1
ATOM 2312 N N . HIS B 1 117 ? 12.503 -2.460 54.981 1.00 15.47 208 HIS B N 1
ATOM 2313 C CA . HIS B 1 117 ? 13.803 -2.555 54.328 1.00 15.69 208 HIS B CA 1
ATOM 2314 C C . HIS B 1 117 ? 14.404 -1.194 54.312 1.00 16.36 208 HIS B C 1
ATOM 2315 O O . HIS B 1 117 ? 13.715 -0.243 53.952 1.00 16.42 208 HIS B O 1
ATOM 2322 N N . THR B 1 118 ? 15.678 -1.062 54.660 1.00 16.99 209 THR B N 1
ATOM 2323 C CA . THR B 1 118 ? 16.364 0.234 54.576 1.00 19.67 209 THR B CA 1
ATOM 2324 C C . THR B 1 118 ? 17.794 0.031 54.088 1.00 20.98 209 THR B C 1
ATOM 2325 O O . THR B 1 118 ? 18.346 -1.040 54.328 1.00 22.35 209 THR B O 1
ATOM 2329 N N . GLY B 1 119 ? 18.396 1.007 53.394 1.00 21.92 210 GLY B N 1
ATOM 2330 C CA . GLY B 1 119 ? 19.787 0.840 52.842 1.00 22.54 210 GLY B CA 1
ATOM 2331 C C . GLY B 1 119 ? 20.160 0.327 51.442 1.00 23.83 210 GLY B C 1
ATOM 2332 O O . GLY B 1 119 ? 21.357 0.065 51.183 1.00 24.33 210 GLY B O 1
ATOM 2333 N N . LYS B 1 120 ? 19.227 0.147 50.540 1.00 25.07 211 LYS B N 1
ATOM 2334 C CA . LYS B 1 120 ? 19.521 -0.246 49.163 1.00 24.94 211 LYS B CA 1
ATOM 2335 C C . LYS B 1 120 ? 18.816 0.725 48.276 1.00 24.48 211 LYS B C 1
ATOM 2336 O O . LYS B 1 120 ? 17.882 1.374 48.735 1.00 23.94 211 LYS B O 1
ATOM 2342 N N . PRO B 1 121 ? 19.199 0.806 47.000 1.00 19.49 212 PRO B N 1
ATOM 2343 C CA . PRO B 1 121 ? 18.517 1.776 46.147 1.00 19.70 212 PRO B CA 1
ATOM 2344 C C . PRO B 1 121 ? 17.024 1.514 45.952 1.00 19.46 212 PRO B C 1
ATOM 2345 O O . PRO B 1 121 ? 16.316 2.403 45.534 1.00 20.06 212 PRO B O 1
ATOM 2349 N N . LEU B 1 122 ? 16.560 0.310 46.254 1.00 17.03 213 LEU B N 1
ATOM 2350 C CA . LEU B 1 122 ? 15.167 -0.095 46.046 1.00 16.30 213 LEU B CA 1
ATOM 2351 C C . LEU B 1 122 ? 14.464 -0.493 47.338 1.00 15.48 213 LEU B C 1
ATOM 2352 O O . LEU B 1 122 ? 13.432 -1.167 47.323 1.00 13.82 213 LEU B O 1
ATOM 2357 N N . SER B 1 123 ? 14.983 -0.078 48.490 1.00 14.50 214 SER B N 1
ATOM 2358 C CA . SER B 1 123 ? 14.349 -0.499 49.742 1.00 14.26 214 SER B CA 1
ATOM 2359 C C . SER B 1 123 ? 12.828 -0.243 49.832 1.00 12.70 214 SER B C 1
ATOM 2360 O O . SER B 1 123 ? 12.097 -1.129 50.307 1.00 12.67 214 SER B O 1
ATOM 2363 N N . PHE B 1 124 ? 12.372 0.945 49.433 1.00 12.19 215 PHE B N 1
ATOM 2364 C CA . PHE B 1 124 ? 10.927 1.222 49.517 1.00 12.00 215 PHE B CA 1
ATOM 2365 C C . PHE B 1 124 ? 10.160 0.349 48.519 1.00 11.61 215 PHE B C 1
ATOM 2366 O O . PHE B 1 124 ? 9.005 -0.029 48.754 1.00 12.10 215 PHE B O 1
ATOM 2374 N N . VAL B 1 125 ? 10.791 0.056 47.378 1.00 12.40 216 VAL B N 1
ATOM 2375 C CA . VAL B 1 125 ? 10.181 -0.830 46.403 1.00 12.12 216 VAL B CA 1
ATOM 2376 C C . VAL B 1 125 ? 9.928 -2.186 47.036 1.00 11.34 216 VAL B C 1
ATOM 2377 O O . VAL B 1 125 ? 8.849 -2.764 46.948 1.00 13.02 216 VAL B O 1
ATOM 2381 N N . TYR B 1 126 ? 10.917 -2.706 47.750 1.00 12.99 217 TYR B N 1
ATOM 2382 C CA . TYR B 1 126 ? 10.754 -3.971 48.444 1.00 12.59 217 TYR B CA 1
ATOM 2383 C C . TYR B 1 126 ? 9.615 -3.913 49.510 1.00 13.96 217 TYR B C 1
ATOM 2384 O O . TYR B 1 126 ? 8.834 -4.845 49.618 1.00 13.54 217 TYR B O 1
ATOM 2393 N N . ASP B 1 127 ? 9.522 -2.819 50.246 1.00 13.30 218 ASP B N 1
ATOM 2394 C CA . ASP B 1 127 ? 8.456 -2.656 51.240 1.00 13.56 218 ASP B CA 1
ATOM 2395 C C . ASP B 1 127 ? 7.075 -2.754 50.573 1.00 13.51 218 ASP B C 1
ATOM 2396 O O . ASP B 1 127 ? 6.201 -3.429 51.074 1.00 14.21 218 ASP B O 1
ATOM 2401 N N . ILE B 1 128 ? 6.861 -1.990 49.505 1.00 12.47 219 ILE B N 1
ATOM 2402 C CA . ILE B 1 128 ? 5.522 -1.883 48.895 1.00 13.38 219 ILE B CA 1
ATOM 2403 C C . ILE B 1 128 ? 5.174 -3.168 48.188 1.00 13.75 219 ILE B C 1
ATOM 2404 O O . ILE B 1 128 ? 4.071 -3.692 48.329 1.00 14.75 219 ILE B O 1
ATOM 2409 N N . ALA B 1 129 ? 6.132 -3.701 47.442 1.00 13.43 220 ALA B N 1
ATOM 2410 C CA . ALA B 1 129 ? 5.928 -4.981 46.765 1.00 14.55 220 ALA B CA 1
ATOM 2411 C C . ALA B 1 129 ? 5.522 -6.072 47.747 1.00 14.50 220 ALA B C 1
ATOM 2412 O O . ALA B 1 129 ? 4.666 -6.912 47.465 1.00 16.17 220 ALA B O 1
ATOM 2414 N N . ASP B 1 130 ? 6.131 -6.100 48.929 1.00 14.51 221 ASP B N 1
ATOM 2415 C CA . ASP B 1 130 ? 5.858 -7.171 49.856 1.00 15.37 221 ASP B CA 1
ATOM 2416 C C . ASP B 1 130 ? 4.435 -7.114 50.364 1.00 16.26 221 ASP B C 1
ATOM 2417 O O . ASP B 1 130 ? 3.918 -8.116 50.783 1.00 16.61 221 ASP B O 1
ATOM 2422 N N . ILE B 1 131 ? 3.821 -5.941 50.385 1.00 15.73 222 ILE B N 1
ATOM 2423 C CA . ILE B 1 131 ? 2.424 -5.838 50.821 1.00 16.11 222 ILE B CA 1
ATOM 2424 C C . ILE B 1 131 ? 1.471 -6.629 49.942 1.00 17.18 222 ILE B C 1
ATOM 2425 O O . ILE B 1 131 ? 0.551 -7.257 50.455 1.00 17.55 222 ILE B O 1
ATOM 2430 N N . ILE B 1 132 ? 1.735 -6.668 48.637 1.00 16.31 223 ILE B N 1
ATOM 2431 C CA . ILE B 1 132 ? 0.767 -7.285 47.711 1.00 18.01 223 ILE B CA 1
ATOM 2432 C C . ILE B 1 132 ? 1.253 -8.537 46.986 1.00 17.50 223 ILE B C 1
ATOM 2433 O O . ILE B 1 132 ? 0.461 -9.185 46.313 1.00 18.82 223 ILE B O 1
ATOM 2438 N N . LYS B 1 133 ? 2.522 -8.900 47.130 1.00 18.57 224 LYS B N 1
ATOM 2439 C CA . LYS B 1 133 ? 3.081 -9.946 46.269 1.00 18.40 224 LYS B CA 1
ATOM 2440 C C . LYS B 1 133 ? 2.464 -11.304 46.457 1.00 18.28 224 LYS B C 1
ATOM 2441 O O . LYS B 1 133 ? 2.471 -12.075 45.514 1.00 17.23 224 LYS B O 1
ATOM 2447 N N . PHE B 1 134 ? 1.926 -11.616 47.624 1.00 19.79 225 PHE B N 1
ATOM 2448 C CA . PHE B 1 134 ? 1.296 -12.902 47.847 1.00 21.46 225 PHE B CA 1
ATOM 2449 C C . PHE B 1 134 ? -0.165 -12.947 47.405 1.00 22.73 225 PHE B C 1
ATOM 2450 O O . PHE B 1 134 ? -0.808 -13.990 47.506 1.00 24.71 225 PHE B O 1
ATOM 2458 N N . ASP B 1 135 ? -0.707 -11.846 46.896 1.00 23.30 226 ASP B N 1
ATOM 2459 C CA . ASP B 1 135 ? -2.113 -11.862 46.426 1.00 24.58 226 ASP B CA 1
ATOM 2460 C C . ASP B 1 135 ? -2.274 -12.706 45.169 1.00 23.85 226 ASP B C 1
ATOM 2461 O O . ASP B 1 135 ? -3.063 -13.614 45.154 1.00 25.52 226 ASP B O 1
ATOM 2466 N N . THR B 1 136 ? -1.516 -12.405 44.130 1.00 22.74 227 THR B N 1
ATOM 2467 C CA . THR B 1 136 ? -1.548 -13.186 42.898 1.00 22.15 227 THR B CA 1
ATOM 2468 C C . THR B 1 136 ? -0.163 -13.497 42.307 1.00 20.27 227 THR B C 1
ATOM 2469 O O . THR B 1 136 ? -0.023 -14.459 41.565 1.00 20.80 227 THR B O 1
ATOM 2473 N N . VAL B 1 137 ? 0.837 -12.649 42.546 1.00 19.26 228 VAL B N 1
ATOM 2474 C CA . VAL B 1 137 ? 2.139 -12.764 41.862 1.00 18.95 228 VAL B CA 1
ATOM 2475 C C . VAL B 1 137 ? 2.882 -14.035 42.322 1.00 18.28 228 VAL B C 1
ATOM 2476 O O . VAL B 1 137 ? 3.270 -14.861 41.491 1.00 18.38 228 VAL B O 1
ATOM 2480 N N . VAL B 1 138 ? 3.081 -14.212 43.622 1.00 18.30 229 VAL B N 1
ATOM 2481 C CA . VAL B 1 138 ? 3.763 -15.428 44.097 1.00 19.39 229 VAL B CA 1
ATOM 2482 C C . VAL B 1 138 ? 2.922 -16.683 43.816 1.00 19.96 229 VAL B C 1
ATOM 2483 O O . VAL B 1 138 ? 3.475 -17.679 43.334 1.00 18.98 229 VAL B O 1
ATOM 2487 N N . PRO B 1 139 ? 1.590 -16.656 44.045 1.00 20.04 230 PRO B N 1
ATOM 2488 C CA . PRO B 1 139 ? 0.815 -17.837 43.622 1.00 20.76 230 PRO B CA 1
ATOM 2489 C C . PRO B 1 139 ? 1.022 -18.177 42.137 1.00 20.40 230 PRO B C 1
ATOM 2490 O O . PRO B 1 139 ? 1.174 -19.362 41.772 1.00 21.61 230 PRO B O 1
ATOM 2494 N N . LYS B 1 140 ? 1.133 -17.164 41.280 1.00 18.48 231 LYS B N 1
ATOM 2495 C CA . LYS B 1 140 ? 1.353 -17.406 39.853 1.00 19.09 231 LYS B CA 1
ATOM 2496 C C . LYS B 1 140 ? 2.693 -18.097 39.579 1.00 19.05 231 LYS B C 1
ATOM 2497 O O . LYS B 1 140 ? 2.776 -18.984 38.724 1.00 19.57 231 LYS B O 1
ATOM 2503 N N . ALA B 1 141 ? 3.720 -17.722 40.333 1.00 19.15 232 ALA B N 1
ATOM 2504 C CA . ALA B 1 141 ? 5.030 -18.361 40.246 1.00 18.34 232 ALA B CA 1
ATOM 2505 C C . ALA B 1 141 ? 4.878 -19.844 40.548 1.00 19.09 232 ALA B C 1
ATOM 2506 O O . ALA B 1 141 ? 5.450 -20.656 39.828 1.00 18.29 232 ALA B O 1
ATOM 2508 N N . PHE B 1 142 ? 4.068 -20.198 41.555 1.00 19.72 233 PHE B N 1
ATOM 2509 C CA . PHE B 1 142 ? 3.877 -21.611 41.895 1.00 21.03 233 PHE B CA 1
ATOM 2510 C C . PHE B 1 142 ? 3.110 -22.344 40.831 1.00 21.24 233 PHE B C 1
ATOM 2511 O O . PHE B 1 142 ? 3.414 -23.518 40.503 1.00 22.30 233 PHE B O 1
ATOM 2519 N N . GLU B 1 143 ? 2.078 -21.703 40.298 1.00 21.51 234 GLU B N 1
ATOM 2520 C CA . GLU B 1 143 ? 1.274 -22.287 39.185 1.00 23.16 234 GLU B CA 1
ATOM 2521 C C . GLU B 1 143 ? 2.155 -22.646 37.989 1.00 23.08 234 GLU B C 1
ATOM 2522 O O . GLU B 1 143 ? 2.032 -23.724 37.406 1.00 24.22 234 GLU B O 1
ATOM 2528 N N . ILE B 1 144 ? 3.047 -21.733 37.620 1.00 21.98 235 ILE B N 1
ATOM 2529 C CA . ILE B 1 144 ? 3.911 -21.952 36.473 1.00 22.35 235 ILE B CA 1
ATOM 2530 C C . ILE B 1 144 ? 4.988 -22.979 36.786 1.00 22.04 235 ILE B C 1
ATOM 2531 O O . ILE B 1 144 ? 5.254 -23.864 35.962 1.00 22.33 235 ILE B O 1
ATOM 2536 N N . ALA B 1 145 ? 5.565 -22.936 37.987 1.00 22.38 236 ALA B N 1
ATOM 2537 C CA . ALA B 1 145 ? 6.578 -23.914 38.363 1.00 22.60 236 ALA B CA 1
ATOM 2538 C C . ALA B 1 145 ? 6.031 -25.339 38.264 1.00 24.62 236 ALA B C 1
ATOM 2539 O O . ALA B 1 145 ? 6.759 -26.234 37.832 1.00 24.42 236 ALA B O 1
ATOM 2541 N N . ARG B 1 146 ? 4.772 -25.510 38.675 1.00 25.49 237 ARG B N 1
ATOM 2542 C CA . ARG B 1 146 ? 4.034 -26.798 38.595 1.00 27.57 237 ARG B CA 1
ATOM 2543 C C . ARG B 1 146 ? 3.962 -27.343 37.162 1.00 29.66 237 ARG B C 1
ATOM 2544 O O . ARG B 1 146 ? 3.893 -28.561 36.980 1.00 30.59 237 ARG B O 1
ATOM 2552 N N . ARG B 1 147 ? 4.000 -26.470 36.150 1.00 31.26 238 ARG B N 1
ATOM 2553 C CA . ARG B 1 147 ? 4.072 -26.920 34.736 1.00 33.42 238 ARG B CA 1
ATOM 2554 C C . ARG B 1 147 ? 5.440 -27.481 34.313 1.00 33.81 238 ARG B C 1
ATOM 2555 O O . ARG B 1 147 ? 5.572 -27.987 33.197 1.00 34.51 238 ARG B O 1
ATOM 2563 N N . ASN B 1 148 ? 6.434 -27.440 35.202 1.00 39.15 239 ASN B N 1
ATOM 2564 C CA . ASN B 1 148 ? 7.864 -27.599 34.846 1.00 38.13 239 ASN B CA 1
ATOM 2565 C C . ASN B 1 148 ? 8.252 -26.940 33.505 1.00 35.70 239 ASN B C 1
ATOM 2566 O O . ASN B 1 148 ? 8.521 -27.621 32.509 1.00 36.37 239 ASN B O 1
ATOM 2571 N N . PRO B 1 149 ? 8.314 -25.597 33.489 1.00 32.78 240 PRO B N 1
ATOM 2572 C CA . PRO B 1 149 ? 8.664 -24.833 32.294 1.00 30.50 240 PRO B CA 1
ATOM 2573 C C . PRO B 1 149 ? 10.148 -24.935 31.974 1.00 28.99 240 PRO B C 1
ATOM 2574 O O . PRO B 1 149 ? 10.969 -24.866 32.883 1.00 29.78 240 PRO B O 1
ATOM 2578 N N . GLY B 1 150 ? 10.483 -25.092 30.699 1.00 27.06 241 GLY B N 1
ATOM 2579 C CA . GLY B 1 150 ? 11.873 -24.938 30.250 1.00 25.42 241 GLY B CA 1
ATOM 2580 C C . GLY B 1 150 ? 12.322 -23.494 30.294 1.00 23.74 241 GLY B C 1
ATOM 2581 O O . GLY B 1 150 ? 13.502 -23.228 30.391 1.00 21.66 241 GLY B O 1
ATOM 2582 N N . GLU B 1 151 ? 11.380 -22.547 30.218 1.00 22.18 242 GLU B N 1
ATOM 2583 C CA . GLU B 1 151 ? 11.719 -21.125 30.222 1.00 21.88 242 GLU B CA 1
ATOM 2584 C C . GLU B 1 151 ? 10.995 -20.385 31.342 1.00 21.25 242 GLU B C 1
ATOM 2585 O O . GLU B 1 151 ? 10.046 -19.613 31.073 1.00 20.91 242 GLU B O 1
ATOM 2591 N N . PRO B 1 152 ? 11.407 -20.646 32.599 1.00 21.20 243 PRO B N 1
ATOM 2592 C CA . PRO B 1 152 ? 10.630 -20.114 33.716 1.00 21.42 243 PRO B CA 1
ATOM 2593 C C . PRO B 1 152 ? 10.594 -18.600 33.747 1.00 20.83 243 PRO B C 1
ATOM 2594 O O . PRO B 1 152 ? 9.505 -18.047 33.973 1.00 20.60 243 PRO B O 1
ATOM 2598 N N . ASP B 1 153 ? 11.726 -17.928 33.525 1.00 21.64 244 ASP B N 1
ATOM 2599 C CA . ASP B 1 153 ? 11.741 -16.459 33.582 1.00 21.74 244 ASP B CA 1
ATOM 2600 C C . ASP B 1 153 ? 10.765 -15.892 32.538 1.00 20.65 244 ASP B C 1
ATOM 2601 O O . ASP B 1 153 ? 9.934 -15.021 32.855 1.00 19.73 244 ASP B O 1
ATOM 2606 N N . ARG B 1 154 ? 10.847 -16.397 31.312 1.00 20.25 245 ARG B N 1
ATOM 2607 C CA . ARG B 1 154 ? 10.009 -15.891 30.224 1.00 19.35 245 ARG B CA 1
ATOM 2608 C C . ARG B 1 154 ? 8.508 -16.094 30.511 1.00 18.16 245 ARG B C 1
ATOM 2609 O O . ARG B 1 154 ? 7.699 -15.174 30.355 1.00 18.21 245 ARG B O 1
ATOM 2617 N N . GLU B 1 155 ? 8.151 -17.304 30.918 1.00 16.61 246 GLU B N 1
ATOM 2618 C CA . GLU B 1 155 ? 6.776 -17.632 31.155 1.00 17.13 246 GLU B CA 1
ATOM 2619 C C . GLU B 1 155 ? 6.173 -16.869 32.322 1.00 15.59 246 GLU B C 1
ATOM 2620 O O . GLU B 1 155 ? 5.053 -16.409 32.260 1.00 16.28 246 GLU B O 1
ATOM 2626 N N . VAL B 1 156 ? 6.924 -16.753 33.422 1.00 15.29 247 VAL B N 1
ATOM 2627 C CA . VAL B 1 156 ? 6.440 -16.037 34.595 1.00 15.47 247 VAL B CA 1
ATOM 2628 C C . VAL B 1 156 ? 6.280 -14.564 34.274 1.00 15.33 247 VAL B C 1
ATOM 2629 O O . VAL B 1 156 ? 5.297 -13.992 34.651 1.00 14.70 247 VAL B O 1
ATOM 2633 N N . ARG B 1 157 ? 7.231 -13.952 33.576 1.00 14.81 248 ARG B N 1
ATOM 2634 C CA . ARG B 1 157 ? 7.113 -12.530 33.270 1.00 15.60 248 ARG B CA 1
ATOM 2635 C C . ARG B 1 157 ? 5.925 -12.273 32.341 1.00 15.34 248 ARG B C 1
ATOM 2636 O O . ARG B 1 157 ? 5.208 -11.292 32.533 1.00 16.28 248 ARG B O 1
ATOM 2644 N N . LEU B 1 158 ? 5.704 -13.141 31.362 1.00 15.70 249 LEU B N 1
ATOM 2645 C CA . LEU B 1 158 ? 4.529 -13.023 30.493 1.00 16.88 249 LEU B CA 1
ATOM 2646 C C . LEU B 1 158 ? 3.264 -12.985 31.363 1.00 14.67 249 LEU B C 1
ATOM 2647 O O . LEU B 1 158 ? 2.385 -12.131 31.212 1.00 14.59 249 LEU B O 1
ATOM 2652 N N . ALA B 1 159 ? 3.143 -13.969 32.238 1.00 14.83 250 ALA B N 1
ATOM 2653 C CA . ALA B 1 159 ? 1.992 -14.076 33.109 1.00 15.88 250 ALA B CA 1
ATOM 2654 C C . ALA B 1 159 ? 1.820 -12.904 34.080 1.00 15.34 250 ALA B C 1
ATOM 2655 O O . ALA B 1 159 ? 0.713 -12.413 34.288 1.00 16.48 250 ALA B O 1
ATOM 2657 N N . CYS B 1 160 ? 2.913 -12.403 34.653 1.00 15.74 251 CYS B N 1
ATOM 2658 C CA . CYS B 1 160 ? 2.838 -11.288 35.570 1.00 16.85 251 CYS B CA 1
ATOM 2659 C C . CYS B 1 160 ? 2.544 -9.967 34.864 1.00 15.63 251 CYS B C 1
ATOM 2660 O O . CYS B 1 160 ? 1.762 -9.156 35.382 1.00 16.06 251 CYS B O 1
ATOM 2663 N N . ARG B 1 161 ? 3.097 -9.744 33.668 1.00 15.33 252 ARG B N 1
ATOM 2664 C CA . ARG B 1 161 ? 2.675 -8.561 32.899 1.00 15.94 252 ARG B CA 1
ATOM 2665 C C . ARG B 1 161 ? 1.167 -8.564 32.693 1.00 15.00 252 ARG B C 1
ATOM 2666 O O . ARG B 1 161 ? 0.534 -7.511 32.842 1.00 14.96 252 ARG B O 1
ATOM 2674 N N . ASP B 1 162 ? 0.574 -9.735 32.411 1.00 16.32 253 ASP B N 1
ATOM 2675 C CA . ASP B 1 162 ? -0.879 -9.804 32.199 1.00 17.65 253 ASP B CA 1
ATOM 2676 C C . ASP B 1 162 ? -1.615 -9.487 33.499 1.00 17.23 253 ASP B C 1
ATOM 2677 O O . ASP B 1 162 ? -2.625 -8.779 33.467 1.00 18.00 253 ASP B O 1
ATOM 2682 N N . ILE B 1 163 ? -1.142 -10.019 34.634 1.00 17.31 254 ILE B N 1
ATOM 2683 C CA . ILE B 1 163 ? -1.739 -9.633 35.952 1.00 18.52 254 ILE B CA 1
ATOM 2684 C C . ILE B 1 163 ? -1.743 -8.119 36.153 1.00 17.49 254 ILE B C 1
ATOM 2685 O O . ILE B 1 163 ? -2.771 -7.498 36.448 1.00 19.78 254 ILE B O 1
ATOM 2690 N N . PHE B 1 164 ? -0.602 -7.496 35.905 1.00 17.31 255 PHE B N 1
ATOM 2691 C CA . PHE B 1 164 ? -0.489 -6.058 36.166 1.00 17.38 255 PHE B CA 1
ATOM 2692 C C . PHE B 1 164 ? -1.340 -5.238 35.205 1.00 17.14 255 PHE B C 1
ATOM 2693 O O . PHE B 1 164 ? -2.007 -4.253 35.616 1.00 18.73 255 PHE B O 1
ATOM 2701 N N . ARG B 1 165 ? -1.377 -5.649 33.948 1.00 16.73 256 ARG B N 1
ATOM 2702 C CA . ARG B 1 165 ? -2.209 -4.990 32.945 1.00 17.09 256 ARG B CA 1
ATOM 2703 C C . ARG B 1 165 ? -3.694 -5.152 33.288 1.00 18.37 256 ARG B C 1
ATOM 2704 O O . ARG B 1 165 ? -4.452 -4.169 33.319 1.00 19.94 256 ARG B O 1
ATOM 2712 N N . SER B 1 166 ? -4.119 -6.365 33.567 1.00 18.96 257 SER B N 1
ATOM 2713 C CA A SER B 1 166 ? -5.543 -6.631 33.778 0.50 20.59 257 SER B CA 1
ATOM 2714 C CA B SER B 1 166 ? -5.530 -6.683 33.811 0.50 20.82 257 SER B CA 1
ATOM 2715 C C . SER B 1 166 ? -6.066 -6.129 35.130 1.00 22.13 257 SER B C 1
ATOM 2716 O O . SER B 1 166 ? -7.266 -5.797 35.250 1.00 23.69 257 SER B O 1
ATOM 2721 N N . SER B 1 167 ? -5.186 -6.045 36.130 1.00 22.02 258 SER B N 1
ATOM 2722 C CA . SER B 1 167 ? -5.587 -5.681 37.496 1.00 24.62 258 SER B CA 1
ATOM 2723 C C . SER B 1 167 ? -5.442 -4.197 37.740 1.00 23.95 258 SER B C 1
ATOM 2724 O O . SER B 1 167 ? -5.850 -3.727 38.801 1.00 25.37 258 SER B O 1
ATOM 2727 N N . LYS B 1 168 ? -4.793 -3.487 36.818 1.00 21.60 259 LYS B N 1
ATOM 2728 C CA . LYS B 1 168 ? -4.466 -2.076 36.981 1.00 21.82 259 LYS B CA 1
ATOM 2729 C C . LYS B 1 168 ? -3.608 -1.925 38.225 1.00 21.21 259 LYS B C 1
ATOM 2730 O O . LYS B 1 168 ? -3.812 -1.039 39.044 1.00 21.01 259 LYS B O 1
ATOM 2736 N N . THR B 1 169 ? -2.605 -2.788 38.332 1.00 19.42 260 THR B N 1
ATOM 2737 C CA . THR B 1 169 ? -1.766 -2.841 39.525 1.00 18.63 260 THR B CA 1
ATOM 2738 C C . THR B 1 169 ? -1.026 -1.552 39.802 1.00 19.08 260 THR B C 1
ATOM 2739 O O . THR B 1 169 ? -1.022 -1.081 40.948 1.00 17.61 260 THR B O 1
ATOM 2743 N N . LEU B 1 170 ? -0.407 -0.976 38.789 1.00 17.94 261 LEU B N 1
ATOM 2744 C CA . LEU B 1 170 ? 0.345 0.262 38.935 1.00 18.66 261 LEU B CA 1
ATOM 2745 C C . LEU B 1 170 ? -0.600 1.357 39.441 1.00 19.06 261 LEU B C 1
ATOM 2746 O O . LEU B 1 170 ? -0.294 2.015 40.446 1.00 18.70 261 LEU B O 1
ATOM 2751 N N . ALA B 1 171 ? -1.745 1.551 38.777 1.00 19.17 262 ALA B N 1
ATOM 2752 C CA . ALA B 1 171 ? -2.689 2.584 39.183 1.00 18.92 262 ALA B CA 1
ATOM 2753 C C . ALA B 1 171 ? -3.180 2.379 40.608 1.00 18.60 262 ALA B C 1
ATOM 2754 O O . ALA B 1 171 ? -3.306 3.348 41.324 1.00 19.10 262 ALA B O 1
ATOM 2756 N N . LYS B 1 172 ? -3.435 1.134 41.018 1.00 17.80 263 LYS B N 1
ATOM 2757 C CA . LYS B 1 172 ? -3.894 0.833 42.386 1.00 18.44 263 LYS B CA 1
ATOM 2758 C C . LYS B 1 172 ? -2.791 0.974 43.426 1.00 17.36 263 LYS B C 1
ATOM 2759 O O . LYS B 1 172 ? -3.065 1.262 44.588 1.00 18.10 263 LYS B O 1
ATOM 2765 N N . LEU B 1 173 ? -1.537 0.798 43.046 1.00 17.00 264 LEU B N 1
ATOM 2766 C CA . LEU B 1 173 ? -0.455 0.967 43.976 1.00 16.37 264 LEU B CA 1
ATOM 2767 C C . LEU B 1 173 ? -0.247 2.410 44.365 1.00 15.94 264 LEU B C 1
ATOM 2768 O O . LEU B 1 173 ? 0.195 2.686 45.488 1.00 15.87 264 LEU B O 1
ATOM 2773 N N . ILE B 1 174 ? -0.591 3.357 43.488 1.00 16.11 265 ILE B N 1
ATOM 2774 C CA . ILE B 1 174 ? -0.310 4.751 43.787 1.00 16.72 265 ILE B CA 1
ATOM 2775 C C . ILE B 1 174 ? -1.042 5.203 45.058 1.00 16.78 265 ILE B C 1
ATOM 2776 O O . ILE B 1 174 ? -0.379 5.707 45.977 1.00 16.40 265 ILE B O 1
ATOM 2781 N N . PRO B 1 175 ? -2.367 5.009 45.129 1.00 16.19 266 PRO B N 1
ATOM 2782 C CA . PRO B 1 175 ? -3.027 5.406 46.385 1.00 16.60 266 PRO B CA 1
ATOM 2783 C C . PRO B 1 175 ? -2.609 4.583 47.603 1.00 16.05 266 PRO B C 1
ATOM 2784 O O . PRO B 1 175 ? -2.591 5.118 48.708 1.00 16.42 266 PRO B O 1
ATOM 2788 N N . LEU B 1 176 ? -2.218 3.326 47.403 1.00 15.99 267 LEU B N 1
ATOM 2789 C CA . LEU B 1 176 ? -1.732 2.499 48.510 1.00 15.90 267 LEU B CA 1
ATOM 2790 C C . LEU B 1 176 ? -0.432 3.097 49.058 1.00 14.16 267 LEU B C 1
ATOM 2791 O O . LEU B 1 176 ? -0.291 3.233 50.275 1.00 13.79 267 LEU B O 1
ATOM 2796 N N . ILE B 1 177 ? 0.479 3.507 48.185 1.00 13.82 268 ILE B N 1
ATOM 2797 C CA . ILE B 1 177 ? 1.728 4.149 48.627 1.00 13.97 268 ILE B CA 1
ATOM 2798 C C . ILE B 1 177 ? 1.455 5.419 49.432 1.00 13.81 268 ILE B C 1
ATOM 2799 O O . ILE B 1 177 ? 2.048 5.684 50.494 1.00 13.80 268 ILE B O 1
ATOM 2804 N N . GLU B 1 178 ? 0.527 6.223 48.914 1.00 15.10 269 GLU B N 1
ATOM 2805 C CA . GLU B 1 178 ? 0.179 7.466 49.601 1.00 15.61 269 GLU B CA 1
ATOM 2806 C C . GLU B 1 178 ? -0.452 7.169 50.978 1.00 14.73 269 GLU B C 1
ATOM 2807 O O . GLU B 1 178 ? -0.137 7.822 51.958 1.00 15.00 269 GLU B O 1
ATOM 2813 N N . ASP B 1 179 ? -1.282 6.129 51.046 1.00 13.83 270 ASP B N 1
ATOM 2814 C CA . ASP B 1 179 ? -1.922 5.774 52.317 1.00 16.01 270 ASP B CA 1
ATOM 2815 C C . ASP B 1 179 ? -0.903 5.272 53.324 1.00 15.60 270 ASP B C 1
ATOM 2816 O O . ASP B 1 179 ? -1.023 5.538 54.517 1.00 17.19 270 ASP B O 1
ATOM 2821 N N . VAL B 1 180 ? 0.065 4.491 52.855 1.00 14.85 271 VAL B N 1
ATOM 2822 C CA . VAL B 1 180 ? 1.111 3.967 53.742 1.00 15.24 271 VAL B CA 1
ATOM 2823 C C . VAL B 1 180 ? 1.867 5.115 54.397 1.00 14.38 271 VAL B C 1
ATOM 2824 O O . VAL B 1 180 ? 2.056 5.116 55.629 1.00 14.76 271 VAL B O 1
ATOM 2828 N N . LEU B 1 181 ? 2.283 6.103 53.601 1.00 14.03 272 LEU B N 1
ATOM 2829 C CA . LEU B 1 181 ? 2.993 7.252 54.148 1.00 15.10 272 LEU B CA 1
ATOM 2830 C C . LEU B 1 181 ? 2.096 8.095 55.044 1.00 16.01 272 LEU B C 1
ATOM 2831 O O . LEU B 1 181 ? 2.574 8.641 56.038 1.00 15.94 272 LEU B O 1
ATOM 2836 N N . ALA B 1 182 ? 0.801 8.151 54.713 1.00 16.24 273 ALA B N 1
ATOM 2837 C CA . ALA B 1 182 ? -0.174 8.911 55.494 1.00 17.49 273 ALA B CA 1
ATOM 2838 C C . ALA B 1 182 ? -0.303 8.385 56.890 1.00 17.52 273 ALA B C 1
ATOM 2839 O O . ALA B 1 182 ? -0.746 9.119 57.782 1.00 18.64 273 ALA B O 1
ATOM 2841 N N . ALA B 1 183 ? 0.029 7.115 57.111 1.00 17.33 274 ALA B N 1
ATOM 2842 C CA . ALA B 1 183 ? -0.094 6.544 58.459 1.00 18.04 274 ALA B CA 1
ATOM 2843 C C . ALA B 1 183 ? 0.866 7.162 59.490 1.00 16.77 274 ALA B C 1
ATOM 2844 O O . ALA B 1 183 ? 0.657 6.959 60.696 1.00 17.42 274 ALA B O 1
ATOM 2846 N N . GLY B 1 184 ? 1.898 7.886 59.057 1.00 18.00 275 GLY B N 1
ATOM 2847 C CA . GLY B 1 184 ? 2.729 8.665 59.985 1.00 20.20 275 GLY B CA 1
ATOM 2848 C C . GLY B 1 184 ? 1.982 9.795 60.694 1.00 21.99 275 GLY B C 1
ATOM 2849 O O . GLY B 1 184 ? 2.473 10.358 61.656 1.00 24.14 275 GLY B O 1
ATOM 2850 N N . GLU B 1 185 ? 0.782 10.110 60.200 1.00 23.51 276 GLU B N 1
ATOM 2851 C CA . GLU B 1 185 ? -0.094 11.139 60.778 1.00 26.52 276 GLU B CA 1
ATOM 2852 C C . GLU B 1 185 ? 0.523 12.543 60.653 1.00 27.79 276 GLU B C 1
ATOM 2853 O O . GLU B 1 185 ? 0.221 13.446 61.434 1.00 30.82 276 GLU B O 1
ATOM 2859 N N . ILE B 1 186 ? 1.364 12.717 59.635 1.00 26.57 277 ILE B N 1
ATOM 2860 C CA . ILE B 1 186 ? 1.920 13.994 59.219 1.00 27.82 277 ILE B CA 1
ATOM 2861 C C . ILE B 1 186 ? 1.117 14.448 58.004 1.00 28.76 277 ILE B C 1
ATOM 2862 O O . ILE B 1 186 ? 0.814 13.636 57.133 1.00 27.76 277 ILE B O 1
ATOM 2867 N N . GLN B 1 187 ? 0.760 15.729 57.940 1.00 32.41 278 GLN B N 1
ATOM 2868 C CA . GLN B 1 187 ? -0.048 16.224 56.834 1.00 34.82 278 GLN B CA 1
ATOM 2869 C C . GLN B 1 187 ? 0.680 15.951 55.532 1.00 34.30 278 GLN B C 1
ATOM 2870 O O . GLN B 1 187 ? 1.823 16.378 55.388 1.00 33.68 278 GLN B O 1
ATOM 2872 N N . PRO B 1 188 ? 0.034 15.224 54.593 1.00 35.34 279 PRO B N 1
ATOM 2873 C CA . PRO B 1 188 ? 0.673 14.911 53.328 1.00 36.13 279 PRO B CA 1
ATOM 2874 C C . PRO B 1 188 ? 0.911 16.147 52.478 1.00 39.80 279 PRO B C 1
ATOM 2875 O O . PRO B 1 188 ? 0.199 17.130 52.625 1.00 41.42 279 PRO B O 1
ATOM 2879 N N . PRO B 1 189 ? 1.916 16.102 51.596 1.00 40.37 280 PRO B N 1
ATOM 2880 C CA . PRO B 1 189 ? 2.069 17.176 50.621 1.00 44.91 280 PRO B CA 1
ATOM 2881 C C . PRO B 1 189 ? 0.899 17.159 49.602 1.00 49.05 280 PRO B C 1
ATOM 2882 O O . PRO B 1 189 ? 0.224 16.137 49.476 1.00 49.06 280 PRO B O 1
ATOM 2886 N N . ALA B 1 190 ? 0.626 18.244 48.884 1.00 54.66 281 ALA B N 1
ATOM 2887 C CA . ALA B 1 190 ? 1.320 19.528 48.976 1.00 57.55 281 ALA B CA 1
ATOM 2888 C C . ALA B 1 190 ? 1.052 20.230 50.302 1.00 58.26 281 ALA B C 1
ATOM 2889 O O . ALA B 1 190 ? 1.987 20.500 51.057 1.00 57.75 281 ALA B O 1
ATOM 2891 N N . GLY C 1 1 ? 8.603 19.321 31.552 1.00 38.74 92 GLY C N 1
ATOM 2892 C CA . GLY C 1 1 ? 9.092 18.697 30.281 1.00 37.71 92 GLY C CA 1
ATOM 2893 C C . GLY C 1 1 ? 10.368 19.353 29.787 1.00 36.66 92 GLY C C 1
ATOM 2894 O O . GLY C 1 1 ? 11.445 18.730 29.773 1.00 34.82 92 GLY C O 1
ATOM 2895 N N . GLY C 1 2 ? 10.237 20.619 29.384 1.00 36.02 93 GLY C N 1
ATOM 2896 C CA . GLY C 1 2 ? 11.388 21.482 29.066 1.00 34.95 93 GLY C CA 1
ATOM 2897 C C . GLY C 1 2 ? 12.254 21.807 30.279 1.00 33.68 93 GLY C C 1
ATOM 2898 O O . GLY C 1 2 ? 13.476 21.700 30.202 1.00 32.18 93 GLY C O 1
ATOM 2899 N N . ALA C 1 3 ? 11.628 22.207 31.391 1.00 32.45 94 ALA C N 1
ATOM 2900 C CA . ALA C 1 3 ? 12.355 22.425 32.654 1.00 31.77 94 ALA C CA 1
ATOM 2901 C C . ALA C 1 3 ? 13.096 21.145 33.073 1.00 29.95 94 ALA C C 1
ATOM 2902 O O . ALA C 1 3 ? 14.278 21.195 33.466 1.00 29.90 94 ALA C O 1
ATOM 2904 N N . ARG C 1 4 ? 12.389 20.016 33.001 1.00 28.92 95 ARG C N 1
ATOM 2905 C CA . ARG C 1 4 ? 12.944 18.730 33.425 1.00 26.69 95 ARG C CA 1
ATOM 2906 C C . ARG C 1 4 ? 14.197 18.395 32.614 1.00 23.88 95 ARG C C 1
ATOM 2907 O O . ARG C 1 4 ? 15.258 18.064 33.170 1.00 22.31 95 ARG C O 1
ATOM 2915 N N . SER C 1 5 ? 14.093 18.505 31.291 1.00 21.60 96 SER C N 1
ATOM 2916 C CA . SER C 1 5 ? 15.248 18.228 30.460 1.00 21.29 96 SER C CA 1
ATOM 2917 C C . SER C 1 5 ? 16.363 19.255 30.653 1.00 19.62 96 SER C C 1
ATOM 2918 O O . SER C 1 5 ? 17.540 18.887 30.589 1.00 18.18 96 SER C O 1
ATOM 2921 N N . ASP C 1 6 ? 16.041 20.519 30.924 1.00 18.97 97 ASP C N 1
ATOM 2922 C CA . ASP C 1 6 ? 17.099 21.529 31.063 1.00 17.77 97 ASP C CA 1
ATOM 2923 C C . ASP C 1 6 ? 18.072 21.227 32.212 1.00 16.63 97 ASP C C 1
ATOM 2924 O O . ASP C 1 6 ? 19.244 21.489 32.065 1.00 14.50 97 ASP C O 1
ATOM 2929 N N . LYS C 1 7 ? 17.583 20.639 33.297 1.00 17.26 98 LYS C N 1
ATOM 2930 C CA . LYS C 1 7 ? 18.434 20.313 34.439 1.00 17.52 98 LYS C CA 1
ATOM 2931 C C . LYS C 1 7 ? 19.483 19.274 34.004 1.00 14.57 98 LYS C C 1
ATOM 2932 O O . LYS C 1 7 ? 20.680 19.367 34.381 1.00 13.85 98 LYS C O 1
ATOM 2938 N N . LEU C 1 8 ? 19.029 18.250 33.296 1.00 13.91 99 LEU C N 1
ATOM 2939 C CA . LEU C 1 8 ? 19.941 17.206 32.797 1.00 13.29 99 LEU C CA 1
ATOM 2940 C C . LEU C 1 8 ? 20.912 17.705 31.780 1.00 12.36 99 LEU C C 1
ATOM 2941 O O . LEU C 1 8 ? 22.094 17.325 31.829 1.00 11.99 99 LEU C O 1
ATOM 2946 N N . LEU C 1 9 ? 20.487 18.570 30.872 1.00 11.76 100 LEU C N 1
ATOM 2947 C CA . LEU C 1 9 ? 21.417 19.143 29.921 1.00 12.02 100 LEU C CA 1
ATOM 2948 C C . LEU C 1 9 ? 22.474 20.001 30.619 1.00 11.73 100 LEU C C 1
ATOM 2949 O O . LEU C 1 9 ? 23.616 20.010 30.223 1.00 11.48 100 LEU C O 1
ATOM 2954 N N . TYR C 1 10 ? 22.100 20.719 31.675 1.00 10.98 101 TYR C N 1
ATOM 2955 C CA . TYR C 1 10 ? 23.057 21.520 32.455 1.00 10.95 101 TYR C CA 1
ATOM 2956 C C . TYR C 1 10 ? 24.086 20.627 33.135 1.00 10.05 101 TYR C C 1
ATOM 2957 O O . TYR C 1 10 ? 25.275 20.830 33.016 1.00 10.01 101 TYR C O 1
ATOM 2966 N N . GLN C 1 11 ? 23.643 19.606 33.846 1.00 10.02 102 GLN C N 1
ATOM 2967 C CA . GLN C 1 11 ? 24.558 18.669 34.499 1.00 9.94 102 GLN C CA 1
ATOM 2968 C C . GLN C 1 11 ? 25.485 18.031 33.477 1.00 9.89 102 GLN C C 1
ATOM 2969 O O . GLN C 1 11 ? 26.685 17.929 33.730 1.00 10.05 102 GLN C O 1
ATOM 2975 N N . ALA C 1 12 ? 24.948 17.601 32.335 1.00 9.94 103 ALA C N 1
ATOM 2976 C CA . ALA C 1 12 ? 25.795 16.977 31.340 1.00 10.58 103 ALA C CA 1
ATOM 2977 C C . ALA C 1 12 ? 26.759 17.933 30.708 1.00 11.05 103 ALA C C 1
ATOM 2978 O O . ALA C 1 12 ? 27.908 17.572 30.408 1.00 11.14 103 ALA C O 1
ATOM 2980 N N . LYS C 1 13 ? 26.342 19.175 30.488 1.00 11.27 104 LYS C N 1
ATOM 2981 C CA . LYS C 1 13 ? 27.265 20.150 29.954 1.00 11.53 104 LYS C CA 1
ATOM 2982 C C . LYS C 1 13 ? 28.486 20.274 30.831 1.00 11.51 104 LYS C C 1
ATOM 2983 O O . LYS C 1 13 ? 29.634 20.304 30.342 1.00 12.42 104 LYS C O 1
ATOM 2989 N N . LEU C 1 14 ? 28.238 20.385 32.122 1.00 10.15 105 LEU C N 1
ATOM 2990 C CA . LEU C 1 14 ? 29.311 20.474 33.088 1.00 10.13 105 LEU C CA 1
ATOM 2991 C C . LEU C 1 14 ? 30.197 19.235 33.096 1.00 10.14 105 LEU C C 1
ATOM 2992 O O . LEU C 1 14 ? 31.425 19.339 33.218 1.00 10.56 105 LEU C O 1
ATOM 2997 N N . ALA C 1 15 ? 29.599 18.052 33.050 1.00 10.10 106 ALA C N 1
ATOM 2998 C CA . ALA C 1 15 ? 30.313 16.806 33.195 1.00 10.22 106 ALA C CA 1
ATOM 2999 C C . ALA C 1 15 ? 31.074 16.412 31.938 1.00 11.25 106 ALA C C 1
ATOM 3000 O O . ALA C 1 15 ? 32.054 15.653 32.048 1.00 12.21 106 ALA C O 1
ATOM 3002 N N . LEU C 1 16 ? 30.696 16.905 30.768 1.00 10.64 107 LEU C N 1
ATOM 3003 C CA . LEU C 1 16 ? 31.286 16.441 29.521 1.00 11.24 107 LEU C CA 1
ATOM 3004 C C . LEU C 1 16 ? 32.345 17.385 29.002 1.00 12.18 107 LEU C C 1
ATOM 3005 O O . LEU C 1 16 ? 33.018 17.071 28.039 1.00 15.11 107 LEU C O 1
ATOM 3010 N N . ASP C 1 17 ? 32.492 18.545 29.595 1.00 11.17 108 ASP C N 1
ATOM 3011 C CA . ASP C 1 17 ? 33.466 19.542 29.178 1.00 11.05 108 ASP C CA 1
ATOM 3012 C C . ASP C 1 17 ? 34.622 19.465 30.175 1.00 11.62 108 ASP C C 1
ATOM 3013 O O . ASP C 1 17 ? 34.386 19.604 31.384 1.00 11.64 108 ASP C O 1
ATOM 3018 N N . GLU C 1 18 ? 35.834 19.221 29.739 1.00 11.60 109 GLU C N 1
ATOM 3019 C CA . GLU C 1 18 ? 36.909 18.937 30.667 1.00 12.36 109 GLU C CA 1
ATOM 3020 C C . GLU C 1 18 ? 37.222 20.132 31.560 1.00 12.33 109 GLU C C 1
ATOM 3021 O O . GLU C 1 18 ? 37.609 19.960 32.723 1.00 13.62 109 GLU C O 1
ATOM 3027 N N . ASP C 1 19 ? 37.054 21.341 31.034 1.00 12.58 110 ASP C N 1
ATOM 3028 C CA . ASP C 1 19 ? 37.318 22.555 31.835 1.00 13.50 110 ASP C CA 1
ATOM 3029 C C . ASP C 1 19 ? 36.252 22.724 32.920 1.00 12.00 110 ASP C C 1
ATOM 3030 O O . ASP C 1 19 ? 36.545 22.968 34.096 1.00 12.83 110 ASP C O 1
ATOM 3035 N N . LEU C 1 20 ? 34.995 22.598 32.517 1.00 11.17 111 LEU C N 1
ATOM 3036 C CA . LEU C 1 20 ? 33.894 22.763 33.460 1.00 10.62 111 LEU C CA 1
ATOM 3037 C C . LEU C 1 20 ? 33.949 21.676 34.528 1.00 10.61 111 LEU C C 1
ATOM 3038 O O . LEU C 1 20 ? 33.711 21.926 35.711 1.00 10.54 111 LEU C O 1
ATOM 3043 N N . ARG C 1 21 ? 34.231 20.469 34.128 1.00 10.56 112 ARG C N 1
ATOM 3044 C CA . ARG C 1 21 ? 34.298 19.355 35.055 1.00 10.97 112 ARG C CA 1
ATOM 3045 C C . ARG C 1 21 ? 35.344 19.610 36.136 1.00 11.01 112 ARG C C 1
ATOM 3046 O O . ARG C 1 21 ? 35.105 19.349 37.275 1.00 10.90 112 ARG C O 1
ATOM 3054 N N . LEU C 1 22 ? 36.477 20.152 35.729 1.00 11.20 113 LEU C N 1
ATOM 3055 C CA . LEU C 1 22 ? 37.523 20.445 36.687 1.00 12.33 113 LEU C CA 1
ATOM 3056 C C . LEU C 1 22 ? 37.106 21.533 37.654 1.00 11.91 113 LEU C C 1
ATOM 3057 O O . LEU C 1 22 ? 37.447 21.483 38.835 1.00 12.39 113 LEU C O 1
ATOM 3062 N N . LYS C 1 23 ? 36.352 22.531 37.215 1.00 11.51 114 LYS C N 1
ATOM 3063 C CA . LYS C 1 23 ? 35.855 23.552 38.127 1.00 12.25 114 LYS C CA 1
ATOM 3064 C C . LYS C 1 23 ? 34.953 22.910 39.188 1.00 11.93 114 LYS C C 1
ATOM 3065 O O . LYS C 1 23 ? 34.996 23.252 40.369 1.00 12.34 114 LYS C O 1
ATOM 3071 N N . VAL C 1 24 ? 34.071 22.003 38.773 1.00 11.03 115 VAL C N 1
ATOM 3072 C CA . VAL C 1 24 ? 33.151 21.335 39.700 1.00 10.08 115 VAL C CA 1
ATOM 3073 C C . VAL C 1 24 ? 33.964 20.459 40.687 1.00 9.56 115 VAL C C 1
ATOM 3074 O O . VAL C 1 24 ? 33.744 20.511 41.882 1.00 10.36 115 VAL C O 1
ATOM 3078 N N . VAL C 1 25 ? 34.930 19.692 40.178 1.00 10.08 116 VAL C N 1
ATOM 3079 C CA . VAL C 1 25 ? 35.742 18.816 41.020 1.00 10.04 116 VAL C CA 1
ATOM 3080 C C . VAL C 1 25 ? 36.516 19.662 42.052 1.00 11.14 116 VAL C C 1
ATOM 3081 O O . VAL C 1 25 ? 36.612 19.293 43.231 1.00 10.74 116 VAL C O 1
ATOM 3085 N N . ARG C 1 26 ? 37.032 20.837 41.656 1.00 11.05 117 ARG C N 1
ATOM 3086 C CA . ARG C 1 26 ? 37.787 21.642 42.607 1.00 11.03 117 ARG C CA 1
ATOM 3087 C C . ARG C 1 26 ? 36.874 22.180 43.716 1.00 10.97 117 ARG C C 1
ATOM 3088 O O . ARG C 1 26 ? 37.279 22.273 44.876 1.00 11.62 117 ARG C O 1
ATOM 3096 N N . LYS C 1 27 ? 35.623 22.483 43.384 1.00 10.96 118 LYS C N 1
ATOM 3097 C CA . LYS C 1 27 ? 34.660 22.928 44.394 1.00 11.82 118 LYS C CA 1
ATOM 3098 C C . LYS C 1 27 ? 34.330 21.802 45.357 1.00 11.42 118 LYS C C 1
ATOM 3099 O O . LYS C 1 27 ? 34.300 22.000 46.579 1.00 12.13 118 LYS C O 1
ATOM 3113 N N . PHE C 1 29 ? 36.241 19.326 46.103 1.00 11.26 120 PHE C N 1
ATOM 3114 C CA . PHE C 1 29 ? 37.412 19.152 46.941 1.00 11.19 120 PHE C CA 1
ATOM 3115 C C . PHE C 1 29 ? 37.429 20.132 48.096 1.00 11.58 120 PHE C C 1
ATOM 3116 O O . PHE C 1 29 ? 37.691 19.731 49.250 1.00 12.22 120 PHE C O 1
ATOM 3124 N N . GLU C 1 30 ? 37.207 21.405 47.786 1.00 11.61 121 GLU C N 1
ATOM 3125 C CA . GLU C 1 30 ? 37.261 22.411 48.807 1.00 13.52 121 GLU C CA 1
ATOM 3126 C C . GLU C 1 30 ? 36.181 22.233 49.840 1.00 13.75 121 GLU C C 1
ATOM 3127 O O . GLU C 1 30 ? 36.441 22.411 51.050 1.00 15.72 121 GLU C O 1
ATOM 3133 N N . LEU C 1 31 ? 34.968 21.889 49.439 1.00 13.04 122 LEU C N 1
ATOM 3134 C CA . LEU C 1 31 ? 33.909 21.641 50.403 1.00 13.94 122 LEU C CA 1
ATOM 3135 C C . LEU C 1 31 ? 34.223 20.440 51.297 1.00 14.33 122 LEU C C 1
ATOM 3136 O O . LEU C 1 31 ? 33.933 20.439 52.503 1.00 17.54 122 LEU C O 1
ATOM 3141 N N . ARG C 1 32 ? 34.801 19.411 50.714 1.00 13.26 123 ARG C N 1
ATOM 3142 C CA . ARG C 1 32 ? 35.129 18.204 51.442 1.00 13.79 123 ARG C CA 1
ATOM 3143 C C . ARG C 1 32 ? 36.234 18.399 52.459 1.00 14.72 123 ARG C C 1
ATOM 3144 O O . ARG C 1 32 ? 36.148 17.868 53.585 1.00 15.67 123 ARG C O 1
ATOM 3152 N N . PHE C 1 33 ? 37.298 19.058 52.032 1.00 14.28 124 PHE C N 1
ATOM 3153 C CA . PHE C 1 33 ? 38.542 19.123 52.792 1.00 15.70 124 PHE C CA 1
ATOM 3154 C C . PHE C 1 33 ? 38.742 20.429 53.528 1.00 16.81 124 PHE C C 1
ATOM 3155 O O . PHE C 1 33 ? 39.643 20.514 54.373 1.00 18.66 124 PHE C O 1
ATOM 3163 N N . GLY C 1 34 ? 37.980 21.465 53.198 1.00 16.53 125 GLY C N 1
ATOM 3164 C CA . GLY C 1 34 ? 38.147 22.771 53.863 1.00 18.36 125 GLY C CA 1
ATOM 3165 C C . GLY C 1 34 ? 39.388 23.497 53.418 1.00 19.65 125 GLY C C 1
ATOM 3166 O O . GLY C 1 34 ? 39.871 24.393 54.123 1.00 21.24 125 GLY C O 1
ATOM 3167 N N . GLU C 1 35 ? 39.951 23.121 52.280 1.00 22.25 126 GLU C N 1
ATOM 3168 C CA . GLU C 1 35 ? 41.043 23.889 51.699 1.00 23.20 126 GLU C CA 1
ATOM 3169 C C . GLU C 1 35 ? 41.063 23.672 50.211 1.00 21.22 126 GLU C C 1
ATOM 3170 O O . GLU C 1 35 ? 40.455 22.726 49.725 1.00 20.57 126 GLU C O 1
ATOM 3176 N N . PRO C 1 36 ? 41.728 24.568 49.474 1.00 20.67 127 PRO C N 1
ATOM 3177 C CA . PRO C 1 36 ? 41.606 24.456 48.033 1.00 20.39 127 PRO C CA 1
ATOM 3178 C C . PRO C 1 36 ? 42.369 23.300 47.467 1.00 20.57 127 PRO C C 1
ATOM 3179 O O . PRO C 1 36 ? 43.392 22.870 48.038 1.00 21.49 127 PRO C O 1
ATOM 3183 N N . ALA C 1 37 ? 41.885 22.836 46.311 1.00 20.18 128 ALA C N 1
ATOM 3184 C CA . ALA C 1 37 ? 42.564 21.852 45.537 1.00 22.14 128 ALA C CA 1
ATOM 3185 C C . ALA C 1 37 ? 43.893 22.398 45.051 1.00 23.63 128 ALA C C 1
ATOM 3186 O O . ALA C 1 37 ? 43.976 23.566 44.658 1.00 23.76 128 ALA C O 1
ATOM 3188 N N . PRO C 1 38 ? 44.934 21.553 45.050 1.00 24.86 129 PRO C N 1
ATOM 3189 C CA . PRO C 1 38 ? 46.218 22.003 44.483 1.00 26.54 129 PRO C CA 1
ATOM 3190 C C . PRO C 1 38 ? 46.062 22.420 43.024 1.00 25.46 129 PRO C C 1
ATOM 3191 O O . PRO C 1 38 ? 45.278 21.816 42.272 1.00 24.25 129 PRO C O 1
ATOM 3195 N N . ALA C 1 39 ? 46.786 23.468 42.626 1.00 28.28 130 ALA C N 1
ATOM 3196 C CA . ALA C 1 39 ? 46.709 23.976 41.252 1.00 28.73 130 ALA C CA 1
ATOM 3197 C C . ALA C 1 39 ? 47.368 23.032 40.256 1.00 27.90 130 ALA C C 1
ATOM 3198 O O . ALA C 1 39 ? 48.179 22.232 40.638 1.00 27.59 130 ALA C O 1
ATOM 3200 N N . ARG C 1 40 ? 46.984 23.117 38.986 1.00 28.40 131 ARG C N 1
ATOM 3201 C CA . ARG C 1 40 ? 47.668 22.378 37.909 1.00 28.32 131 ARG C CA 1
ATOM 3202 C C . ARG C 1 40 ? 47.602 20.879 38.099 1.00 25.47 131 ARG C C 1
ATOM 3203 O O . ARG C 1 40 ? 48.550 20.150 37.785 1.00 26.01 131 ARG C O 1
ATOM 3211 N N . ARG C 1 41 ? 46.484 20.423 38.667 1.00 22.41 132 ARG C N 1
ATOM 3212 C CA A ARG C 1 41 ? 46.232 19.012 38.798 0.50 20.56 132 ARG C CA 1
ATOM 3213 C CA B ARG C 1 41 ? 46.218 19.013 38.816 0.50 21.00 132 ARG C CA 1
ATOM 3214 C C . ARG C 1 41 ? 44.953 18.686 38.040 1.00 19.58 132 ARG C C 1
ATOM 3215 O O . ARG C 1 41 ? 43.961 19.394 38.131 1.00 20.07 132 ARG C O 1
ATOM 3230 N N . SER C 1 42 ? 45.001 17.611 37.283 1.00 16.70 133 SER C N 1
ATOM 3231 C CA . SER C 1 42 ? 43.846 17.126 36.554 1.00 15.68 133 SER C CA 1
ATOM 3232 C C . SER C 1 42 ? 42.853 16.493 37.521 1.00 13.90 133 SER C C 1
ATOM 3233 O O . SER C 1 42 ? 43.187 16.219 38.702 1.00 13.95 133 SER C O 1
ATOM 3236 N N . VAL C 1 43 ? 41.665 16.182 37.030 1.00 13.10 134 VAL C N 1
ATOM 3237 C CA . VAL C 1 43 ? 40.738 15.438 37.853 1.00 12.07 134 VAL C CA 1
ATOM 3238 C C . VAL C 1 43 ? 41.341 14.078 38.265 1.00 11.63 134 VAL C C 1
ATOM 3239 O O . VAL C 1 43 ? 41.219 13.659 39.427 1.00 11.83 134 VAL C O 1
ATOM 3243 N N . GLU C 1 44 ? 41.974 13.359 37.341 1.00 12.59 135 GLU C N 1
ATOM 3244 C CA . GLU C 1 44 ? 42.641 12.121 37.707 1.00 13.62 135 GLU C CA 1
ATOM 3245 C C . GLU C 1 44 ? 43.653 12.303 38.851 1.00 12.71 135 GLU C C 1
ATOM 3246 O O . GLU C 1 44 ? 43.707 11.501 39.779 1.00 13.85 135 GLU C O 1
ATOM 3252 N N . GLN C 1 45 ? 44.450 13.366 38.797 1.00 13.00 136 GLN C N 1
ATOM 3253 C CA . GLN C 1 45 ? 45.401 13.628 39.866 1.00 12.54 136 GLN C CA 1
ATOM 3254 C C . GLN C 1 45 ? 44.690 13.976 41.190 1.00 12.86 136 GLN C C 1
ATOM 3255 O O . GLN C 1 45 ? 45.095 13.509 42.256 1.00 13.39 136 GLN C O 1
ATOM 3261 N N . LEU C 1 46 ? 43.663 14.812 41.123 1.00 11.60 137 LEU C N 1
ATOM 3262 C CA . LEU C 1 46 ? 42.871 15.150 42.297 1.00 11.55 137 LEU C CA 1
ATOM 3263 C C . LEU C 1 46 ? 42.250 13.901 42.905 1.00 12.01 137 LEU C C 1
ATOM 3264 O O . LEU C 1 46 ? 42.188 13.802 44.126 1.00 12.28 137 LEU C O 1
ATOM 3269 N N . ARG C 1 47 ? 41.789 12.978 42.073 1.00 12.77 138 ARG C N 1
ATOM 3270 C CA . ARG C 1 47 ? 41.195 11.741 42.545 1.00 12.37 138 ARG C CA 1
ATOM 3271 C C . ARG C 1 47 ? 42.218 10.926 43.334 1.00 13.29 138 ARG C C 1
ATOM 3272 O O . ARG C 1 47 ? 41.891 10.343 44.357 1.00 14.00 138 ARG C O 1
ATOM 3280 N N . GLY C 1 48 ? 43.474 10.929 42.884 1.00 13.03 139 GLY C N 1
ATOM 3281 C CA . GLY C 1 48 ? 44.544 10.247 43.603 1.00 13.91 139 GLY C CA 1
ATOM 3282 C C . GLY C 1 48 ? 44.881 10.902 44.927 1.00 13.62 139 GLY C C 1
ATOM 3283 O O . GLY C 1 48 ? 45.085 10.216 45.923 1.00 14.08 139 GLY C O 1
ATOM 3284 N N . ILE C 1 49 ? 44.885 12.240 44.955 1.00 13.58 140 ILE C N 1
ATOM 3285 C CA . ILE C 1 49 ? 45.105 12.996 46.174 1.00 13.49 140 ILE C CA 1
ATOM 3286 C C . ILE C 1 49 ? 43.980 12.702 47.160 1.00 13.42 140 ILE C C 1
ATOM 3287 O O . ILE C 1 49 ? 44.221 12.481 48.368 1.00 14.23 140 ILE C O 1
ATOM 3292 N N . GLU C 1 50 ? 42.745 12.730 46.689 1.00 13.96 141 GLU C N 1
ATOM 3293 C CA . GLU C 1 50 ? 41.622 12.372 47.542 1.00 15.55 141 GLU C CA 1
ATOM 3294 C C . GLU C 1 50 ? 41.766 10.989 48.120 1.00 14.89 141 GLU C C 1
ATOM 3295 O O . GLU C 1 50 ? 41.508 10.769 49.310 1.00 14.98 141 GLU C O 1
ATOM 3301 N N . GLY C 1 51 ? 42.162 10.035 47.279 1.00 14.31 142 GLY C N 1
ATOM 3302 C CA . GLY C 1 51 ? 42.308 8.681 47.729 1.00 15.28 142 GLY C CA 1
ATOM 3303 C C . GLY C 1 51 ? 43.343 8.557 48.808 1.00 15.23 142 GLY C C 1
ATOM 3304 O O . GLY C 1 51 ? 43.135 7.801 49.778 1.00 14.94 142 GLY C O 1
ATOM 3305 N N . SER C 1 52 ? 44.457 9.281 48.694 1.00 15.08 143 SER C N 1
ATOM 3306 C CA A SER C 1 52 ? 45.470 9.199 49.743 0.50 16.68 143 SER C CA 1
ATOM 3307 C CA B SER C 1 52 ? 45.489 9.271 49.732 0.50 16.08 143 SER C CA 1
ATOM 3308 C C . SER C 1 52 ? 44.966 9.832 51.036 1.00 15.82 143 SER C C 1
ATOM 3309 O O . SER C 1 52 ? 45.182 9.291 52.116 1.00 15.84 143 SER C O 1
ATOM 3314 N N . ARG C 1 53 ? 44.241 10.931 50.949 1.00 15.48 144 ARG C N 1
ATOM 3315 C CA . ARG C 1 53 ? 43.680 11.525 52.148 1.00 16.07 144 ARG C CA 1
ATOM 3316 C C . ARG C 1 53 ? 42.663 10.627 52.781 1.00 15.40 144 ARG C C 1
ATOM 3317 O O . ARG C 1 53 ? 42.618 10.572 54.002 1.00 16.24 144 ARG C O 1
ATOM 3325 N N . VAL C 1 54 ? 41.865 9.904 52.000 1.00 14.50 145 VAL C N 1
ATOM 3326 C CA . VAL C 1 54 ? 40.893 8.959 52.521 1.00 15.41 145 VAL C CA 1
ATOM 3327 C C . VAL C 1 54 ? 41.576 7.794 53.227 1.00 14.64 145 VAL C C 1
ATOM 3328 O O . VAL C 1 54 ? 41.213 7.411 54.333 1.00 14.79 145 VAL C O 1
ATOM 3332 N N . ARG C 1 55 ? 42.588 7.227 52.617 1.00 14.02 146 ARG C N 1
ATOM 3333 C CA . ARG C 1 55 ? 43.352 6.192 53.306 1.00 15.38 146 ARG C CA 1
ATOM 3334 C C . ARG C 1 55 ? 43.916 6.691 54.621 1.00 15.45 146 ARG C C 1
ATOM 3335 O O . ARG C 1 55 ? 43.859 5.975 55.597 1.00 16.24 146 ARG C O 1
ATOM 3343 N N . ALA C 1 56 ? 44.436 7.893 54.637 1.00 15.53 147 ALA C N 1
ATOM 3344 C CA . ALA C 1 56 ? 44.967 8.520 55.893 1.00 16.09 147 ALA C CA 1
ATOM 3345 C C . ALA C 1 56 ? 43.865 8.735 56.916 1.00 16.46 147 ALA C C 1
ATOM 3346 O O . ALA C 1 56 ? 44.097 8.575 58.126 1.00 17.60 147 ALA C O 1
ATOM 3348 N N . THR C 1 57 ? 42.660 9.069 56.483 1.00 15.60 148 THR C N 1
ATOM 3349 C CA . THR C 1 57 ? 41.575 9.301 57.421 1.00 15.17 148 THR C CA 1
ATOM 3350 C C . THR C 1 57 ? 41.116 7.996 58.029 1.00 15.36 148 THR C C 1
ATOM 3351 O O . THR C 1 57 ? 40.895 7.924 59.242 1.00 15.23 148 THR C O 1
ATOM 3355 N N . TYR C 1 58 ? 40.947 6.959 57.219 1.00 14.87 149 TYR C N 1
ATOM 3356 C CA . TYR C 1 58 ? 40.602 5.660 57.774 1.00 15.35 149 TYR C CA 1
ATOM 3357 C C . TYR C 1 58 ? 41.680 5.203 58.782 1.00 16.94 149 TYR C C 1
ATOM 3358 O O . TYR C 1 58 ? 41.319 4.664 59.840 1.00 17.23 149 TYR C O 1
ATOM 3367 N N . ALA C 1 59 ? 42.964 5.402 58.481 1.00 17.90 150 ALA C N 1
ATOM 3368 C CA . ALA C 1 59 ? 44.065 5.037 59.383 1.00 19.98 150 ALA C CA 1
ATOM 3369 C C . ALA C 1 59 ? 43.965 5.764 60.689 1.00 19.48 150 ALA C C 1
ATOM 3370 O O . ALA C 1 59 ? 44.172 5.140 61.762 1.00 20.18 150 ALA C O 1
ATOM 3372 N N . LEU C 1 60 ? 43.689 7.057 60.639 1.00 18.71 151 LEU C N 1
ATOM 3373 C CA . LEU C 1 60 ? 43.619 7.891 61.827 1.00 18.56 151 LEU C CA 1
ATOM 3374 C C . LEU C 1 60 ? 42.416 7.475 62.684 1.00 17.27 151 LEU C C 1
ATOM 3375 O O . LEU C 1 60 ? 42.547 7.338 63.916 1.00 17.33 151 LEU C O 1
ATOM 3380 N N . LEU C 1 61 ? 41.263 7.238 62.065 1.00 15.09 152 LEU C N 1
ATOM 3381 C CA . LEU C 1 61 ? 40.098 6.763 62.797 1.00 15.19 152 LEU C CA 1
ATOM 3382 C C . LEU C 1 61 ? 40.366 5.396 63.444 1.00 15.19 152 LEU C C 1
ATOM 3383 O O . LEU C 1 61 ? 39.989 5.184 64.593 1.00 14.44 152 LEU C O 1
ATOM 3388 N N . ALA C 1 62 ? 41.002 4.483 62.728 1.00 15.21 153 ALA C N 1
ATOM 3389 C CA . ALA C 1 62 ? 41.269 3.132 63.253 1.00 16.14 153 ALA C CA 1
ATOM 3390 C C . ALA C 1 62 ? 42.180 3.297 64.466 1.00 16.72 153 ALA C C 1
ATOM 3391 O O . ALA C 1 62 ? 41.987 2.615 65.485 1.00 17.93 153 ALA C O 1
ATOM 3393 N N . LYS C 1 63 ? 43.149 4.186 64.388 1.00 17.42 154 LYS C N 1
ATOM 3394 C CA . LYS C 1 63 ? 44.117 4.334 65.467 1.00 19.37 154 LYS C CA 1
ATOM 3395 C C . LYS C 1 63 ? 43.429 4.954 66.680 1.00 18.93 154 LYS C C 1
ATOM 3396 O O . LYS C 1 63 ? 43.593 4.489 67.814 1.00 18.90 154 LYS C O 1
ATOM 3402 N N . GLN C 1 64 ? 42.658 6.000 66.452 1.00 17.93 155 GLN C N 1
ATOM 3403 C CA . GLN C 1 64 ? 41.968 6.702 67.526 1.00 18.31 155 GLN C CA 1
ATOM 3404 C C . GLN C 1 64 ? 40.955 5.821 68.228 1.00 17.54 155 GLN C C 1
ATOM 3405 O O . GLN C 1 64 ? 40.878 5.852 69.457 1.00 17.11 155 GLN C O 1
ATOM 3411 N N . TYR C 1 65 ? 40.200 5.033 67.471 1.00 15.43 156 TYR C N 1
ATOM 3412 C CA . TYR C 1 65 ? 39.131 4.215 68.068 1.00 15.59 156 TYR C CA 1
ATOM 3413 C C . TYR C 1 65 ? 39.677 2.894 68.603 1.00 16.40 156 TYR C C 1
ATOM 3414 O O . TYR C 1 65 ? 38.994 2.192 69.363 1.00 17.38 156 TYR C O 1
ATOM 3423 N N . GLY C 1 66 ? 40.904 2.546 68.216 1.00 17.28 157 GLY C N 1
ATOM 3424 C CA . GLY C 1 66 ? 41.525 1.303 68.652 1.00 18.35 157 GLY C CA 1
ATOM 3425 C C . GLY C 1 66 ? 40.956 0.087 67.965 1.00 19.08 157 GLY C C 1
ATOM 3426 O O . GLY C 1 66 ? 40.751 -0.952 68.587 1.00 21.00 157 GLY C O 1
ATOM 3427 N N . VAL C 1 67 ? 40.695 0.213 66.664 1.00 19.56 158 VAL C N 1
ATOM 3428 C CA . VAL C 1 67 ? 40.076 -0.835 65.889 1.00 19.60 158 VAL C CA 1
ATOM 3429 C C . VAL C 1 67 ? 41.110 -1.462 64.937 1.00 21.44 158 VAL C C 1
ATOM 3430 O O . VAL C 1 67 ? 41.891 -0.736 64.305 1.00 21.19 158 VAL C O 1
ATOM 3434 N N . THR C 1 68 ? 41.139 -2.794 64.881 1.00 21.86 159 THR C N 1
ATOM 3435 C CA . THR C 1 68 ? 42.019 -3.500 63.935 1.00 23.46 159 THR C CA 1
ATOM 3436 C C . THR C 1 68 ? 41.651 -3.110 62.499 1.00 21.46 159 THR C C 1
ATOM 3437 O O . THR C 1 68 ? 40.497 -3.129 62.111 1.00 21.65 159 THR C O 1
ATOM 3441 N N . TRP C 1 69 ? 42.667 -2.770 61.705 1.00 20.57 160 TRP C N 1
ATOM 3442 C CA . TRP C 1 69 ? 42.452 -2.214 60.390 1.00 19.34 160 TRP C CA 1
ATOM 3443 C C . TRP C 1 69 ? 43.558 -2.549 59.415 1.00 19.93 160 TRP C C 1
ATOM 3444 O O . TRP C 1 69 ? 44.723 -2.270 59.718 1.00 21.01 160 TRP C O 1
ATOM 3455 N N . ASN C 1 70 ? 43.181 -3.100 58.255 1.00 20.37 161 ASN C N 1
ATOM 3456 C CA . ASN C 1 70 ? 44.090 -3.412 57.156 1.00 21.49 161 ASN C CA 1
ATOM 3457 C C . ASN C 1 70 ? 43.604 -2.874 55.814 1.00 21.41 161 ASN C C 1
ATOM 3458 O O . ASN C 1 70 ? 43.916 -3.408 54.740 1.00 22.74 161 ASN C O 1
ATOM 3463 N N . GLY C 1 71 ? 42.858 -1.772 55.877 1.00 20.28 162 GLY C N 1
ATOM 3464 C CA . GLY C 1 71 ? 42.413 -1.096 54.691 1.00 19.95 162 GLY C CA 1
ATOM 3465 C C . GLY C 1 71 ? 40.953 -1.393 54.405 1.00 19.41 162 GLY C C 1
ATOM 3466 O O . GLY C 1 71 ? 40.354 -2.346 54.930 1.00 19.25 162 GLY C O 1
ATOM 3467 N N . ARG C 1 72 ? 40.387 -0.574 53.540 1.00 21.67 163 ARG C N 1
ATOM 3468 C CA . ARG C 1 72 ? 39.007 -0.739 53.148 1.00 22.09 163 ARG C CA 1
ATOM 3469 C C . ARG C 1 72 ? 38.855 -1.944 52.228 1.00 25.60 163 ARG C C 1
ATOM 3470 O O . ARG C 1 72 ? 39.613 -2.095 51.261 1.00 26.86 163 ARG C O 1
ATOM 3478 N N . ARG C 1 73 ? 37.896 -2.801 52.558 1.00 27.42 164 ARG C N 1
ATOM 3479 C CA . ARG C 1 73 ? 37.640 -4.043 51.853 1.00 32.56 164 ARG C CA 1
ATOM 3480 C C . ARG C 1 73 ? 36.137 -4.267 51.773 1.00 34.14 164 ARG C C 1
ATOM 3481 O O . ARG C 1 73 ? 35.481 -4.432 52.801 1.00 33.12 164 ARG C O 1
ATOM 3489 N N . TYR C 1 74 ? 35.611 -4.270 50.547 1.00 37.69 165 TYR C N 1
ATOM 3490 C CA . TYR C 1 74 ? 34.169 -4.373 50.289 1.00 39.10 165 TYR C CA 1
ATOM 3491 C C . TYR C 1 74 ? 33.763 -5.829 50.093 1.00 41.51 165 TYR C C 1
ATOM 3492 O O . TYR C 1 74 ? 32.740 -6.281 50.632 1.00 42.45 165 TYR C O 1
ATOM 3494 N N . ASP C 1 83 ? 37.206 -7.298 59.977 1.00 37.36 174 ASP C N 1
ATOM 3495 C CA . ASP C 1 83 ? 35.925 -7.958 59.690 1.00 36.59 174 ASP C CA 1
ATOM 3496 C C . ASP C 1 83 ? 34.721 -7.036 59.976 1.00 33.37 174 ASP C C 1
ATOM 3497 O O . ASP C 1 83 ? 34.057 -6.492 59.037 1.00 30.80 174 ASP C O 1
ATOM 3502 N N . THR C 1 84 ? 34.464 -6.840 61.272 1.00 31.22 175 THR C N 1
ATOM 3503 C CA . THR C 1 84 ? 33.295 -6.115 61.731 1.00 27.60 175 THR C CA 1
ATOM 3504 C C . THR C 1 84 ? 33.384 -4.684 61.241 1.00 22.67 175 THR C C 1
ATOM 3505 O O . THR C 1 84 ? 32.369 -4.116 60.833 1.00 20.81 175 THR C O 1
ATOM 3509 N N . ILE C 1 85 ? 34.584 -4.092 61.252 1.00 19.60 176 ILE C N 1
ATOM 3510 C CA . ILE C 1 85 ? 34.709 -2.674 60.860 1.00 17.19 176 ILE C CA 1
ATOM 3511 C C . ILE C 1 85 ? 34.295 -2.449 59.414 1.00 15.52 176 ILE C C 1
ATOM 3512 O O . ILE C 1 85 ? 33.540 -1.516 59.139 1.00 14.45 176 ILE C O 1
ATOM 3517 N N . ASN C 1 86 ? 34.732 -3.282 58.486 1.00 15.81 177 ASN C N 1
ATOM 3518 C CA . ASN C 1 86 ? 34.340 -3.085 57.089 1.00 15.77 177 ASN C CA 1
ATOM 3519 C C . ASN C 1 86 ? 32.843 -3.303 56.877 1.00 16.72 177 ASN C C 1
ATOM 3520 O O . ASN C 1 86 ? 32.213 -2.606 56.076 1.00 16.03 177 ASN C O 1
ATOM 3525 N N . GLN C 1 87 ? 32.261 -4.244 57.614 1.00 17.37 178 GLN C N 1
ATOM 3526 C CA . GLN C 1 87 ? 30.817 -4.474 57.574 1.00 17.12 178 GLN C CA 1
ATOM 3527 C C . GLN C 1 87 ? 30.094 -3.219 58.047 1.00 15.56 178 GLN C C 1
ATOM 3528 O O . GLN C 1 87 ? 29.109 -2.794 57.433 1.00 16.02 178 GLN C O 1
ATOM 3534 N N . CYS C 1 88 ? 30.569 -2.602 59.129 1.00 14.09 179 CYS C N 1
ATOM 3535 C CA . CYS C 1 88 ? 29.921 -1.401 59.670 1.00 13.76 179 CYS C CA 1
ATOM 3536 C C . CYS C 1 88 ? 30.060 -0.226 58.724 1.00 13.37 179 CYS C C 1
ATOM 3537 O O . CYS C 1 88 ? 29.094 0.521 58.529 1.00 13.72 179 CYS C O 1
ATOM 3540 N N . ILE C 1 89 ? 31.241 -0.026 58.143 1.00 13.12 180 ILE C N 1
ATOM 3541 C CA . ILE C 1 89 ? 31.437 1.056 57.166 1.00 13.80 180 ILE C CA 1
ATOM 3542 C C . ILE C 1 89 ? 30.494 0.860 55.987 1.00 13.74 180 ILE C C 1
ATOM 3543 O O . ILE C 1 89 ? 29.825 1.827 55.555 1.00 12.86 180 ILE C O 1
ATOM 3548 N N . SER C 1 90 ? 30.387 -0.361 55.470 1.00 12.95 181 SER C N 1
ATOM 3549 C CA . SER C 1 90 ? 29.497 -0.610 54.329 1.00 14.57 181 SER C CA 1
ATOM 3550 C C . SER C 1 90 ? 28.033 -0.326 54.672 1.00 15.21 181 SER C C 1
ATOM 3551 O O . SER C 1 90 ? 27.294 0.247 53.856 1.00 15.54 181 SER C O 1
ATOM 3554 N N . ALA C 1 91 ? 27.601 -0.711 55.851 1.00 14.22 182 ALA C N 1
ATOM 3555 C CA . ALA C 1 91 ? 26.249 -0.464 56.253 1.00 14.61 182 ALA C CA 1
ATOM 3556 C C . ALA C 1 91 ? 25.999 1.040 56.341 1.00 14.25 182 ALA C C 1
ATOM 3557 O O . ALA C 1 91 ? 24.975 1.537 55.865 1.00 13.92 182 ALA C O 1
ATOM 3559 N N . ALA C 1 92 ? 26.955 1.781 56.894 1.00 12.64 183 ALA C N 1
ATOM 3560 C CA . ALA C 1 92 ? 26.820 3.215 57.058 1.00 11.94 183 ALA C CA 1
ATOM 3561 C C . ALA C 1 92 ? 26.817 3.940 55.723 1.00 12.39 183 ALA C C 1
ATOM 3562 O O . ALA C 1 92 ? 25.980 4.807 55.469 1.00 13.11 183 ALA C O 1
ATOM 3564 N N . THR C 1 93 ? 27.740 3.583 54.852 1.00 11.88 184 THR C N 1
ATOM 3565 C CA . THR C 1 93 ? 27.813 4.317 53.589 1.00 12.26 184 THR C CA 1
ATOM 3566 C C . THR C 1 93 ? 26.606 3.962 52.720 1.00 13.26 184 THR C C 1
ATOM 3567 O O . THR C 1 93 ? 26.095 4.836 52.007 1.00 13.61 184 THR C O 1
ATOM 3571 N N . SER C 1 94 ? 26.094 2.741 52.802 1.00 13.02 185 SER C N 1
ATOM 3572 C CA A SER C 1 94 ? 24.898 2.385 52.026 0.50 14.34 185 SER C CA 1
ATOM 3573 C CA B SER C 1 94 ? 24.875 2.359 52.066 0.50 13.99 185 SER C CA 1
ATOM 3574 C C . SER C 1 94 ? 23.710 3.251 52.467 1.00 13.80 185 SER C C 1
ATOM 3575 O O . SER C 1 94 ? 22.911 3.697 51.635 1.00 13.81 185 SER C O 1
ATOM 3580 N N . CYS C 1 95 ? 23.597 3.502 53.755 1.00 13.34 186 CYS C N 1
ATOM 3581 C CA . CYS C 1 95 ? 22.567 4.394 54.240 1.00 13.99 186 CYS C CA 1
ATOM 3582 C C . CYS C 1 95 ? 22.717 5.797 53.607 1.00 13.80 186 CYS C C 1
ATOM 3583 O O . CYS C 1 95 ? 21.742 6.412 53.129 1.00 13.80 186 CYS C O 1
ATOM 3586 N N . LEU C 1 96 ? 23.928 6.324 53.660 1.00 12.99 187 LEU C N 1
ATOM 3587 C CA . LEU C 1 96 ? 24.187 7.627 53.088 1.00 12.86 187 LEU C CA 1
ATOM 3588 C C . LEU C 1 96 ? 23.958 7.682 51.566 1.00 12.18 187 LEU C C 1
ATOM 3589 O O . LEU C 1 96 ? 23.386 8.653 51.061 1.00 12.58 187 LEU C O 1
ATOM 3594 N N . TYR C 1 97 ? 24.363 6.643 50.859 1.00 11.87 188 TYR C N 1
ATOM 3595 C CA . TYR C 1 97 ? 24.191 6.636 49.412 1.00 11.54 188 TYR C CA 1
ATOM 3596 C C . TYR C 1 97 ? 22.704 6.671 49.081 1.00 12.70 188 TYR C C 1
ATOM 3597 O O . TYR C 1 97 ? 22.322 7.265 48.089 1.00 13.93 188 TYR C O 1
ATOM 3606 N N . GLY C 1 98 ? 21.850 6.023 49.861 1.00 14.25 189 GLY C N 1
ATOM 3607 C CA . GLY C 1 98 ? 20.427 6.015 49.533 1.00 15.82 189 GLY C CA 1
ATOM 3608 C C . GLY C 1 98 ? 19.811 7.379 49.630 1.00 15.98 189 GLY C C 1
ATOM 3609 O O . GLY C 1 98 ? 19.041 7.812 48.730 1.00 16.72 189 GLY C O 1
ATOM 3610 N N . VAL C 1 99 ? 20.097 8.104 50.686 1.00 15.03 190 VAL C N 1
ATOM 3611 C CA A VAL C 1 99 ? 19.504 9.432 50.795 0.50 16.15 190 VAL C CA 1
ATOM 3612 C CA B VAL C 1 99 ? 19.590 9.455 50.893 0.50 15.79 190 VAL C CA 1
ATOM 3613 C C . VAL C 1 99 ? 20.152 10.369 49.813 1.00 15.64 190 VAL C C 1
ATOM 3614 O O . VAL C 1 99 ? 19.470 11.237 49.319 1.00 16.16 190 VAL C O 1
ATOM 3621 N N . THR C 1 100 ? 21.434 10.191 49.505 1.00 13.62 191 THR C N 1
ATOM 3622 C CA . THR C 1 100 ? 22.056 11.007 48.459 1.00 12.66 191 THR C CA 1
ATOM 3623 C C . THR C 1 100 ? 21.433 10.739 47.080 1.00 13.13 191 THR C C 1
ATOM 3624 O O . THR C 1 100 ? 21.161 11.689 46.344 1.00 12.16 191 THR C O 1
ATOM 3628 N N . GLU C 1 101 ? 21.205 9.489 46.708 1.00 13.85 192 GLU C N 1
ATOM 3629 C CA . GLU C 1 101 ? 20.652 9.165 45.380 1.00 15.22 192 GLU C CA 1
ATOM 3630 C C . GLU C 1 101 ? 19.248 9.763 45.272 1.00 16.12 192 GLU C C 1
ATOM 3631 O O . GLU C 1 101 ? 18.859 10.356 44.255 1.00 15.94 192 GLU C O 1
ATOM 3637 N N . ALA C 1 102 ? 18.478 9.631 46.327 1.00 15.80 193 ALA C N 1
ATOM 3638 C CA . ALA C 1 102 ? 17.134 10.173 46.348 1.00 16.99 193 ALA C CA 1
ATOM 3639 C C . ALA C 1 102 ? 17.187 11.694 46.145 1.00 17.45 193 ALA C C 1
ATOM 3640 O O . ALA C 1 102 ? 16.408 12.208 45.332 1.00 17.81 193 ALA C O 1
ATOM 3642 N N . ALA C 1 103 ? 18.090 12.408 46.841 1.00 15.38 194 ALA C N 1
ATOM 3643 C CA . ALA C 1 103 ? 18.250 13.870 46.724 1.00 16.59 194 ALA C CA 1
ATOM 3644 C C . ALA C 1 103 ? 18.633 14.259 45.332 1.00 16.44 194 ALA C C 1
ATOM 3645 O O . ALA C 1 103 ? 18.123 15.231 44.796 1.00 16.43 194 ALA C O 1
ATOM 3647 N N . ILE C 1 104 ? 19.608 13.566 44.757 1.00 14.41 195 ILE C N 1
ATOM 3648 C CA . ILE C 1 104 ? 19.975 13.804 43.350 1.00 13.94 195 ILE C CA 1
ATOM 3649 C C . ILE C 1 104 ? 18.797 13.623 42.382 1.00 14.17 195 ILE C C 1
ATOM 3650 O O . ILE C 1 104 ? 18.533 14.479 41.531 1.00 13.44 195 ILE C O 1
ATOM 3655 N N . LEU C 1 105 ? 18.081 12.505 42.473 1.00 15.94 196 LEU C N 1
ATOM 3656 C CA . LEU C 1 105 ? 16.931 12.267 41.580 1.00 16.19 196 LEU C CA 1
ATOM 3657 C C . LEU C 1 105 ? 15.903 13.388 41.772 1.00 18.34 196 LEU C C 1
ATOM 3658 O O . LEU C 1 105 ? 15.417 13.949 40.778 1.00 17.25 196 LEU C O 1
ATOM 3663 N N . ALA C 1 106 ? 15.580 13.746 43.022 1.00 18.62 197 ALA C N 1
ATOM 3664 C CA . ALA C 1 106 ? 14.571 14.793 43.293 1.00 20.45 197 ALA C CA 1
ATOM 3665 C C . ALA C 1 106 ? 14.981 16.165 42.799 1.00 20.28 197 ALA C C 1
ATOM 3666 O O . ALA C 1 106 ? 14.104 16.948 42.396 1.00 20.66 197 ALA C O 1
ATOM 3668 N N . ALA C 1 107 ? 16.271 16.495 42.860 1.00 18.32 198 ALA C N 1
ATOM 3669 C CA . ALA C 1 107 ? 16.851 17.746 42.323 1.00 18.69 198 ALA C CA 1
ATOM 3670 C C . ALA C 1 107 ? 16.738 17.750 40.815 1.00 17.51 198 ALA C C 1
ATOM 3671 O O . ALA C 1 107 ? 17.020 18.790 40.200 1.00 19.32 198 ALA C O 1
ATOM 3673 N N . GLY C 1 108 ? 16.394 16.613 40.184 1.00 16.62 199 GLY C N 1
ATOM 3674 C CA . GLY C 1 108 ? 16.242 16.523 38.768 1.00 16.19 199 GLY C CA 1
ATOM 3675 C C . GLY C 1 108 ? 17.469 16.115 37.999 1.00 14.65 199 GLY C C 1
ATOM 3676 O O . GLY C 1 108 ? 17.530 16.358 36.813 1.00 15.34 199 GLY C O 1
ATOM 3677 N N . TYR C 1 109 ? 18.445 15.539 38.698 1.00 13.34 200 TYR C N 1
ATOM 3678 C CA . TYR C 1 109 ? 19.706 15.168 38.101 1.00 12.09 200 TYR C CA 1
ATOM 3679 C C . TYR C 1 109 ? 19.815 13.666 37.895 1.00 10.98 200 TYR C C 1
ATOM 3680 O O . TYR C 1 109 ? 18.953 12.870 38.345 1.00 12.19 200 TYR C O 1
ATOM 3689 N N . ALA C 1 110 ? 20.878 13.249 37.198 1.00 10.52 201 ALA C N 1
ATOM 3690 C CA . ALA C 1 110 ? 21.139 11.855 36.869 1.00 10.91 201 ALA C CA 1
ATOM 3691 C C . ALA C 1 110 ? 22.231 11.303 37.786 1.00 10.75 201 ALA C C 1
ATOM 3692 O O . ALA C 1 110 ? 23.356 11.835 37.826 1.00 11.91 201 ALA C O 1
ATOM 3694 N N . PRO C 1 111 ? 21.958 10.197 38.491 1.00 9.88 202 PRO C N 1
ATOM 3695 C CA . PRO C 1 111 ? 22.973 9.640 39.366 1.00 10.89 202 PRO C CA 1
ATOM 3696 C C . PRO C 1 111 ? 24.220 9.131 38.680 1.00 10.54 202 PRO C C 1
ATOM 3697 O O . PRO C 1 111 ? 25.239 9.052 39.325 1.00 11.07 202 PRO C O 1
ATOM 3701 N N . ALA C 1 112 ? 24.115 8.798 37.397 1.00 11.79 203 ALA C N 1
ATOM 3702 C CA . ALA C 1 112 ? 25.212 8.234 36.650 1.00 13.66 203 ALA C CA 1
ATOM 3703 C C . ALA C 1 112 ? 26.139 9.253 36.028 1.00 13.99 203 ALA C C 1
ATOM 3704 O O . ALA C 1 112 ? 27.187 8.845 35.484 1.00 15.43 203 ALA C O 1
ATOM 3706 N N . ILE C 1 113 ? 25.800 10.548 36.045 1.00 12.11 204 ILE C N 1
ATOM 3707 C CA . ILE C 1 113 ? 26.657 11.559 35.440 1.00 11.55 204 ILE C CA 1
ATOM 3708 C C . ILE C 1 113 ? 27.425 12.241 36.566 1.00 11.23 204 ILE C C 1
ATOM 3709 O O . ILE C 1 113 ? 26.964 13.179 37.214 1.00 11.56 204 ILE C O 1
ATOM 3714 N N . GLY C 1 114 ? 28.634 11.757 36.776 1.00 12.77 205 GLY C N 1
ATOM 3715 C CA . GLY C 1 114 ? 29.539 12.267 37.797 1.00 11.91 205 GLY C CA 1
ATOM 3716 C C . GLY C 1 114 ? 30.708 13.027 37.271 1.00 10.73 205 GLY C C 1
ATOM 3717 O O . GLY C 1 114 ? 30.821 13.324 36.069 1.00 11.21 205 GLY C O 1
ATOM 3718 N N . PHE C 1 115 ? 31.570 13.381 38.209 1.00 10.58 206 PHE C N 1
ATOM 3719 C CA . PHE C 1 115 ? 32.656 14.304 38.009 1.00 10.78 206 PHE C CA 1
ATOM 3720 C C . PHE C 1 115 ? 33.986 13.701 38.429 1.00 11.45 206 PHE C C 1
ATOM 3721 O O . PHE C 1 115 ? 34.913 13.685 37.633 1.00 14.86 206 PHE C O 1
ATOM 3729 N N . VAL C 1 116 ? 34.144 13.333 39.684 1.00 12.57 207 VAL C N 1
ATOM 3730 C CA . VAL C 1 116 ? 35.359 12.624 40.155 1.00 13.40 207 VAL C CA 1
ATOM 3731 C C . VAL C 1 116 ? 35.265 11.148 39.837 1.00 15.29 207 VAL C C 1
ATOM 3732 O O . VAL C 1 116 ? 36.176 10.547 39.236 1.00 16.23 207 VAL C O 1
ATOM 3736 N N . HIS C 1 117 ? 34.170 10.561 40.254 1.00 15.06 208 HIS C N 1
ATOM 3737 C CA . HIS C 1 117 ? 33.791 9.214 39.921 1.00 17.98 208 HIS C CA 1
ATOM 3738 C C . HIS C 1 117 ? 33.060 9.364 38.587 1.00 20.53 208 HIS C C 1
ATOM 3739 O O . HIS C 1 117 ? 32.217 10.237 38.455 1.00 22.28 208 HIS C O 1
ATOM 3746 N N . THR C 1 118 ? 33.394 8.569 37.596 1.00 24.60 209 THR C N 1
ATOM 3747 C CA . THR C 1 118 ? 32.613 8.605 36.361 1.00 26.01 209 THR C CA 1
ATOM 3748 C C . THR C 1 118 ? 32.452 7.162 35.880 1.00 28.05 209 THR C C 1
ATOM 3749 O O . THR C 1 118 ? 33.308 6.338 36.174 1.00 29.20 209 THR C O 1
ATOM 3753 N N . GLY C 1 119 ? 31.321 6.835 35.239 1.00 28.13 210 GLY C N 1
ATOM 3754 C CA . GLY C 1 119 ? 31.092 5.481 34.636 1.00 28.52 210 GLY C CA 1
ATOM 3755 C C . GLY C 1 119 ? 30.448 4.328 35.419 1.00 28.84 210 GLY C C 1
ATOM 3756 O O . GLY C 1 119 ? 30.422 3.189 34.946 1.00 30.80 210 GLY C O 1
ATOM 3757 N N . LYS C 1 120 ? 29.951 4.566 36.618 1.00 27.14 211 LYS C N 1
ATOM 3758 C CA . LYS C 1 120 ? 29.163 3.577 37.344 1.00 26.06 211 LYS C CA 1
ATOM 3759 C C . LYS C 1 120 ? 27.821 4.211 37.414 1.00 23.18 211 LYS C C 1
ATOM 3760 O O . LYS C 1 120 ? 27.716 5.437 37.291 1.00 21.65 211 LYS C O 1
ATOM 3766 N N . PRO C 1 121 ? 26.780 3.426 37.657 1.00 20.51 212 PRO C N 1
ATOM 3767 C CA . PRO C 1 121 ? 25.428 3.964 37.619 1.00 19.44 212 PRO C CA 1
ATOM 3768 C C . PRO C 1 121 ? 25.195 4.996 38.725 1.00 18.31 212 PRO C C 1
ATOM 3769 O O . PRO C 1 121 ? 24.236 5.775 38.639 1.00 17.64 212 PRO C O 1
ATOM 3773 N N . LEU C 1 122 ? 26.021 4.990 39.771 1.00 16.02 213 LEU C N 1
ATOM 3774 C CA . LEU C 1 122 ? 25.849 5.905 40.892 1.00 15.30 213 LEU C CA 1
ATOM 3775 C C . LEU C 1 122 ? 27.060 6.852 41.048 1.00 13.55 213 LEU C C 1
ATOM 3776 O O . LEU C 1 122 ? 27.252 7.395 42.129 1.00 13.38 213 LEU C O 1
ATOM 3781 N N . SER C 1 123 ? 27.814 7.126 39.983 1.00 12.45 214 SER C N 1
ATOM 3782 C CA . SER C 1 123 ? 28.997 7.990 40.065 1.00 12.69 214 SER C CA 1
ATOM 3783 C C . SER C 1 123 ? 28.729 9.328 40.776 1.00 11.00 214 SER C C 1
ATOM 3784 O O . SER C 1 123 ? 29.546 9.758 41.633 1.00 10.44 214 SER C O 1
ATOM 3787 N N . PHE C 1 124 ? 27.645 10.034 40.435 1.00 10.06 215 PHE C N 1
ATOM 3788 C CA . PHE C 1 124 ? 27.404 11.341 41.056 1.00 9.74 215 PHE C CA 1
ATOM 3789 C C . PHE C 1 124 ? 26.983 11.175 42.512 1.00 9.73 215 PHE C C 1
ATOM 3790 O O . PHE C 1 124 ? 27.252 12.033 43.340 1.00 10.01 215 PHE C O 1
ATOM 3798 N N . VAL C 1 125 ? 26.340 10.066 42.843 1.00 10.38 216 VAL C N 1
ATOM 3799 C CA . VAL C 1 125 ? 26.010 9.754 44.218 1.00 11.19 216 VAL C CA 1
ATOM 3800 C C . VAL C 1 125 ? 27.299 9.671 45.047 1.00 10.66 216 VAL C C 1
ATOM 3801 O O . VAL C 1 125 ? 27.410 10.239 46.144 1.00 10.82 216 VAL C O 1
ATOM 3805 N N . TYR C 1 126 ? 28.275 8.941 44.543 1.00 10.30 217 TYR C N 1
ATOM 3806 C CA . TYR C 1 126 ? 29.564 8.833 45.236 1.00 11.12 217 TYR C CA 1
ATOM 3807 C C . TYR C 1 126 ? 30.238 10.169 45.378 1.00 11.09 217 TYR C C 1
ATOM 3808 O O . TYR C 1 126 ? 30.776 10.498 46.441 1.00 12.50 217 TYR C O 1
ATOM 3817 N N . ASP C 1 127 ? 30.195 10.998 44.342 1.00 10.24 218 ASP C N 1
ATOM 3818 C CA . ASP C 1 127 ? 30.798 12.332 44.414 1.00 10.52 218 ASP C CA 1
ATOM 3819 C C . ASP C 1 127 ? 30.195 13.141 45.533 1.00 9.79 218 ASP C C 1
ATOM 3820 O O . ASP C 1 127 ? 30.920 13.763 46.307 1.00 11.24 218 ASP C O 1
ATOM 3825 N N . ILE C 1 128 ? 28.876 13.200 45.583 1.00 9.69 219 ILE C N 1
ATOM 3826 C CA . ILE C 1 128 ? 28.224 14.078 46.569 1.00 9.71 219 ILE C CA 1
ATOM 3827 C C . ILE C 1 128 ? 28.336 13.499 47.973 1.00 10.20 219 ILE C C 1
ATOM 3828 O O . ILE C 1 128 ? 28.681 14.201 48.935 1.00 10.71 219 ILE C O 1
ATOM 3833 N N . ALA C 1 129 ? 28.053 12.207 48.118 1.00 10.54 220 ALA C N 1
ATOM 3834 C CA . ALA C 1 129 ? 28.168 11.578 49.448 1.00 10.64 220 ALA C CA 1
ATOM 3835 C C . ALA C 1 129 ? 29.578 11.716 50.008 1.00 10.61 220 ALA C C 1
ATOM 3836 O O . ALA C 1 129 ? 29.735 11.927 51.227 1.00 11.12 220 ALA C O 1
ATOM 3838 N N . ASP C 1 130 ? 30.601 11.617 49.173 1.00 10.22 221 ASP C N 1
ATOM 3839 C CA . ASP C 1 130 ? 31.987 11.685 49.636 1.00 11.10 221 ASP C CA 1
ATOM 3840 C C . ASP C 1 130 ? 32.315 13.038 50.245 1.00 11.24 221 ASP C C 1
ATOM 3841 O O . ASP C 1 130 ? 33.219 13.133 51.072 1.00 11.79 221 ASP C O 1
ATOM 3846 N N . ILE C 1 131 ? 31.591 14.105 49.883 1.00 10.00 222 ILE C N 1
ATOM 3847 C CA . ILE C 1 131 ? 31.861 15.424 50.462 1.00 10.63 222 ILE C CA 1
ATOM 3848 C C . ILE C 1 131 ? 31.619 15.418 51.968 1.00 10.97 222 ILE C C 1
ATOM 3849 O O . ILE C 1 131 ? 32.325 16.096 52.714 1.00 13.14 222 ILE C O 1
ATOM 3854 N N . ILE C 1 132 ? 30.630 14.640 52.414 1.00 10.62 223 ILE C N 1
ATOM 3855 C CA . ILE C 1 132 ? 30.223 14.658 53.819 1.00 11.74 223 ILE C CA 1
ATOM 3856 C C . ILE C 1 132 ? 30.447 13.362 54.573 1.00 12.33 223 ILE C C 1
ATOM 3857 O O . ILE C 1 132 ? 30.369 13.353 55.806 1.00 13.70 223 ILE C O 1
ATOM 3862 N N . LYS C 1 133 ? 30.785 12.279 53.908 1.00 11.34 224 LYS C N 1
ATOM 3863 C CA . LYS C 1 133 ? 30.726 10.998 54.589 1.00 13.37 224 LYS C CA 1
ATOM 3864 C C . LYS C 1 133 ? 31.632 10.817 55.768 1.00 13.29 224 LYS C C 1
ATOM 3865 O O . LYS C 1 133 ? 31.252 10.083 56.701 1.00 12.72 224 LYS C O 1
ATOM 3871 N N . PHE C 1 134 ? 32.811 11.439 55.772 1.00 12.78 225 PHE C N 1
ATOM 3872 C CA . PHE C 1 134 ? 33.775 11.292 56.876 1.00 13.81 225 PHE C CA 1
ATOM 3873 C C . PHE C 1 134 ? 33.494 12.230 58.040 1.00 15.34 225 PHE C C 1
ATOM 3874 O O . PHE C 1 134 ? 34.184 12.134 59.080 1.00 17.49 225 PHE C O 1
ATOM 3882 N N . ASP C 1 135 ? 32.500 13.098 57.940 1.00 14.05 226 ASP C N 1
ATOM 3883 C CA . ASP C 1 135 ? 32.234 14.063 59.021 1.00 16.26 226 ASP C CA 1
ATOM 3884 C C . ASP C 1 135 ? 31.700 13.361 60.269 1.00 16.53 226 ASP C C 1
ATOM 3885 O O . ASP C 1 135 ? 32.277 13.526 61.375 1.00 17.70 226 ASP C O 1
ATOM 3890 N N . THR C 1 136 ? 30.605 12.619 60.119 1.00 14.00 227 THR C N 1
ATOM 3891 C CA . THR C 1 136 ? 30.006 11.880 61.214 1.00 14.51 227 THR C CA 1
ATOM 3892 C C . THR C 1 136 ? 29.712 10.418 60.889 1.00 13.41 227 THR C C 1
ATOM 3893 O O . THR C 1 136 ? 29.786 9.555 61.785 1.00 14.04 227 THR C O 1
ATOM 3897 N N . VAL C 1 137 ? 29.352 10.108 59.649 1.00 13.22 228 VAL C N 1
ATOM 3898 C CA . VAL C 1 137 ? 28.845 8.795 59.298 1.00 12.78 228 VAL C CA 1
ATOM 3899 C C . VAL C 1 137 ? 29.958 7.743 59.445 1.00 12.19 228 VAL C C 1
ATOM 3900 O O . VAL C 1 137 ? 29.780 6.753 60.179 1.00 13.01 228 VAL C O 1
ATOM 3904 N N . VAL C 1 138 ? 31.089 7.929 58.802 1.00 12.11 229 VAL C N 1
ATOM 3905 C CA . VAL C 1 138 ? 32.169 6.949 58.925 1.00 11.97 229 VAL C CA 1
ATOM 3906 C C . VAL C 1 138 ? 32.731 6.885 60.357 1.00 12.28 229 VAL C C 1
ATOM 3907 O O . VAL C 1 138 ? 32.916 5.776 60.883 1.00 12.58 229 VAL C O 1
ATOM 3911 N N . PRO C 1 139 ? 32.951 8.025 61.036 1.00 12.13 230 PRO C N 1
ATOM 3912 C CA . PRO C 1 139 ? 33.384 7.916 62.446 1.00 13.11 230 PRO C CA 1
ATOM 3913 C C . PRO C 1 139 ? 32.417 7.099 63.298 1.00 13.25 230 PRO C C 1
ATOM 3914 O O . PRO C 1 139 ? 32.842 6.318 64.169 1.00 13.50 230 PRO C O 1
ATOM 3918 N N . LYS C 1 140 ? 31.113 7.238 63.058 1.00 12.41 231 LYS C N 1
ATOM 3919 C CA . LYS C 1 140 ? 30.121 6.468 63.783 1.00 13.38 231 LYS C CA 1
ATOM 3920 C C . LYS C 1 140 ? 30.291 4.995 63.546 1.00 12.50 231 LYS C C 1
ATOM 3921 O O . LYS C 1 140 ? 30.147 4.201 64.484 1.00 13.41 231 LYS C O 1
ATOM 3927 N N . ALA C 1 141 ? 30.583 4.598 62.322 1.00 12.99 232 ALA C N 1
ATOM 3928 C CA . ALA C 1 141 ? 30.861 3.196 62.005 1.00 12.42 232 ALA C CA 1
ATOM 3929 C C . ALA C 1 141 ? 32.008 2.643 62.838 1.00 12.92 232 ALA C C 1
ATOM 3930 O O . ALA C 1 141 ? 31.963 1.506 63.310 1.00 13.31 232 ALA C O 1
ATOM 3932 N N . PHE C 1 142 ? 33.054 3.444 63.018 1.00 12.27 233 PHE C N 1
ATOM 3933 C CA . PHE C 1 142 ? 34.163 3.035 63.891 1.00 12.51 233 PHE C CA 1
ATOM 3934 C C . PHE C 1 142 ? 33.750 2.918 65.342 1.00 13.23 233 PHE C C 1
ATOM 3935 O O . PHE C 1 142 ? 34.160 1.976 66.034 1.00 13.00 233 PHE C O 1
ATOM 3943 N N . GLU C 1 143 ? 32.987 3.877 65.845 1.00 13.02 234 GLU C N 1
ATOM 3944 C CA . GLU C 1 143 ? 32.539 3.842 67.217 1.00 13.98 234 GLU C CA 1
ATOM 3945 C C . GLU C 1 143 ? 31.745 2.553 67.446 1.00 14.01 234 GLU C C 1
ATOM 3946 O O . GLU C 1 143 ? 31.901 1.855 68.481 1.00 14.01 234 GLU C O 1
ATOM 3952 N N . ILE C 1 144 ? 30.883 2.203 66.502 1.00 14.17 235 ILE C N 1
ATOM 3953 C CA . ILE C 1 144 ? 30.036 1.019 66.670 1.00 15.49 235 ILE C CA 1
ATOM 3954 C C . ILE C 1 144 ? 30.844 -0.246 66.536 1.00 15.59 235 ILE C C 1
ATOM 3955 O O . ILE C 1 144 ? 30.709 -1.160 67.372 1.00 15.42 235 ILE C O 1
ATOM 3960 N N . ALA C 1 145 ? 31.739 -0.309 65.563 1.00 14.59 236 ALA C N 1
ATOM 3961 C CA . ALA C 1 145 ? 32.572 -1.507 65.409 1.00 14.93 236 ALA C CA 1
ATOM 3962 C C . ALA C 1 145 ? 33.355 -1.757 66.684 1.00 15.84 236 ALA C C 1
ATOM 3963 O O . ALA C 1 145 ? 33.487 -2.920 67.123 1.00 16.90 236 ALA C O 1
ATOM 3965 N N . ARG C 1 146 ? 33.843 -0.677 67.294 1.00 14.57 237 ARG C N 1
ATOM 3966 C CA . ARG C 1 146 ? 34.711 -0.803 68.482 1.00 15.40 237 ARG C CA 1
ATOM 3967 C C . ARG C 1 146 ? 33.960 -1.384 69.666 1.00 17.32 237 ARG C C 1
ATOM 3968 O O . ARG C 1 146 ? 34.577 -1.988 70.574 1.00 17.96 237 ARG C O 1
ATOM 3976 N N . ARG C 1 147 ? 32.639 -1.216 69.692 1.00 17.23 238 ARG C N 1
ATOM 3977 C CA . ARG C 1 147 ? 31.784 -1.834 70.729 1.00 21.32 238 ARG C CA 1
ATOM 3978 C C . ARG C 1 147 ? 31.616 -3.311 70.506 1.00 23.94 238 ARG C C 1
ATOM 3979 O O . ARG C 1 147 ? 31.142 -4.001 71.399 1.00 23.71 238 ARG C O 1
ATOM 3987 N N . ASN C 1 148 ? 31.908 -3.804 69.307 1.00 27.60 239 ASN C N 1
ATOM 3988 C CA . ASN C 1 148 ? 31.668 -5.222 69.002 1.00 29.81 239 ASN C CA 1
ATOM 3989 C C . ASN C 1 148 ? 30.235 -5.674 69.400 1.00 30.51 239 ASN C C 1
ATOM 3990 O O . ASN C 1 148 ? 30.081 -6.669 70.117 1.00 30.76 239 ASN C O 1
ATOM 3995 N N . PRO C 1 149 ? 29.187 -4.966 68.932 1.00 30.78 240 PRO C N 1
ATOM 3996 C CA . PRO C 1 149 ? 27.812 -5.250 69.363 1.00 31.04 240 PRO C CA 1
ATOM 3997 C C . PRO C 1 149 ? 27.234 -6.534 68.739 1.00 30.63 240 PRO C C 1
ATOM 3998 O O . PRO C 1 149 ? 27.781 -7.055 67.776 1.00 30.16 240 PRO C O 1
ATOM 4002 N N . GLY C 1 150 ? 26.163 -7.049 69.326 1.00 31.03 241 GLY C N 1
ATOM 4003 C CA . GLY C 1 150 ? 25.526 -8.273 68.823 1.00 30.39 241 GLY C CA 1
ATOM 4004 C C . GLY C 1 150 ? 24.912 -8.119 67.435 1.00 29.46 241 GLY C C 1
ATOM 4005 O O . GLY C 1 150 ? 24.979 -9.051 66.615 1.00 29.45 241 GLY C O 1
ATOM 4006 N N . GLU C 1 151 ? 24.331 -6.942 67.163 1.00 27.54 242 GLU C N 1
ATOM 4007 C CA . GLU C 1 151 ? 23.707 -6.637 65.853 1.00 27.18 242 GLU C CA 1
ATOM 4008 C C . GLU C 1 151 ? 24.317 -5.356 65.276 1.00 25.04 242 GLU C C 1
ATOM 4009 O O . GLU C 1 151 ? 23.687 -4.296 65.307 1.00 24.56 242 GLU C O 1
ATOM 4015 N N . PRO C 1 152 ? 25.549 -5.440 64.750 1.00 24.17 243 PRO C N 1
ATOM 4016 C CA . PRO C 1 152 ? 26.209 -4.201 64.296 1.00 23.10 243 PRO C CA 1
ATOM 4017 C C . PRO C 1 152 ? 25.493 -3.483 63.152 1.00 22.12 243 PRO C C 1
ATOM 4018 O O . PRO C 1 152 ? 25.394 -2.260 63.202 1.00 20.71 243 PRO C O 1
ATOM 4022 N N . ASP C 1 153 ? 25.024 -4.193 62.132 1.00 21.18 244 ASP C N 1
ATOM 4023 C CA . ASP C 1 153 ? 24.284 -3.536 61.037 1.00 21.94 244 ASP C CA 1
ATOM 4024 C C . ASP C 1 153 ? 23.089 -2.720 61.554 1.00 20.95 244 ASP C C 1
ATOM 4025 O O . ASP C 1 153 ? 22.870 -1.578 61.130 1.00 18.74 244 ASP C O 1
ATOM 4030 N N . ARG C 1 154 ? 22.290 -3.309 62.440 1.00 20.40 245 ARG C N 1
ATOM 4031 C CA . ARG C 1 154 ? 21.153 -2.580 62.986 1.00 19.36 245 ARG C CA 1
ATOM 4032 C C . ARG C 1 154 ? 21.614 -1.377 63.770 1.00 17.56 245 ARG C C 1
ATOM 4033 O O . ARG C 1 154 ? 21.006 -0.299 63.669 1.00 17.64 245 ARG C O 1
ATOM 4041 N N . GLU C 1 155 ? 22.688 -1.517 64.543 1.00 16.88 246 GLU C N 1
ATOM 4042 C CA . GLU C 1 155 ? 23.161 -0.397 65.315 1.00 15.79 246 GLU C CA 1
ATOM 4043 C C . GLU C 1 155 ? 23.609 0.732 64.389 1.00 13.86 246 GLU C C 1
ATOM 4044 O O . GLU C 1 155 ? 23.399 1.897 64.685 1.00 13.91 246 GLU C O 1
ATOM 4050 N N . VAL C 1 156 ? 24.269 0.371 63.300 1.00 14.38 247 VAL C N 1
ATOM 4051 C CA . VAL C 1 156 ? 24.701 1.377 62.327 1.00 14.44 247 VAL C CA 1
ATOM 4052 C C . VAL C 1 156 ? 23.503 2.066 61.679 1.00 13.94 247 VAL C C 1
ATOM 4053 O O . VAL C 1 156 ? 23.485 3.298 61.531 1.00 12.42 247 VAL C O 1
ATOM 4057 N N . ARG C 1 157 ? 22.508 1.272 61.295 1.00 15.02 248 ARG C N 1
ATOM 4058 C CA . ARG C 1 157 ? 21.278 1.855 60.681 1.00 15.47 248 ARG C CA 1
ATOM 4059 C C . ARG C 1 157 ? 20.610 2.840 61.588 1.00 15.65 248 ARG C C 1
ATOM 4060 O O . ARG C 1 157 ? 20.253 3.940 61.166 1.00 15.32 248 ARG C O 1
ATOM 4068 N N . LEU C 1 158 ? 20.414 2.468 62.846 1.00 15.62 249 LEU C N 1
ATOM 4069 C CA . LEU C 1 158 ? 19.740 3.360 63.753 1.00 16.25 249 LEU C CA 1
ATOM 4070 C C . LEU C 1 158 ? 20.569 4.612 64.014 1.00 14.59 249 LEU C C 1
ATOM 4071 O O . LEU C 1 158 ? 20.033 5.702 64.073 1.00 15.23 249 LEU C O 1
ATOM 4076 N N . ALA C 1 159 ? 21.889 4.473 64.116 1.00 14.24 250 ALA C N 1
ATOM 4077 C CA . ALA C 1 159 ? 22.719 5.627 64.311 1.00 14.45 250 ALA C CA 1
ATOM 4078 C C . ALA C 1 159 ? 22.676 6.564 63.103 1.00 13.39 250 ALA C C 1
ATOM 4079 O O . ALA C 1 159 ? 22.717 7.770 63.264 1.00 14.31 250 ALA C O 1
ATOM 4081 N N . CYS C 1 160 ? 22.669 5.994 61.911 1.00 12.87 251 CYS C N 1
ATOM 4082 C CA . CYS C 1 160 ? 22.657 6.802 60.694 1.00 13.25 251 CYS C CA 1
ATOM 4083 C C . CYS C 1 160 ? 21.325 7.532 60.553 1.00 13.47 251 CYS C C 1
ATOM 4084 O O . CYS C 1 160 ? 21.291 8.694 60.191 1.00 12.69 251 CYS C O 1
ATOM 4087 N N . ARG C 1 161 ? 20.213 6.877 60.878 1.00 12.86 252 ARG C N 1
ATOM 4088 C CA . ARG C 1 161 ? 18.921 7.592 60.883 1.00 13.82 252 ARG C CA 1
ATOM 4089 C C . ARG C 1 161 ? 18.984 8.768 61.799 1.00 14.05 252 ARG C C 1
ATOM 4090 O O . ARG C 1 161 ? 18.556 9.865 61.441 1.00 14.19 252 ARG C O 1
ATOM 4098 N N . ASP C 1 162 ? 19.526 8.602 62.986 1.00 13.26 253 ASP C N 1
ATOM 4099 C CA . ASP C 1 162 ? 19.635 9.705 63.931 1.00 14.87 253 ASP C CA 1
ATOM 4100 C C . ASP C 1 162 ? 20.558 10.816 63.410 1.00 14.37 253 ASP C C 1
ATOM 4101 O O . ASP C 1 162 ? 20.242 11.987 63.543 1.00 14.96 253 ASP C O 1
ATOM 4106 N N . ILE C 1 163 ? 21.715 10.465 62.844 1.00 13.31 254 ILE C N 1
ATOM 4107 C CA . ILE C 1 163 ? 22.582 11.464 62.255 1.00 13.76 254 ILE C CA 1
ATOM 4108 C C . ILE C 1 163 ? 21.851 12.261 61.161 1.00 12.90 254 ILE C C 1
ATOM 4109 O O . ILE C 1 163 ? 21.861 13.470 61.174 1.00 13.93 254 ILE C O 1
ATOM 4114 N N . PHE C 1 164 ? 21.158 11.581 60.258 1.00 12.19 255 PHE C N 1
ATOM 4115 C CA . PHE C 1 164 ? 20.492 12.269 59.151 1.00 12.90 255 PHE C CA 1
ATOM 4116 C C . PHE C 1 164 ? 19.373 13.147 59.664 1.00 14.10 255 PHE C C 1
ATOM 4117 O O . PHE C 1 164 ? 19.178 14.272 59.152 1.00 14.45 255 PHE C O 1
ATOM 4125 N N . ARG C 1 165 ? 18.625 12.687 60.672 1.00 14.59 256 ARG C N 1
ATOM 4126 C CA A ARG C 1 165 ? 17.512 13.468 61.223 0.50 15.57 256 ARG C CA 1
ATOM 4127 C CA B ARG C 1 165 ? 17.507 13.475 61.220 0.50 15.30 256 ARG C CA 1
ATOM 4128 C C . ARG C 1 165 ? 18.049 14.684 61.961 1.00 16.53 256 ARG C C 1
ATOM 4129 O O . ARG C 1 165 ? 17.622 15.840 61.712 1.00 17.54 256 ARG C O 1
ATOM 4144 N N . SER C 1 166 ? 18.987 14.466 62.868 1.00 16.58 257 SER C N 1
ATOM 4145 C CA . SER C 1 166 ? 19.498 15.533 63.688 1.00 18.23 257 SER C CA 1
ATOM 4146 C C . SER C 1 166 ? 20.308 16.563 62.927 1.00 18.63 257 SER C C 1
ATOM 4147 O O . SER C 1 166 ? 20.312 17.741 63.296 1.00 19.84 257 SER C O 1
ATOM 4150 N N . SER C 1 167 ? 20.964 16.141 61.847 1.00 17.52 258 SER C N 1
ATOM 4151 C CA . SER C 1 167 ? 21.819 17.009 61.052 1.00 17.43 258 SER C CA 1
ATOM 4152 C C . SER C 1 167 ? 21.093 17.657 59.914 1.00 16.90 258 SER C C 1
ATOM 4153 O O . SER C 1 167 ? 21.683 18.461 59.210 1.00 17.84 258 SER C O 1
ATOM 4156 N N . LYS C 1 168 ? 19.845 17.284 59.683 1.00 16.48 259 LYS C N 1
ATOM 4157 C CA . LYS C 1 168 ? 19.076 17.831 58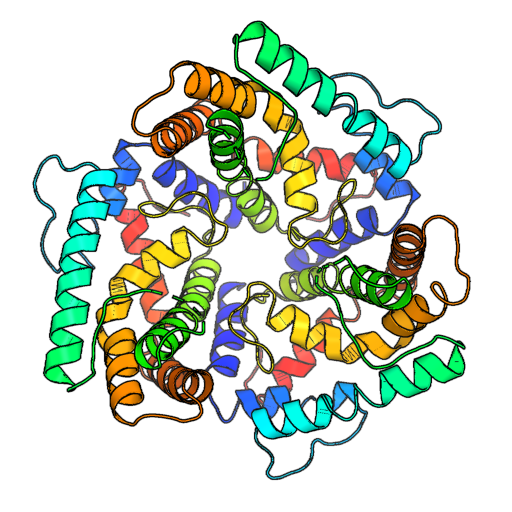.550 1.00 16.12 259 LYS C CA 1
ATOM 4158 C C . LYS C 1 168 ? 19.858 17.542 57.265 1.00 14.99 259 LYS C C 1
ATOM 4159 O O . LYS C 1 168 ? 19.918 18.353 56.371 1.00 16.13 259 LYS C O 1
ATOM 4165 N N . THR C 1 169 ? 20.373 16.323 57.147 1.00 13.75 260 THR C N 1
ATOM 4166 C CA . THR C 1 169 ? 21.204 15.934 56.013 1.00 15.07 260 THR C CA 1
ATOM 4167 C C . THR C 1 169 ? 20.501 16.103 54.688 1.00 15.30 260 THR C C 1
ATOM 4168 O O . THR C 1 169 ? 21.076 16.691 53.761 1.00 15.14 260 THR C O 1
ATOM 4172 N N . LEU C 1 170 ? 19.289 15.605 54.546 1.00 15.25 261 LEU C N 1
ATOM 4173 C CA A LEU C 1 170 ? 18.580 15.706 53.253 0.50 17.08 261 LEU C CA 1
ATOM 4174 C CA B LEU C 1 170 ? 18.604 15.712 53.260 0.50 16.22 261 LEU C CA 1
ATOM 4175 C C . LEU C 1 170 ? 18.346 17.159 52.846 1.00 17.04 261 LEU C C 1
ATOM 4176 O O . LEU C 1 170 ? 18.625 17.537 51.695 1.00 18.26 261 LEU C O 1
ATOM 4185 N N . ALA C 1 171 ? 17.823 17.959 53.772 1.00 17.28 262 ALA C N 1
ATOM 4186 C CA . ALA C 1 171 ? 17.523 19.363 53.458 1.00 17.24 262 ALA C CA 1
ATOM 4187 C C . ALA C 1 171 ? 18.778 20.087 53.043 1.00 17.23 262 ALA C C 1
ATOM 4188 O O . ALA C 1 171 ? 18.688 21.062 52.294 1.00 18.65 262 ALA C O 1
ATOM 4190 N N . LYS C 1 172 ? 19.948 19.662 53.512 1.00 16.76 263 LYS C N 1
ATOM 4191 C CA . LYS C 1 172 ? 21.203 20.295 53.143 1.00 16.60 263 LYS C CA 1
ATOM 4192 C C . LYS C 1 172 ? 21.736 19.741 51.815 1.00 16.31 263 LYS C C 1
ATOM 4193 O O . LYS C 1 172 ? 22.431 20.444 51.084 1.00 16.05 263 LYS C O 1
ATOM 4199 N N . LEU C 1 173 ? 21.433 18.505 51.476 1.00 17.41 264 LEU C N 1
ATOM 4200 C CA . LEU C 1 173 ? 22.014 17.902 50.265 1.00 17.99 264 LEU C CA 1
ATOM 4201 C C . LEU C 1 173 ? 21.554 18.585 48.993 1.00 17.25 264 LEU C C 1
ATOM 4202 O O . LEU C 1 173 ? 22.318 18.726 48.046 1.00 14.97 264 LEU C O 1
ATOM 4207 N N . ILE C 1 174 ? 20.292 18.976 48.929 1.00 19.15 265 ILE C N 1
ATOM 4208 C CA . ILE C 1 174 ? 19.805 19.526 47.685 1.00 19.51 265 ILE C CA 1
ATOM 4209 C C . ILE C 1 174 ? 20.506 20.869 47.311 1.00 16.65 265 ILE C C 1
ATOM 4210 O O . ILE C 1 174 ? 21.057 20.994 46.218 1.00 17.33 265 ILE C O 1
ATOM 4215 N N . PRO C 1 175 ? 20.576 21.829 48.250 1.00 16.03 266 PRO C N 1
ATOM 4216 C CA . PRO C 1 175 ? 21.412 23.020 47.947 1.00 15.04 266 PRO C CA 1
ATOM 4217 C C . PRO C 1 175 ? 22.917 22.750 47.765 1.00 13.91 266 PRO C C 1
ATOM 4218 O O . PRO C 1 175 ? 23.551 23.422 46.995 1.00 15.16 266 PRO C O 1
ATOM 4222 N N . LEU C 1 176 ? 23.467 21.741 48.447 1.00 13.29 267 LEU C N 1
ATOM 4223 C CA . LEU C 1 176 ? 24.858 21.343 48.254 1.00 13.71 267 LEU C CA 1
ATOM 4224 C C . LEU C 1 176 ? 25.088 20.941 46.779 1.00 12.93 267 LEU C C 1
ATOM 4225 O O . LEU C 1 176 ? 26.058 21.353 46.146 1.00 12.82 267 LEU C O 1
ATOM 4230 N N . ILE C 1 177 ? 24.202 20.097 46.257 1.00 12.53 268 ILE C N 1
ATOM 4231 C CA . ILE C 1 177 ? 24.276 19.653 44.870 1.00 12.54 268 ILE C CA 1
ATOM 4232 C C . ILE C 1 177 ? 24.294 20.877 43.941 1.00 12.13 268 ILE C C 1
ATOM 4233 O O . ILE C 1 177 ? 25.098 20.984 43.020 1.00 11.81 268 ILE C O 1
ATOM 4238 N N . GLU C 1 178 ? 23.426 21.843 44.195 1.00 12.03 269 GLU C N 1
ATOM 4239 C CA . GLU C 1 178 ? 23.365 23.007 43.320 1.00 12.38 269 GLU C CA 1
ATOM 4240 C C . GLU C 1 178 ? 24.614 23.855 43.451 1.00 12.13 269 GLU C C 1
ATOM 4241 O O . GLU C 1 178 ? 25.098 24.421 42.492 1.00 12.18 269 GLU C O 1
ATOM 4247 N N . ASP C 1 179 ? 25.131 23.973 44.671 1.00 12.76 270 ASP C N 1
ATOM 4248 C CA . ASP C 1 179 ? 26.346 24.759 44.923 1.00 13.67 270 ASP C CA 1
ATOM 4249 C C . ASP C 1 179 ? 27.551 24.178 44.184 1.00 12.67 270 ASP C C 1
ATOM 4250 O O . ASP C 1 179 ? 28.318 24.881 43.571 1.00 13.46 270 ASP C O 1
ATOM 4255 N N . VAL C 1 180 ? 27.669 22.859 44.194 1.00 11.71 271 VAL C N 1
ATOM 4256 C CA . VAL C 1 180 ? 28.750 22.192 43.509 1.00 12.43 271 VAL C CA 1
ATOM 4257 C C . VAL C 1 180 ? 28.666 22.427 41.988 1.00 10.96 271 VAL C C 1
ATOM 4258 O O . VAL C 1 180 ? 29.669 22.757 41.349 1.00 11.42 271 VAL C O 1
ATOM 4262 N N . LEU C 1 181 ? 27.482 22.234 41.437 1.00 10.47 272 LEU C N 1
ATOM 4263 C CA . LEU C 1 181 ? 27.313 22.395 39.993 1.00 9.80 272 LEU C CA 1
ATOM 4264 C C . LEU C 1 181 ? 27.528 23.859 39.581 1.00 10.43 272 LEU C C 1
ATOM 4265 O O . LEU C 1 181 ? 28.068 24.123 38.521 1.00 10.48 272 LEU C O 1
ATOM 4270 N N . ALA C 1 182 ? 27.127 24.797 40.448 1.00 11.17 273 ALA C N 1
ATOM 4271 C CA . ALA C 1 182 ? 27.226 26.229 40.143 1.00 10.29 273 ALA C CA 1
ATOM 4272 C C . ALA C 1 182 ? 28.668 26.692 40.013 1.00 10.93 273 ALA C C 1
ATOM 4273 O O . ALA C 1 182 ? 28.923 27.700 39.352 1.00 12.70 273 ALA C O 1
ATOM 4275 N N . ALA C 1 183 ? 29.617 25.924 40.550 1.00 12.18 274 ALA C N 1
ATOM 4276 C CA . ALA C 1 183 ? 31.018 26.263 40.430 1.00 11.54 274 ALA C CA 1
ATOM 4277 C C . ALA C 1 183 ? 31.504 26.201 38.998 1.00 13.40 274 ALA C C 1
ATOM 4278 O O . ALA C 1 183 ? 32.572 26.735 38.695 1.00 14.30 274 ALA C O 1
ATOM 4280 N N . GLY C 1 184 ? 30.774 25.552 38.080 1.00 16.12 275 GLY C N 1
ATOM 4281 C CA . GLY C 1 184 ? 31.189 25.634 36.693 1.00 18.14 275 GLY C CA 1
ATOM 4282 C C . GLY C 1 184 ? 30.962 26.977 36.030 1.00 18.87 275 GLY C C 1
ATOM 4283 O O . GLY C 1 184 ? 31.469 27.203 34.940 1.00 20.12 275 GLY C O 1
ATOM 4284 N N . GLU C 1 185 ? 30.205 27.862 36.693 1.00 19.43 276 GLU C N 1
ATOM 4285 C CA . GLU C 1 185 ? 29.972 29.260 36.258 1.00 22.54 276 GLU C CA 1
ATOM 4286 C C . GLU C 1 185 ? 29.166 29.341 34.972 1.00 23.08 276 GLU C C 1
ATOM 4287 O O . GLU C 1 185 ? 29.272 30.336 34.233 1.00 25.60 276 GLU C O 1
ATOM 4293 N N . ILE C 1 186 ? 28.352 28.328 34.715 1.00 22.64 277 ILE C N 1
ATOM 4294 C CA . ILE C 1 186 ? 27.292 28.303 33.695 1.00 23.38 277 ILE C CA 1
ATOM 4295 C C . IL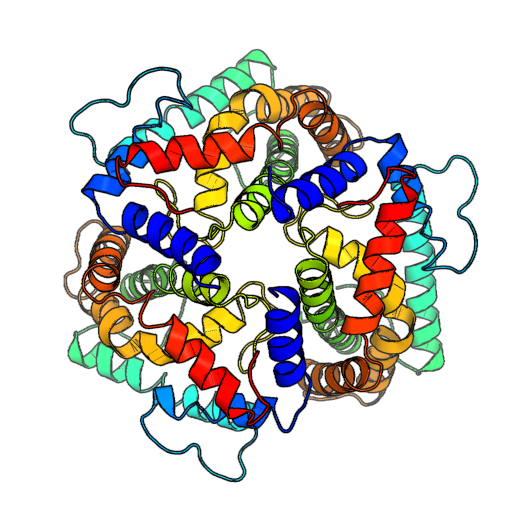E C 1 186 ? 25.954 28.662 34.359 1.00 24.12 277 ILE C C 1
ATOM 4296 O O . ILE C 1 186 ? 25.689 28.229 35.482 1.00 22.95 277 ILE C O 1
ATOM 4301 N N . GLN C 1 187 ? 25.092 29.395 33.649 1.00 26.78 278 GLN C N 1
ATOM 4302 C CA . GLN C 1 187 ? 23.776 29.768 34.204 1.00 28.20 278 GLN C CA 1
ATOM 4303 C C . GLN C 1 187 ? 22.919 28.522 34.474 1.00 27.42 278 GLN C C 1
ATOM 4304 O O . GLN C 1 187 ? 22.667 27.743 33.568 1.00 27.04 278 GLN C O 1
ATOM 4310 N N . PRO C 1 188 ? 22.440 28.337 35.718 1.00 28.38 279 PRO C N 1
ATOM 4311 C CA . PRO C 1 188 ? 21.637 27.157 35.981 1.00 29.60 279 PRO C CA 1
ATOM 4312 C C . PRO C 1 188 ? 20.288 27.336 35.322 1.00 31.03 279 PRO C C 1
ATOM 4313 O O . PRO C 1 188 ? 19.887 28.467 35.062 1.00 32.38 279 PRO C O 1
ATOM 4317 N N . PRO C 1 189 ? 19.564 26.250 35.072 1.00 31.04 280 PRO C N 1
ATOM 4318 C CA . PRO C 1 189 ? 18.219 26.418 34.544 1.00 33.31 280 PRO C CA 1
ATOM 4319 C C . PRO C 1 189 ? 17.166 26.642 35.644 1.00 35.67 280 PRO C C 1
ATOM 4320 O O . PRO C 1 189 ? 17.446 26.483 36.832 1.00 36.51 280 PRO C O 1
ATOM 4324 N N . ALA C 1 190 ? 15.953 26.964 35.219 1.00 38.56 281 ALA C N 1
ATOM 4325 C CA . ALA C 1 190 ? 14.840 27.255 36.125 1.00 41.14 281 ALA C CA 1
ATOM 4326 C C . ALA C 1 190 ? 14.155 26.002 36.704 1.00 43.63 281 ALA C C 1
ATOM 4327 O O . ALA C 1 190 ? 14.709 24.886 36.708 1.00 43.27 281 ALA C O 1
#

InterPro domains:
  IPR002729 CRISPR-associated protein Cas1 [MF_01470] (14-299)
  IPR002729 CRISPR-associated protein Cas1 [PF01867] (131-226)
  IPR002729 CRISPR-associated protein Cas1 [TIGR00287] (16-132)
  IPR002729 CRISPR-associated protein Cas1 [TIGR00287] (133-275)
  IPR019851 CRISPR-associated protein Cas1, ECOLI subtype [TIGR03638] (8-272)
  IPR033641 CRISPR-associated protein Cas1, type I-E [cd09719] (12-272)
  IPR042206 CRISPR-associated endonuclease Cas1, C-terminal domain [G3DSA:1.20.120.920] (95-291)
  IPR042211 CRISPR-associated endonuclease Cas1, N-terminal domain [G3DSA:3.100.10.20] (1-94)
  IPR050646 CRISPR-associated endonuclease Cas1 [PTHR34353] (129-304)

Secondary structure (DSSP, 8-state):
-HHHHHHHHHHHHH-HHHHHHHHH--HHHHSSPPPTT--HHHHHHHHHHHHHHHHHHHHHHHT---SS------SSHHHHHHHHHHHHHHHHHHHHHHHTT--TT--SSS-SSTTHHHHHHHHHHTTTTHHHHHHHHHHH--SSHHHHHHHHHHHHHHHHTHHHHHHHHHHHHHHTT-SPP-/--HHHHHHHHHHHHHHSHHHHHHHHH--HHHHSSPPPTT--HHHHHHHHHHHHHHHHHHHHHHHT----------HHHHHHHHHHHHHHHHHHHHHHHHT--TT--SSS-SSTTHHHHHHHHHHTTTTHHHHHHHHHHT--S-HHHHHHHHHHHHHHHHTHHHHHHHHHHHHHHTT-SPPP-/-HHHHHHHHHHHHHHHSHHHHHHHHH--HHHHSSPPPTT--HHHHHHHHHHHHHHHHHHHHHHHT---S-----HHHHHHHHHHHHHHHHHHHHHHHTT--TT--SSS-SSTTHHHHHHHHHHTTTTHHHHHHHHHHH--SSHHHHHHHHHHHHHHHHTHHHHHHHHHHHHHHTT-PPPP-

Sequence (545 aa):
ARSDKLLYQAKLALDEDDLRLKVVRKFELRFGEPAPARRSVEQLRGIEGSSRVRRATYALLAKQYGVTWNGRRYDEKGDTINQCISAATTSSCCLYGVVTEAAILAAGYAPAIGFVHTGKPLSFVYDIADIIKFDTVVPKAFEIIARRNPGEPDREVRLACRDIFRSSSKTLAKKLIPLIEDVLAAGEIQPPGGARSDKLLYQAKLALDEDLRLKVVRKFELRFGEPAPARRSVEQLRGIEGSRVRATYALLAKQYGVTWNGRRKGDTINQCISAATSCCLYGVTEAAILAAGYAPAIGFVHTGKPLSFVYDIADIIKFDTVVPKAFEIARRNPGEPDREVRLACRDIFRSSSKTLAKLIPLIEDVLAAGEIQPPAGGARSDKLLYQAKLALDEDLRLKVVRKFELRFGEPAPARRRSVEQLRGIEGSSRVRATYALLAKQYGVTWNGRRYDTINQCISAATSSCLYGVVTEAAILAAGYAPAIGFVHTGKPLSFVYDIADIIKFDTVVPKAFEIARRNPGEPDREVRLACRDIFRRSSKTLLAKLIPLIEDVLAAGEIQPPA

GO terms:
  GO:0005737 cytoplasm (C, EXP)
  GO:0042802 identical protein binding (F, IPI)
  GO:0005515 protein binding (F, IPI)
  GO:0017108 5'-flap endonuclease activity (F, IDA)
  GO:0008821 crossover junction DNA endonuclease activity (F, IDA)
  GO:0042803 protein homodimerization activity (F, IDA)
  GO:0043571 maintenance of CRISPR repeat elements (P, IMP)
  GO:0006974 DNA damage response (P, IMP)
  GO:0043571 maintenance of CRISPR repeat elements (P, IDA)
  GO:0099048 CRISPR-cas system (P, IDA)

CATH classification: 1.20.120.920

Solvent-accessible surface area: 24300 Å² total

Foldseek 3Di:
DLVQQAVLLVVQLPDQLSLQLLLQVLCLQPVDRRDPPAGLVRSLVVLVVVVQVVVVVLCVVLVHDDDGADDVVDDPQLNVLLVLLLVLQLVLLCLLCVVLSYQLARARSAHDDRRRNSCVLCSSCCPVPRSSVSSNLSSVVDPDSSVVSNVVNVVCCVVVVVSVVSNVVVVVSSCSSVDDGD/DDFLVQQAVLLQVQLVDQLSLQLLLQLLCLQVVDGDDPPDGLVRVLVVLVVVVQVLVVVLCVVLVHDDPTADVPDQLNVLQVLLLVLQLVLLCVLCVVLSYALQRARSAHDDRRRNSVVLSSSCCSVVRSSLSSNVVSVVDPCNNVVSNVVNVCVCVVVVVSVVSNVVVVVSSCSSVDDHGD/DVLLVQQAVLLCVQLVDQLSLQLLLQCCCLQVVDTDDPPAGLVRSLVVLVVVVQVLVVVLCVVLVHDDDDADVPQLNVLQVLLVVLQLVLLCVLQVVLSYQLQRARSQHDDRRRNSCVLSSSCCSVPRSSVSSNLVSVVDPDSSVVSVVVNVVCCVVVVVNVVSNVVVVVSSCSSVDDGGD